Protein AF-A0A970V262-F1 (afdb_monomer_lite)

Sequence (476 aa):
PAAPFTVRGGTLAAVWVDVLLPPGTPAGVYQGMVTISAGGQEVSRIVEVRARGFDLPCFTSFESELWYNVYNWDHFYGKVDYTPEMHARHADVLGRYRVGSIPVDMVKMCPKLTIYHEPDGHFSFDFSEIDKFIKQGLENGSRSFWSCFACCAGWTWWLNDPSRPVIERADGKTRRIGDYVKLDIWNGVYDPATYKHNPLYREFLVAYVEHLKQLGINDFSYWELFDEPNDNSRWLAMLEHHKWLREVVPDLKLLNFGVDPTVTRMGKNAWGLIDAWAPHLHDITPEEDAVIKERRAKYGEKYWGYTCGERNDGQGNYSPYIRYDRPYISARMHYWATWRHQMDGFLVFASSGVPEGNRQKGPEERWPNSDWVDGGSRGCGTLVYPGADFELIPGMRLANLREGLEDQEYFILLRELAKALDPVRDAALLARVNQGLEIEPEIMADAYHWTKDPVRLEAKREQLSRLILEVQATGR

Structure (mmCIF, N/CA/C/O backbone):
data_AF-A0A970V262-F1
#
_entry.id   AF-A0A970V262-F1
#
loop_
_atom_site.group_PDB
_atom_site.id
_atom_site.type_symbol
_atom_site.label_atom_id
_atom_site.label_alt_id
_atom_site.label_comp_id
_atom_site.label_asym_id
_atom_site.label_entity_id
_atom_site.label_seq_id
_atom_site.pdbx_PDB_ins_code
_atom_site.Cartn_x
_atom_site.Cartn_y
_atom_site.Cartn_z
_atom_site.occupancy
_atom_site.B_iso_or_equiv
_atom_site.auth_seq_id
_atom_site.auth_comp_id
_atom_site.auth_asym_id
_atom_site.auth_atom_id
_atom_site.pdbx_PDB_model_num
ATOM 1 N N . PRO A 1 1 ? 16.358 5.684 20.145 1.00 57.03 1 PRO A N 1
ATOM 2 C CA . PRO A 1 1 ? 15.164 6.015 20.968 1.00 57.03 1 PRO A CA 1
ATOM 3 C C . PRO A 1 1 ? 15.483 5.970 22.478 1.00 57.03 1 PRO A C 1
ATOM 5 O O . PRO A 1 1 ? 16.343 5.194 22.877 1.00 57.03 1 PRO A O 1
ATOM 8 N N . ALA A 1 2 ? 14.837 6.833 23.277 1.00 64.56 2 ALA A N 1
ATOM 9 C CA . ALA A 1 2 ? 15.138 7.143 24.692 1.00 64.56 2 ALA A CA 1
ATOM 10 C C . ALA A 1 2 ? 16.513 7.790 24.979 1.00 64.56 2 ALA A C 1
ATOM 12 O O . ALA A 1 2 ? 16.954 7.841 26.125 1.00 64.56 2 ALA A O 1
ATOM 13 N N . ALA A 1 3 ? 17.186 8.321 23.955 1.00 79.00 3 ALA A N 1
ATOM 14 C CA . ALA A 1 3 ? 18.381 9.128 24.169 1.00 79.00 3 ALA A CA 1
ATOM 15 C C . ALA A 1 3 ? 18.001 10.484 24.798 1.00 79.00 3 ALA A C 1
ATOM 17 O O . ALA A 1 3 ? 16.949 11.034 24.452 1.00 79.00 3 ALA A O 1
ATOM 18 N N . PRO A 1 4 ? 18.840 11.047 25.685 1.00 87.06 4 PRO A N 1
ATOM 19 C CA . PRO A 1 4 ? 18.660 12.411 26.162 1.00 87.06 4 PRO A CA 1
ATOM 20 C C . PRO A 1 4 ? 18.583 13.396 24.992 1.00 87.06 4 PRO A C 1
ATOM 22 O O . PRO A 1 4 ? 19.350 13.295 24.035 1.00 87.06 4 PRO A O 1
ATOM 25 N N . PHE A 1 5 ? 17.680 14.367 25.085 1.00 87.31 5 PHE A N 1
ATOM 26 C CA . PHE A 1 5 ? 17.544 15.440 24.105 1.00 87.31 5 PHE A CA 1
ATOM 27 C C . PHE A 1 5 ? 17.368 16.785 24.808 1.00 87.31 5 PHE A C 1
ATOM 29 O O . PHE A 1 5 ? 16.937 16.861 25.960 1.00 87.31 5 PHE A O 1
ATOM 36 N N . THR A 1 6 ? 17.710 17.859 24.103 1.00 88.19 6 THR A N 1
ATOM 37 C CA . THR A 1 6 ? 17.619 19.223 24.628 1.00 88.19 6 THR A CA 1
ATOM 38 C C . THR A 1 6 ? 16.288 19.848 24.239 1.00 88.19 6 THR A C 1
ATOM 40 O O . THR A 1 6 ? 15.961 19.936 23.058 1.00 88.19 6 THR A O 1
ATOM 43 N N . VAL A 1 7 ? 15.550 20.356 25.226 1.00 87.88 7 VAL A N 1
ATOM 44 C CA . VAL A 1 7 ? 14.368 21.197 24.998 1.00 87.88 7 VAL A CA 1
ATOM 45 C C . VAL A 1 7 ? 14.796 22.659 25.052 1.00 87.88 7 VAL A C 1
ATOM 47 O O . VAL A 1 7 ? 15.382 23.104 26.040 1.00 87.88 7 VAL A O 1
ATOM 50 N N . ARG A 1 8 ? 14.529 23.421 23.986 1.00 85.88 8 ARG A N 1
ATOM 51 C CA . ARG A 1 8 ? 14.844 24.856 23.956 1.00 85.88 8 ARG A CA 1
ATOM 52 C C . ARG A 1 8 ? 13.928 25.603 24.931 1.00 85.88 8 ARG A C 1
ATOM 54 O O . ARG A 1 8 ? 12.737 25.304 25.025 1.00 85.88 8 ARG A O 1
ATOM 61 N N . GLY A 1 9 ? 14.468 26.593 25.642 1.00 91.12 9 GLY A N 1
ATOM 62 C CA . GLY A 1 9 ? 13.675 27.425 26.551 1.00 91.12 9 GLY A CA 1
ATOM 63 C C . GLY A 1 9 ? 12.488 28.073 25.829 1.00 91.12 9 GLY A C 1
ATOM 64 O O . GLY A 1 9 ? 12.642 28.574 24.719 1.00 91.12 9 GLY A O 1
ATOM 65 N N . GLY A 1 10 ? 11.302 28.032 26.444 1.00 92.12 10 GLY A N 1
ATOM 66 C CA . GLY A 1 10 ? 10.065 28.561 25.855 1.00 92.12 10 GLY A CA 1
ATOM 67 C C . GLY A 1 10 ? 9.389 27.654 24.817 1.00 92.12 10 GLY A C 1
ATOM 68 O O . GLY A 1 10 ? 8.426 28.087 24.193 1.00 92.12 10 GLY A O 1
ATOM 69 N N . THR A 1 11 ? 9.858 26.414 24.633 1.00 89.62 11 THR A N 1
ATOM 70 C CA . THR A 1 11 ? 9.247 25.433 23.717 1.00 89.62 11 THR A CA 1
ATOM 71 C C . THR A 1 11 ? 8.649 24.241 24.465 1.00 89.62 11 THR A C 1
ATOM 73 O O . THR A 1 11 ? 8.989 23.979 25.619 1.00 89.62 11 THR A O 1
ATOM 76 N N . LEU A 1 12 ? 7.746 23.519 23.798 1.00 89.94 12 LEU A N 1
ATOM 77 C CA . LEU A 1 12 ? 7.201 22.243 24.260 1.00 89.94 12 LEU A CA 1
ATOM 78 C C . LEU A 1 12 ? 7.782 21.115 23.407 1.00 89.94 12 LEU A C 1
ATOM 80 O O . LEU A 1 12 ? 7.867 21.244 22.188 1.00 89.94 12 LEU A O 1
ATOM 84 N N . ALA A 1 13 ? 8.134 20.002 24.045 1.00 87.62 13 ALA A N 1
ATOM 85 C CA . ALA A 1 13 ? 8.534 18.774 23.371 1.00 87.62 13 ALA A CA 1
ATOM 86 C C . ALA A 1 13 ? 7.638 17.621 23.831 1.00 87.62 13 ALA A C 1
ATOM 88 O O . ALA A 1 13 ? 7.329 17.505 25.017 1.00 87.62 13 ALA A O 1
ATOM 89 N N . ALA A 1 14 ? 7.224 16.777 22.888 1.00 87.88 14 ALA A N 1
ATOM 90 C CA . ALA A 1 14 ? 6.424 15.589 23.155 1.00 87.88 14 ALA A CA 1
ATOM 91 C C . ALA A 1 14 ? 7.283 14.328 23.011 1.00 87.88 14 ALA A C 1
ATOM 93 O O . ALA A 1 14 ? 8.157 14.260 22.148 1.00 87.88 14 ALA A O 1
ATOM 94 N N . VAL A 1 15 ? 7.006 13.322 23.842 1.00 87.50 15 VAL A N 1
ATOM 95 C CA . VAL A 1 15 ? 7.623 11.993 23.758 1.00 87.50 15 VAL A CA 1
ATOM 96 C C . VAL A 1 15 ? 6.534 10.993 23.395 1.00 87.50 15 VAL A C 1
ATOM 98 O O . VAL A 1 15 ? 5.549 10.862 24.121 1.00 87.50 15 VAL A O 1
ATOM 101 N N . TRP A 1 16 ? 6.707 10.302 22.269 1.00 89.00 16 TRP A N 1
ATOM 102 C CA . TRP A 1 16 ? 5.825 9.216 21.850 1.00 89.00 16 TRP A CA 1
ATOM 103 C C . TRP A 1 16 ? 6.283 7.898 22.477 1.00 89.00 16 TRP A C 1
ATOM 105 O O . TRP A 1 16 ? 7.471 7.574 22.438 1.00 89.00 16 TRP A O 1
ATOM 115 N N . VAL A 1 17 ? 5.345 7.139 23.043 1.00 86.81 17 VAL A N 1
ATOM 116 C CA . VAL A 1 17 ? 5.600 5.826 23.647 1.00 86.81 17 VAL A CA 1
ATOM 117 C C . VAL A 1 17 ? 4.652 4.820 23.008 1.00 86.81 17 VAL A C 1
ATOM 119 O O . VAL A 1 17 ? 3.447 4.873 23.240 1.00 86.81 17 VAL A O 1
ATOM 122 N N . ASP A 1 18 ? 5.197 3.901 22.214 1.00 87.94 18 ASP A N 1
ATOM 123 C CA . ASP A 1 18 ? 4.453 2.738 21.733 1.00 87.94 18 ASP A CA 1
ATOM 124 C C . ASP A 1 18 ? 4.542 1.616 22.776 1.00 87.94 18 ASP A C 1
ATOM 126 O O . ASP A 1 18 ? 5.635 1.231 23.196 1.00 87.94 18 ASP A O 1
ATOM 130 N N . VAL A 1 19 ? 3.392 1.066 23.174 1.00 88.94 19 VAL A N 1
ATOM 131 C CA . VAL A 1 19 ? 3.326 -0.159 23.980 1.00 88.94 19 VAL A CA 1
ATOM 132 C C . VAL A 1 19 ? 2.901 -1.303 23.071 1.00 88.94 19 VAL A C 1
ATOM 134 O O . VAL A 1 19 ? 1.769 -1.343 22.598 1.00 88.94 19 VAL A O 1
ATOM 137 N N . LEU A 1 20 ? 3.819 -2.235 22.829 1.00 87.62 20 LEU A N 1
ATOM 138 C CA . LEU A 1 20 ? 3.555 -3.440 22.050 1.00 87.62 20 LEU A CA 1
ATOM 139 C C . LEU A 1 20 ? 3.155 -4.571 22.998 1.00 87.62 20 LEU A C 1
ATOM 141 O O . LEU A 1 20 ? 3.918 -4.918 23.899 1.00 87.62 20 LEU A O 1
ATOM 145 N N . LEU A 1 21 ? 1.968 -5.142 22.789 1.00 89.81 21 LEU A N 1
ATOM 146 C CA . LEU A 1 21 ? 1.519 -6.354 23.475 1.00 89.81 21 LEU A CA 1
ATOM 147 C C . LEU A 1 21 ? 1.835 -7.564 22.589 1.00 89.81 21 LEU A C 1
ATOM 149 O O . LEU A 1 21 ? 1.246 -7.675 21.513 1.00 89.81 21 LEU A O 1
ATOM 153 N N . PRO A 1 22 ? 2.750 -8.463 22.997 1.00 91.25 22 PRO A N 1
ATOM 154 C CA . PRO A 1 22 ? 3.034 -9.673 22.236 1.00 91.25 22 PRO A CA 1
ATOM 155 C C . PRO A 1 22 ? 1.802 -10.591 22.134 1.00 91.25 22 PRO A C 1
ATOM 157 O O . PRO A 1 22 ? 1.018 -10.651 23.091 1.00 91.25 22 PRO A O 1
ATOM 160 N N . PRO A 1 23 ? 1.651 -11.352 21.034 1.00 92.38 23 PRO A N 1
ATOM 161 C CA . PRO A 1 23 ? 0.635 -12.396 20.935 1.00 92.38 23 PRO A CA 1
ATOM 162 C C . PRO A 1 23 ? 0.717 -13.395 22.094 1.00 92.38 23 PRO A C 1
ATOM 164 O O . PRO A 1 23 ? 1.808 -13.728 22.565 1.00 92.38 23 PRO A O 1
ATOM 167 N N . GLY A 1 24 ? -0.434 -13.875 22.558 1.00 94.81 24 GLY A N 1
ATOM 168 C CA . GLY A 1 24 ? -0.545 -14.799 23.684 1.00 94.81 24 GLY A CA 1
ATOM 169 C C . GLY A 1 24 ? -0.407 -14.146 25.062 1.00 94.81 24 GLY A C 1
ATOM 170 O O . GLY A 1 24 ? -0.384 -14.859 26.068 1.00 94.81 24 GLY A O 1
ATOM 171 N N . THR A 1 25 ? -0.328 -12.812 25.147 1.00 95.88 25 THR A N 1
ATOM 172 C CA . THR A 1 25 ? -0.352 -12.103 26.437 1.00 95.88 25 THR A CA 1
ATOM 173 C C . THR A 1 25 ? -1.654 -12.428 27.186 1.00 95.88 25 THR A C 1
ATOM 175 O O . THR A 1 25 ? -2.737 -12.189 26.643 1.00 95.88 25 THR A O 1
ATOM 178 N N . PRO A 1 26 ? -1.594 -12.949 28.429 1.00 95.94 26 PRO A N 1
ATOM 179 C CA . PRO A 1 26 ? -2.794 -13.258 29.200 1.00 95.94 26 PRO A CA 1
ATOM 180 C C . PRO A 1 26 ? -3.722 -12.052 29.365 1.00 95.94 26 PRO A C 1
ATOM 182 O O . PRO A 1 26 ? -3.275 -10.915 29.507 1.00 95.94 26 PRO A O 1
ATOM 185 N N . ALA A 1 27 ? -5.033 -12.300 29.388 1.00 96.88 27 ALA A N 1
ATOM 186 C CA . ALA A 1 27 ? -6.006 -11.252 29.674 1.00 96.88 27 ALA A CA 1
ATOM 187 C C . ALA A 1 27 ? -5.733 -10.637 31.055 1.00 96.88 27 ALA A C 1
ATOM 189 O O . ALA A 1 27 ? -5.539 -11.359 32.036 1.00 96.88 27 ALA A O 1
ATOM 190 N N . GLY A 1 28 ? -5.744 -9.310 31.147 1.00 97.00 28 GLY A N 1
ATOM 191 C CA . GLY A 1 28 ? -5.420 -8.636 32.396 1.00 97.00 28 GLY A CA 1
ATOM 192 C C . GLY A 1 28 ? -5.114 -7.157 32.238 1.00 97.00 28 GLY A C 1
ATOM 193 O O . GLY A 1 28 ? -5.064 -6.613 31.134 1.00 97.00 28 GLY A O 1
ATOM 194 N N . VAL A 1 29 ? -4.922 -6.506 33.380 1.00 97.38 29 VAL A N 1
ATOM 195 C CA . VAL A 1 29 ? -4.482 -5.116 33.468 1.00 97.38 29 VAL A CA 1
ATOM 196 C C . VAL A 1 29 ? -3.010 -5.114 33.859 1.00 97.38 29 VAL A C 1
ATOM 198 O O . VAL A 1 29 ? -2.641 -5.629 34.912 1.00 97.38 29 VAL A O 1
ATOM 201 N N . TYR A 1 30 ? -2.184 -4.538 32.997 1.00 96.50 30 TYR A N 1
ATOM 202 C CA . TYR A 1 30 ? -0.746 -4.402 33.173 1.00 96.50 30 TYR A CA 1
ATOM 203 C C . TYR A 1 30 ? -0.420 -2.946 33.463 1.00 96.50 30 TYR A C 1
ATOM 205 O O . TYR A 1 30 ? -0.985 -2.045 32.844 1.00 96.50 30 TYR A O 1
ATOM 213 N N . GLN A 1 31 ? 0.497 -2.711 34.395 1.00 96.00 31 GLN A N 1
ATOM 214 C CA . GLN A 1 31 ? 0.919 -1.369 34.771 1.00 96.00 31 GLN A CA 1
ATOM 215 C C . GLN A 1 31 ? 2.437 -1.258 34.677 1.00 96.00 31 GLN A C 1
ATOM 217 O O . GLN A 1 31 ? 3.171 -2.132 35.135 1.00 96.00 31 GLN A O 1
ATOM 222 N N . GLY A 1 32 ? 2.895 -0.168 34.073 1.00 92.81 32 GLY A N 1
ATOM 223 C CA . GLY A 1 32 ? 4.297 0.221 34.001 1.00 92.81 32 GLY A CA 1
ATOM 224 C C . GLY A 1 32 ? 4.462 1.680 34.403 1.00 92.81 32 GLY A C 1
ATOM 225 O O . GLY A 1 32 ? 3.491 2.430 34.473 1.00 92.81 32 GLY A O 1
ATOM 226 N N . MET A 1 33 ? 5.693 2.097 34.673 1.00 94.00 33 MET A N 1
ATOM 227 C CA . MET A 1 33 ? 6.005 3.482 35.013 1.00 94.00 33 MET A CA 1
ATOM 228 C C . MET A 1 33 ? 6.853 4.104 33.906 1.00 94.00 33 MET A C 1
ATOM 230 O O . MET A 1 33 ? 7.877 3.544 33.524 1.00 94.00 33 MET A O 1
ATOM 234 N N . VAL A 1 34 ? 6.433 5.267 33.409 1.00 92.06 34 VAL A N 1
ATOM 235 C CA . VAL A 1 34 ? 7.237 6.116 32.524 1.00 92.06 34 VAL A CA 1
ATOM 236 C C . VAL A 1 34 ? 7.782 7.269 33.352 1.00 92.06 34 VAL A C 1
ATOM 238 O O . VAL A 1 34 ? 7.007 8.014 33.957 1.00 92.06 34 VAL A O 1
ATOM 241 N N . THR A 1 35 ? 9.104 7.414 33.371 1.00 92.62 35 THR A N 1
ATOM 242 C CA . THR A 1 35 ? 9.813 8.459 34.117 1.00 92.62 35 THR A CA 1
ATOM 243 C C . THR A 1 35 ? 10.541 9.381 33.151 1.00 92.62 35 THR A C 1
ATOM 245 O O . THR A 1 35 ? 11.281 8.922 32.285 1.00 92.62 35 THR A O 1
ATOM 248 N N . ILE A 1 36 ? 10.333 10.687 33.311 1.00 91.44 36 ILE A N 1
ATOM 249 C CA . ILE A 1 36 ? 11.070 11.734 32.601 1.00 91.44 36 ILE A CA 1
ATOM 250 C C . ILE A 1 36 ? 11.960 12.435 33.621 1.00 91.44 36 ILE A C 1
ATOM 252 O O . ILE A 1 36 ? 11.455 12.939 34.627 1.00 91.44 36 ILE A O 1
ATOM 256 N N . SER A 1 37 ? 13.264 12.481 33.351 1.00 92.44 37 SER A N 1
ATOM 257 C CA . SER A 1 37 ? 14.247 13.169 34.183 1.00 92.44 37 SER A CA 1
ATOM 258 C C . SER A 1 37 ? 14.902 14.329 33.428 1.00 92.44 37 SER A C 1
ATOM 260 O O . SER A 1 37 ? 15.263 14.211 32.258 1.00 92.44 37 SER A O 1
ATOM 262 N N . ALA A 1 38 ? 15.030 15.482 34.088 1.00 91.69 38 ALA A N 1
ATOM 263 C CA . ALA A 1 38 ? 15.681 16.670 33.537 1.00 91.69 38 ALA A CA 1
ATOM 264 C C . ALA A 1 38 ? 16.234 17.552 34.665 1.00 91.69 38 ALA A C 1
ATOM 266 O O . ALA A 1 38 ? 15.535 17.843 35.632 1.00 91.69 38 ALA A O 1
ATOM 267 N N . GLY A 1 39 ? 17.496 17.986 34.556 1.00 88.75 39 GLY A N 1
ATOM 268 C CA . GLY A 1 39 ? 18.101 18.916 35.522 1.00 88.75 39 GLY A CA 1
ATOM 269 C C . GLY A 1 39 ? 18.079 18.434 36.981 1.00 88.75 39 GLY A C 1
ATOM 270 O O . GLY A 1 39 ? 17.957 19.253 37.887 1.00 88.75 39 GLY A O 1
ATOM 271 N N . GLY A 1 40 ? 18.146 17.118 37.214 1.00 90.56 40 GLY A N 1
ATOM 272 C CA . GLY A 1 40 ? 18.062 16.513 38.551 1.00 90.56 40 GLY A CA 1
ATOM 273 C C . GLY A 1 40 ? 16.643 16.392 39.125 1.00 90.56 40 GLY A C 1
ATOM 274 O O . GLY A 1 40 ? 16.496 15.962 40.265 1.00 90.56 40 GLY A O 1
ATOM 275 N N . GLN A 1 41 ? 15.607 16.755 38.365 1.00 94.44 41 GLN A N 1
ATOM 276 C CA . GLN A 1 41 ? 14.203 16.518 38.709 1.00 94.44 41 GLN A CA 1
ATOM 277 C C . GLN A 1 41 ? 13.665 15.308 37.950 1.00 94.44 41 GLN A C 1
ATOM 279 O O . GLN A 1 41 ? 14.082 15.053 36.820 1.00 94.44 41 GLN A O 1
ATOM 284 N N . GLU A 1 42 ? 12.701 14.607 38.546 1.00 96.12 42 GLU A N 1
ATOM 285 C CA . GLU A 1 42 ? 12.026 13.468 37.925 1.00 96.12 42 GLU A CA 1
ATOM 286 C C . GLU A 1 42 ? 10.511 13.575 38.068 1.00 96.12 42 GLU A C 1
ATOM 288 O O . GLU A 1 42 ? 9.983 13.961 39.114 1.00 96.12 42 GLU A O 1
ATOM 293 N N . VAL A 1 43 ? 9.804 13.199 37.006 1.00 94.69 43 VAL A N 1
ATOM 294 C CA . VAL A 1 43 ? 8.350 13.063 36.999 1.00 94.69 43 VAL A CA 1
ATOM 295 C C . VAL A 1 43 ? 8.001 11.688 36.453 1.00 94.69 43 VAL A C 1
ATOM 297 O O . VAL A 1 43 ? 8.350 11.355 35.323 1.00 94.69 43 VAL A O 1
ATOM 300 N N . SER A 1 44 ? 7.262 10.914 37.246 1.00 95.12 44 SER A N 1
ATOM 301 C CA . SER A 1 44 ? 6.796 9.580 36.869 1.00 95.12 44 SER A CA 1
ATOM 302 C C . SER A 1 44 ? 5.286 9.548 36.646 1.00 95.12 44 SER A C 1
ATOM 304 O O . SER A 1 44 ? 4.521 10.233 37.336 1.00 95.12 44 SER A O 1
ATOM 306 N N . ARG A 1 45 ? 4.838 8.740 35.685 1.00 94.00 45 ARG A N 1
ATOM 307 C CA . ARG A 1 45 ? 3.423 8.447 35.421 1.00 94.00 45 ARG A CA 1
ATOM 308 C C . ARG A 1 45 ? 3.227 6.946 35.267 1.00 94.00 45 ARG A C 1
ATOM 310 O O . ARG A 1 45 ? 4.039 6.284 34.626 1.00 94.00 45 ARG A O 1
ATOM 317 N N . ILE A 1 46 ? 2.151 6.427 35.854 1.00 95.00 46 ILE A N 1
ATOM 318 C CA . ILE A 1 46 ? 1.725 5.046 35.626 1.00 95.00 46 ILE A CA 1
ATOM 319 C C . ILE A 1 46 ? 1.031 4.996 34.266 1.00 95.00 46 ILE A C 1
ATOM 321 O O . ILE A 1 46 ? 0.137 5.796 33.994 1.00 95.00 46 ILE A O 1
ATOM 325 N N . VAL A 1 47 ? 1.457 4.058 33.430 1.00 93.94 47 VAL A N 1
ATOM 326 C CA . VAL A 1 47 ? 0.798 3.686 32.182 1.00 93.94 47 VAL A CA 1
ATOM 327 C C . VAL A 1 47 ? 0.110 2.352 32.418 1.00 93.94 47 VAL A C 1
ATOM 329 O O . VAL A 1 47 ? 0.753 1.384 32.823 1.00 93.94 47 VAL A O 1
ATOM 332 N N . GLU A 1 48 ? -1.198 2.317 32.182 1.00 95.56 48 GLU A N 1
ATOM 333 C CA . GLU A 1 48 ? -2.015 1.113 32.283 1.00 95.56 48 GLU A CA 1
ATOM 334 C C . GLU A 1 48 ? -2.364 0.598 30.887 1.00 95.56 48 GLU A C 1
ATOM 336 O O . GLU A 1 48 ? -2.767 1.369 30.016 1.00 95.56 48 GLU A O 1
ATOM 341 N N . VAL A 1 49 ? -2.235 -0.712 30.686 1.00 94.81 49 VAL A N 1
ATOM 342 C CA . VAL A 1 49 ? -2.583 -1.381 29.435 1.00 94.81 49 VAL A CA 1
ATOM 343 C C . VAL A 1 49 ? -3.438 -2.604 29.727 1.00 94.81 49 VAL A C 1
ATOM 345 O O . VAL A 1 49 ? -3.080 -3.452 30.543 1.00 94.81 49 VAL A O 1
ATOM 348 N N . ARG A 1 50 ? -4.587 -2.705 29.055 1.00 94.75 50 ARG A N 1
ATOM 349 C CA . ARG A 1 50 ? -5.514 -3.829 29.204 1.00 94.75 50 ARG A CA 1
ATOM 350 C C . ARG A 1 50 ? -5.352 -4.816 28.052 1.00 94.75 50 ARG A C 1
ATOM 352 O O . ARG A 1 50 ? -5.765 -4.523 26.932 1.00 94.75 50 ARG A O 1
ATOM 359 N N . ALA A 1 51 ? -4.834 -6.005 28.347 1.00 96.25 51 ALA A N 1
ATOM 360 C CA . ALA A 1 51 ? -4.897 -7.142 27.437 1.00 96.25 51 ALA A CA 1
ATOM 361 C C . ALA A 1 51 ? -6.311 -7.741 27.484 1.00 96.25 51 ALA A C 1
ATOM 363 O O . ALA A 1 51 ? -6.789 -8.148 28.545 1.00 96.25 51 ALA A O 1
ATOM 364 N N . ARG A 1 52 ? -7.001 -7.760 26.338 1.00 93.94 52 ARG A N 1
ATOM 365 C CA . ARG A 1 52 ? -8.431 -8.111 26.252 1.00 93.94 52 ARG A CA 1
ATOM 366 C C . ARG A 1 52 ? -8.707 -9.617 26.291 1.00 93.94 52 ARG A C 1
ATOM 368 O O . ARG A 1 52 ? -9.819 -9.996 26.633 1.00 93.94 52 ARG A O 1
ATOM 375 N N . GLY A 1 53 ? -7.713 -10.458 25.997 1.00 94.56 53 GLY A N 1
ATOM 376 C CA . GLY A 1 53 ? -7.845 -11.921 26.027 1.00 94.56 53 GLY A CA 1
ATOM 377 C C . GLY A 1 53 ? -8.029 -12.598 24.668 1.00 94.56 53 GLY A C 1
ATOM 378 O O . GLY A 1 53 ? -8.427 -13.757 24.628 1.00 94.56 53 GLY A O 1
ATOM 379 N N . PHE A 1 54 ? -7.730 -11.896 23.576 1.00 95.88 54 PHE A N 1
ATOM 380 C CA . PHE A 1 54 ? -7.590 -12.453 22.231 1.00 95.88 54 PHE A CA 1
ATOM 381 C C . PHE A 1 54 ? -6.447 -11.742 21.502 1.00 95.88 54 PHE A C 1
ATOM 383 O O . PHE A 1 54 ? -6.102 -10.609 21.848 1.00 95.88 54 PHE A O 1
ATOM 390 N N . ASP A 1 55 ? -5.903 -12.403 20.485 1.00 95.69 55 ASP A N 1
ATOM 391 C CA . ASP A 1 55 ? -4.837 -11.870 19.644 1.00 95.69 55 ASP A CA 1
ATOM 392 C C . ASP A 1 55 ? -5.399 -11.339 18.323 1.00 95.69 55 ASP A C 1
ATOM 394 O O . ASP A 1 55 ? -6.332 -11.905 17.751 1.00 95.69 55 ASP A O 1
ATOM 398 N N . LEU A 1 56 ? -4.793 -10.265 17.822 1.00 94.88 56 LEU A N 1
ATOM 399 C CA . LEU A 1 56 ? -4.896 -9.883 16.415 1.00 94.88 56 LEU A CA 1
ATOM 400 C C . LEU A 1 56 ? -3.776 -10.584 15.635 1.00 94.88 56 LEU A C 1
ATOM 402 O O . LEU A 1 56 ? -2.720 -10.857 16.216 1.00 94.88 56 LEU A O 1
ATOM 406 N N . PRO A 1 57 ? -3.937 -10.835 14.324 1.00 91.94 57 PRO A N 1
ATOM 407 C CA . PRO A 1 57 ? -2.838 -11.356 13.514 1.00 91.94 57 PRO A CA 1
ATOM 408 C C . PRO A 1 57 ? -1.639 -10.400 13.568 1.00 91.94 57 PRO A C 1
ATOM 410 O O . PRO A 1 57 ? -1.821 -9.195 13.715 1.00 91.94 57 PRO A O 1
ATOM 413 N N . CYS A 1 58 ? -0.403 -10.895 13.458 1.00 87.12 58 CYS A N 1
ATOM 414 C CA . CYS A 1 58 ? 0.793 -10.032 13.481 1.00 87.12 58 CYS A CA 1
ATOM 415 C C . CYS A 1 58 ? 0.872 -9.095 12.266 1.00 87.12 58 CYS A C 1
ATOM 417 O O . CYS A 1 58 ? 1.383 -7.985 12.368 1.00 87.12 58 CYS A O 1
ATOM 419 N N . PHE A 1 59 ? 0.328 -9.540 11.135 1.00 86.56 59 PHE A N 1
ATOM 420 C CA . PHE A 1 59 ? 0.240 -8.786 9.888 1.00 86.56 59 PHE A CA 1
ATOM 421 C C . PHE A 1 59 ? -1.220 -8.532 9.542 1.00 86.56 59 PHE A C 1
ATOM 423 O O . PHE A 1 59 ? -2.102 -9.195 10.089 1.00 86.56 59 PHE A O 1
ATOM 430 N N . THR A 1 60 ? -1.485 -7.562 8.671 1.00 88.75 60 THR A N 1
ATOM 431 C CA . THR A 1 60 ? -2.862 -7.300 8.254 1.00 88.75 60 THR A CA 1
ATOM 432 C C . THR A 1 60 ? -3.397 -8.417 7.353 1.00 88.75 60 THR A C 1
ATOM 434 O O . THR A 1 60 ? -2.671 -8.989 6.537 1.00 88.75 60 THR A O 1
ATOM 437 N N . SER A 1 61 ? -4.678 -8.729 7.527 1.00 90.94 61 SER A N 1
ATOM 438 C CA . SER A 1 61 ? -5.462 -9.622 6.675 1.00 90.94 61 SER A CA 1
ATOM 439 C C . SER A 1 61 ? -6.023 -8.905 5.438 1.00 90.94 61 SER A C 1
ATOM 441 O O . SER A 1 61 ? -6.585 -9.557 4.562 1.00 90.94 61 SER A O 1
ATOM 443 N N . PHE A 1 62 ? -5.905 -7.575 5.379 1.00 92.31 62 PHE A N 1
ATOM 444 C CA . PHE A 1 62 ? -6.440 -6.705 4.334 1.00 92.31 62 PHE A CA 1
ATOM 445 C C . PHE A 1 62 ? -5.337 -6.289 3.347 1.00 92.31 62 PHE A C 1
ATOM 447 O O . PHE A 1 62 ? -4.203 -6.034 3.759 1.00 92.31 62 PHE A O 1
ATOM 454 N N . GLU A 1 63 ? -5.644 -6.190 2.048 1.00 93.75 63 GLU A N 1
ATOM 455 C CA . GLU A 1 63 ? -4.659 -5.766 1.042 1.00 93.75 63 GLU A CA 1
ATOM 456 C C . GLU A 1 63 ? -4.433 -4.249 1.135 1.00 93.75 63 GLU A C 1
ATOM 458 O O . GLU A 1 63 ? -5.075 -3.441 0.471 1.00 93.75 63 GLU A O 1
ATOM 463 N N . SER A 1 64 ? -3.530 -3.844 2.025 1.00 90.81 64 SER A N 1
ATOM 464 C CA . SER A 1 64 ? -3.135 -2.449 2.203 1.00 90.81 64 SER A CA 1
ATOM 465 C C . SER A 1 64 ? -1.881 -2.137 1.399 1.00 90.81 64 SER A C 1
ATOM 467 O O . SER A 1 64 ? -0.847 -2.795 1.554 1.00 90.81 64 SER A O 1
ATOM 469 N N . GLU A 1 65 ? -1.959 -1.092 0.581 1.00 89.94 65 GLU A N 1
ATOM 470 C CA . GLU A 1 65 ? -0.827 -0.566 -0.159 1.00 89.94 65 GLU A CA 1
ATOM 471 C C . GLU A 1 65 ? -0.515 0.871 0.256 1.00 89.94 65 GLU A C 1
ATOM 473 O O . GLU A 1 65 ? -1.379 1.747 0.312 1.00 89.94 65 GLU A O 1
ATOM 478 N N . LEU A 1 66 ? 0.758 1.120 0.545 1.00 90.31 66 LEU A N 1
ATOM 479 C CA . LEU A 1 66 ? 1.316 2.454 0.696 1.00 90.31 66 LEU A CA 1
ATOM 480 C C . LEU A 1 66 ? 2.428 2.565 -0.331 1.00 90.31 66 LEU A C 1
ATOM 482 O O . LEU A 1 66 ? 3.368 1.772 -0.278 1.00 90.31 66 LEU A O 1
ATOM 486 N N . TRP A 1 67 ? 2.376 3.553 -1.225 1.00 91.19 67 TRP A N 1
ATOM 487 C CA . TRP A 1 67 ? 3.479 3.745 -2.165 1.00 91.19 67 TRP A CA 1
ATOM 488 C C . TRP A 1 67 ? 4.723 4.255 -1.440 1.00 91.19 67 TRP A C 1
ATOM 490 O O . TRP A 1 67 ? 4.933 5.457 -1.233 1.00 91.19 67 TRP A O 1
ATOM 500 N N . TYR A 1 68 ? 5.540 3.291 -1.035 1.00 92.81 68 TYR A N 1
ATOM 501 C CA . TYR A 1 68 ? 6.823 3.478 -0.399 1.00 92.81 68 TYR A CA 1
ATOM 502 C C . TYR A 1 68 ? 7.921 3.500 -1.458 1.00 92.81 68 TYR A C 1
ATOM 504 O O . TYR A 1 68 ? 8.101 2.557 -2.226 1.00 92.81 68 TYR A O 1
ATOM 512 N N . ASN A 1 69 ? 8.645 4.612 -1.510 1.00 90.44 69 ASN A N 1
ATOM 513 C CA . ASN A 1 69 ? 9.740 4.821 -2.446 1.00 90.44 69 ASN A CA 1
ATOM 514 C C . ASN A 1 69 ? 10.883 5.592 -1.791 1.00 90.44 69 ASN A C 1
ATOM 516 O O . ASN A 1 69 ? 10.657 6.571 -1.081 1.00 90.44 69 ASN A O 1
ATOM 520 N N . VAL A 1 70 ? 12.125 5.211 -2.057 1.00 92.69 70 VAL A N 1
ATOM 521 C CA . VAL A 1 70 ? 13.286 5.925 -1.488 1.00 92.69 70 VAL A CA 1
ATOM 522 C C . VAL A 1 70 ? 13.978 6.820 -2.506 1.00 92.69 70 VAL A C 1
ATOM 524 O O . VAL A 1 70 ? 14.858 7.594 -2.145 1.00 92.69 70 VAL A O 1
ATOM 527 N N . TYR A 1 71 ? 13.551 6.795 -3.772 1.00 90.62 71 TYR A N 1
ATOM 528 C CA . TYR A 1 71 ? 14.049 7.725 -4.786 1.00 90.62 71 TYR A CA 1
ATOM 529 C C . TYR A 1 71 ? 13.896 9.197 -4.373 1.00 90.62 71 TYR A C 1
ATOM 531 O O . TYR A 1 71 ? 14.841 9.973 -4.504 1.00 90.62 71 TYR A O 1
ATOM 539 N N . ASN A 1 72 ? 12.757 9.583 -3.788 1.00 86.69 72 ASN A N 1
ATOM 540 C CA . ASN A 1 72 ? 12.551 10.956 -3.312 1.00 86.69 72 ASN A CA 1
ATOM 541 C C . ASN A 1 72 ? 13.533 11.369 -2.199 1.00 86.69 72 ASN A C 1
ATOM 543 O O . ASN A 1 72 ? 13.768 12.563 -1.998 1.00 86.69 72 ASN A O 1
ATOM 547 N N . TRP A 1 73 ? 14.128 10.406 -1.493 1.00 91.81 73 TRP A N 1
ATOM 548 C CA . TRP A 1 73 ? 15.125 10.662 -0.457 1.00 91.81 73 TRP A CA 1
ATOM 549 C C . TRP A 1 73 ? 16.517 10.949 -1.022 1.00 91.81 73 TRP A C 1
ATOM 551 O O . TRP A 1 73 ? 17.367 11.437 -0.280 1.00 91.81 73 TRP A O 1
ATOM 561 N N . ASP A 1 74 ? 16.745 10.794 -2.332 1.00 91.62 74 ASP A N 1
ATOM 562 C CA . ASP A 1 74 ? 17.981 11.271 -2.969 1.00 91.62 74 ASP A CA 1
ATOM 563 C C . ASP A 1 74 ? 18.154 12.792 -2.793 1.00 91.62 74 ASP A C 1
ATOM 565 O O . ASP A 1 74 ? 19.274 13.300 -2.740 1.00 91.62 74 ASP A O 1
ATOM 569 N N . HIS A 1 75 ? 17.057 13.541 -2.637 1.00 86.94 75 HIS A N 1
ATOM 570 C CA . HIS A 1 75 ? 17.102 14.968 -2.300 1.00 86.94 75 HIS A CA 1
ATOM 571 C C . HIS A 1 75 ? 17.600 15.247 -0.876 1.00 86.94 75 HIS A C 1
ATOM 573 O O . HIS A 1 75 ? 18.061 16.352 -0.592 1.00 86.94 75 HIS A O 1
ATOM 579 N N . PHE A 1 76 ? 17.495 14.259 0.011 1.00 88.56 76 PHE A N 1
ATOM 580 C CA . PHE A 1 76 ? 17.850 14.367 1.420 1.00 88.56 76 PHE A CA 1
ATOM 581 C C . PHE A 1 76 ? 19.204 13.725 1.744 1.00 88.56 76 PHE A C 1
ATOM 583 O O . PHE A 1 76 ? 19.916 14.218 2.612 1.00 88.56 76 PHE A O 1
ATOM 590 N N . TYR A 1 77 ? 19.603 12.666 1.041 1.00 88.25 77 TYR A N 1
ATOM 591 C CA . TYR A 1 77 ? 20.874 11.970 1.278 1.00 88.25 77 TYR A CA 1
ATOM 592 C C . TYR A 1 77 ? 21.903 12.149 0.157 1.00 88.25 77 TYR A C 1
ATOM 594 O O . TYR A 1 77 ? 23.063 11.779 0.319 1.00 88.25 77 TYR A O 1
ATOM 602 N N . GLY A 1 78 ? 21.504 12.725 -0.978 1.00 87.88 78 GLY A N 1
ATOM 603 C CA . GLY A 1 78 ? 22.221 12.540 -2.235 1.00 87.88 78 GLY A CA 1
ATOM 604 C C . GLY A 1 78 ? 21.865 11.197 -2.878 1.00 87.88 78 GLY A C 1
ATOM 605 O O . GLY A 1 78 ? 21.150 10.384 -2.299 1.00 87.88 78 GLY A O 1
ATOM 606 N N . LYS A 1 79 ? 22.357 10.961 -4.099 1.00 89.38 79 LYS A N 1
ATOM 607 C CA . LYS A 1 79 ? 22.119 9.694 -4.802 1.00 89.38 79 LYS A CA 1
ATOM 608 C C . LYS A 1 79 ? 22.757 8.544 -4.034 1.00 89.38 79 LYS A C 1
ATOM 610 O O . LYS A 1 79 ? 23.982 8.483 -3.942 1.00 89.38 79 LYS A O 1
ATOM 615 N N . VAL A 1 80 ? 21.931 7.622 -3.556 1.00 85.50 80 VAL A N 1
ATOM 616 C CA . VAL A 1 80 ? 22.389 6.416 -2.859 1.00 85.50 80 VAL A CA 1
ATOM 617 C C . VAL A 1 80 ? 21.833 5.172 -3.529 1.00 85.50 80 VAL A C 1
ATOM 619 O O . VAL A 1 80 ? 20.692 5.158 -4.006 1.00 85.50 80 VAL A O 1
ATOM 622 N N . ASP A 1 81 ? 22.668 4.137 -3.599 1.00 91.00 81 ASP A N 1
ATOM 623 C CA . ASP A 1 81 ? 22.224 2.811 -4.000 1.00 91.00 81 ASP A CA 1
ATOM 624 C C . ASP A 1 81 ? 21.462 2.170 -2.841 1.00 91.00 81 ASP A C 1
ATOM 626 O O . ASP A 1 81 ? 22.011 1.970 -1.760 1.00 91.00 81 ASP A O 1
ATOM 630 N N . TYR A 1 82 ? 20.179 1.896 -3.053 1.00 94.69 82 TYR A N 1
ATOM 631 C CA . TYR A 1 82 ? 19.343 1.291 -2.030 1.00 94.69 82 TYR A CA 1
ATOM 632 C C . TYR A 1 82 ? 19.603 -0.212 -1.993 1.00 94.69 82 TYR A C 1
ATOM 634 O O . TYR A 1 82 ? 19.304 -0.917 -2.960 1.00 94.69 82 TYR A O 1
ATOM 642 N N . THR A 1 83 ? 20.207 -0.687 -0.904 1.00 96.00 83 THR A N 1
ATOM 643 C CA . THR A 1 83 ? 20.612 -2.091 -0.766 1.00 96.00 83 THR A CA 1
ATOM 644 C C . THR A 1 83 ? 19.555 -2.920 -0.028 1.00 96.00 83 THR A C 1
ATOM 646 O O . THR A 1 83 ? 18.763 -2.365 0.746 1.00 96.00 83 THR A O 1
ATOM 649 N N . PRO A 1 84 ? 19.560 -4.256 -0.190 1.00 97.19 84 PRO A N 1
ATOM 650 C CA . PRO A 1 84 ? 18.710 -5.147 0.596 1.00 97.19 84 PRO A CA 1
ATOM 651 C C . PRO A 1 84 ? 18.876 -4.992 2.114 1.00 97.19 84 PRO A C 1
ATOM 653 O O . PRO A 1 84 ? 17.922 -5.178 2.859 1.00 97.19 84 PRO A O 1
ATOM 656 N N . GLU A 1 85 ? 20.063 -4.642 2.614 1.00 96.62 85 GLU A N 1
ATOM 657 C CA . GLU A 1 85 ? 20.302 -4.440 4.050 1.00 96.62 85 GLU A CA 1
ATOM 658 C C . GLU A 1 85 ? 19.657 -3.147 4.557 1.00 96.62 85 GLU A C 1
ATOM 660 O O . GLU A 1 85 ? 19.182 -3.090 5.692 1.00 96.62 85 GLU A O 1
ATOM 665 N N . MET A 1 86 ? 19.632 -2.102 3.725 1.00 96.38 86 MET A N 1
ATOM 666 C CA . MET A 1 86 ? 18.902 -0.872 4.032 1.00 96.38 86 MET A CA 1
ATOM 667 C C . MET A 1 86 ? 17.398 -1.143 4.048 1.00 96.38 86 MET A C 1
ATOM 669 O O . MET A 1 86 ? 16.720 -0.753 4.999 1.00 96.38 86 MET A O 1
ATOM 673 N N . HIS A 1 87 ? 16.899 -1.871 3.045 1.00 97.38 87 HIS A N 1
ATOM 674 C CA . HIS A 1 87 ? 15.494 -2.253 2.975 1.00 97.38 87 HIS A CA 1
ATOM 675 C C . HIS A 1 87 ? 15.064 -3.153 4.129 1.00 97.38 87 HIS A C 1
ATOM 677 O O . HIS A 1 87 ? 14.023 -2.890 4.711 1.00 97.38 87 HIS A O 1
ATOM 683 N N . ALA A 1 88 ? 15.871 -4.128 4.556 1.00 97.56 88 ALA A N 1
ATOM 684 C CA . ALA A 1 88 ? 15.548 -4.961 5.715 1.00 97.56 88 ALA A CA 1
ATOM 685 C C . ALA A 1 88 ? 15.256 -4.127 6.977 1.00 97.56 88 ALA A C 1
ATOM 687 O O . ALA A 1 88 ? 14.291 -4.399 7.690 1.00 97.56 88 ALA A O 1
ATOM 688 N N . ARG A 1 89 ? 16.044 -3.067 7.229 1.00 97.06 89 ARG A N 1
ATOM 689 C CA . ARG A 1 89 ? 15.801 -2.144 8.355 1.00 97.06 89 ARG A CA 1
ATOM 690 C C . ARG A 1 89 ? 14.506 -1.352 8.184 1.00 97.06 89 ARG A C 1
ATOM 692 O O . ARG A 1 89 ? 13.813 -1.091 9.161 1.00 97.06 89 ARG A O 1
ATOM 699 N N . HIS A 1 90 ? 14.183 -0.943 6.960 1.00 97.00 90 HIS A N 1
ATOM 700 C CA . HIS A 1 90 ? 12.949 -0.212 6.653 1.00 97.00 90 HIS A CA 1
ATOM 701 C C . HIS A 1 90 ? 11.717 -1.110 6.753 1.00 97.00 90 HIS A C 1
ATOM 703 O O . HIS A 1 90 ? 10.718 -0.703 7.343 1.00 97.00 90 HIS A O 1
ATOM 709 N N . ALA A 1 91 ? 11.812 -2.335 6.240 1.00 96.88 91 ALA A N 1
ATOM 710 C CA . ALA A 1 91 ? 10.768 -3.343 6.271 1.00 96.88 91 ALA A CA 1
ATOM 711 C C . ALA A 1 91 ? 10.413 -3.754 7.703 1.00 96.88 91 ALA A C 1
ATOM 713 O O . ALA A 1 91 ? 9.226 -3.843 7.996 1.00 96.88 91 ALA A O 1
ATOM 714 N N . ASP A 1 92 ? 11.394 -3.899 8.604 1.00 95.75 92 ASP A N 1
ATOM 715 C CA . ASP A 1 92 ? 11.137 -4.123 10.037 1.00 95.75 92 ASP A CA 1
ATOM 716 C C . ASP A 1 92 ? 10.291 -2.993 10.642 1.00 95.75 92 ASP A C 1
ATOM 718 O O . ASP A 1 92 ? 9.258 -3.231 11.272 1.00 95.75 92 ASP A O 1
ATOM 722 N N . VAL A 1 93 ? 10.679 -1.735 10.400 1.00 95.38 93 VAL A N 1
ATOM 723 C CA . VAL A 1 93 ? 9.926 -0.587 10.916 1.00 95.38 93 VAL A CA 1
ATOM 724 C C . VAL A 1 93 ? 8.513 -0.566 10.338 1.00 95.38 93 VAL A C 1
ATOM 726 O O . VAL A 1 93 ? 7.564 -0.473 11.108 1.00 95.38 93 VAL A O 1
ATOM 729 N N . LEU A 1 94 ? 8.354 -0.668 9.018 1.00 95.44 94 LEU A N 1
ATOM 730 C CA . LEU A 1 94 ? 7.051 -0.632 8.344 1.00 95.44 94 LEU A CA 1
ATOM 731 C C . LEU A 1 94 ? 6.151 -1.814 8.744 1.00 95.44 94 LEU A C 1
ATOM 733 O O . LEU A 1 94 ? 4.958 -1.616 8.988 1.00 95.44 94 LEU A O 1
ATOM 737 N N . GLY A 1 95 ? 6.725 -3.006 8.924 1.00 93.75 95 GLY A N 1
ATOM 738 C CA . GLY A 1 95 ? 6.024 -4.202 9.390 1.00 93.75 95 GLY A CA 1
ATOM 739 C C . GLY A 1 95 ? 5.414 -4.025 10.782 1.00 93.75 95 GLY A C 1
ATOM 740 O O . GLY A 1 95 ? 4.264 -4.405 11.001 1.00 93.75 95 GLY A O 1
ATOM 741 N N . ARG A 1 96 ? 6.099 -3.319 11.700 1.00 92.31 96 ARG A N 1
ATOM 742 C CA . ARG A 1 96 ? 5.531 -2.929 13.013 1.00 92.31 96 ARG A CA 1
ATOM 743 C C . ARG A 1 96 ? 4.318 -1.996 12.905 1.00 92.31 96 ARG A C 1
ATOM 745 O O . ARG A 1 96 ? 3.561 -1.867 13.868 1.00 92.31 96 ARG A O 1
ATOM 752 N N . TYR A 1 97 ? 4.126 -1.342 11.758 1.00 93.56 97 TYR A N 1
ATOM 753 C CA . TYR A 1 97 ? 2.945 -0.531 11.450 1.00 93.56 97 TYR A CA 1
ATOM 754 C C . TYR A 1 97 ? 1.929 -1.237 10.549 1.00 93.56 97 TYR A C 1
ATOM 756 O O . TYR A 1 97 ? 0.919 -0.626 10.209 1.00 93.56 97 TYR A O 1
ATOM 764 N N . ARG A 1 98 ? 2.140 -2.525 10.235 1.00 92.62 98 ARG A N 1
ATOM 765 C CA . ARG A 1 98 ? 1.236 -3.368 9.431 1.00 92.62 98 ARG A CA 1
ATOM 766 C C . ARG A 1 98 ? 1.010 -2.846 8.009 1.00 92.62 98 ARG A C 1
ATOM 768 O O . ARG A 1 98 ? -0.010 -3.156 7.404 1.00 92.62 98 ARG A O 1
ATOM 775 N N . VAL A 1 99 ? 1.941 -2.055 7.483 1.00 91.00 99 VAL A N 1
ATOM 776 C CA . VAL A 1 99 ? 1.863 -1.492 6.131 1.00 91.00 99 VAL A CA 1
ATOM 777 C C . VAL A 1 99 ? 2.845 -2.188 5.198 1.00 91.00 99 VAL A C 1
ATOM 779 O O . VAL A 1 99 ? 3.895 -2.659 5.636 1.00 91.00 99 VAL A O 1
ATOM 782 N N . GLY A 1 100 ? 2.510 -2.233 3.907 1.00 91.44 100 GLY A N 1
ATOM 783 C CA . GLY A 1 100 ? 3.394 -2.776 2.879 1.00 91.44 100 GLY A CA 1
ATOM 784 C C . GLY A 1 100 ? 4.748 -2.064 2.847 1.00 91.44 100 GLY A C 1
ATOM 785 O O . GLY A 1 100 ? 4.827 -0.840 2.980 1.00 91.44 100 GLY A O 1
ATOM 786 N N . SER A 1 101 ? 5.812 -2.845 2.687 1.00 94.19 101 SER A N 1
ATOM 787 C CA . SER A 1 101 ? 7.197 -2.368 2.690 1.00 94.19 101 SER A CA 1
ATOM 788 C C . SER A 1 101 ? 7.953 -2.649 1.402 1.00 94.19 101 SER A C 1
ATOM 790 O O . SER A 1 101 ? 8.989 -2.025 1.190 1.00 94.19 101 SER A O 1
ATOM 792 N N . ILE A 1 102 ? 7.423 -3.506 0.519 1.00 95.25 102 ILE A N 1
ATOM 793 C CA . ILE A 1 102 ? 8.011 -3.729 -0.806 1.00 95.25 102 ILE A CA 1
ATOM 794 C C . ILE A 1 102 ? 8.119 -2.366 -1.516 1.00 95.25 102 ILE A C 1
ATOM 796 O O . ILE A 1 102 ? 7.095 -1.699 -1.677 1.00 95.25 102 ILE A O 1
ATOM 800 N N . PRO A 1 103 ? 9.322 -1.916 -1.923 1.00 94.00 103 PRO A N 1
ATOM 801 C CA . PRO A 1 103 ? 9.479 -0.611 -2.547 1.00 94.00 103 PRO A CA 1
ATOM 802 C C . PRO A 1 103 ? 8.829 -0.617 -3.923 1.00 94.00 103 PRO A C 1
ATOM 804 O O . PRO A 1 103 ? 9.023 -1.550 -4.702 1.00 94.00 103 PRO A O 1
ATOM 807 N N . VAL A 1 104 ? 8.102 0.445 -4.245 1.00 91.56 104 VAL A N 1
ATOM 808 C CA . VAL A 1 104 ? 7.331 0.542 -5.488 1.00 91.56 104 VAL A CA 1
ATOM 809 C C . VAL A 1 104 ? 7.799 1.699 -6.371 1.00 91.56 104 VAL A C 1
ATOM 811 O O . VAL A 1 104 ? 7.000 2.478 -6.882 1.00 91.56 104 VAL A O 1
ATOM 814 N N . ASP A 1 105 ? 9.120 1.831 -6.544 1.00 91.12 105 ASP A N 1
ATOM 815 C CA . ASP A 1 105 ? 9.706 2.825 -7.445 1.00 91.12 105 ASP A CA 1
ATOM 816 C C . ASP A 1 105 ? 10.673 2.243 -8.474 1.00 91.12 105 ASP A C 1
ATOM 818 O O . ASP A 1 105 ? 11.627 1.528 -8.165 1.00 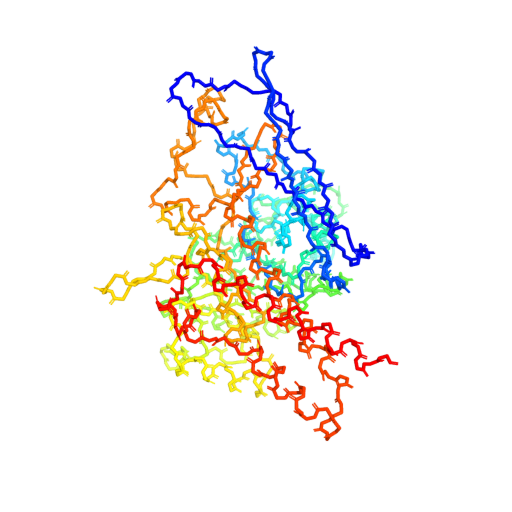91.12 105 ASP A O 1
ATOM 822 N N . MET A 1 106 ? 10.439 2.604 -9.734 1.00 92.56 106 MET A N 1
ATOM 823 C CA . MET A 1 106 ? 11.206 2.084 -10.863 1.00 92.56 106 MET A CA 1
ATOM 824 C C . MET A 1 106 ? 12.683 2.495 -10.836 1.00 92.56 106 MET A C 1
ATOM 826 O O . MET A 1 106 ? 13.531 1.789 -11.377 1.00 92.56 106 MET A O 1
ATOM 830 N N . VAL A 1 107 ? 13.012 3.636 -10.219 1.00 92.44 107 VAL A N 1
ATOM 831 C CA . VAL A 1 107 ? 14.372 4.192 -10.252 1.00 92.44 107 VAL A CA 1
ATOM 832 C C . VAL A 1 107 ? 15.328 3.357 -9.410 1.00 92.44 107 VAL A C 1
ATOM 834 O O . VAL A 1 107 ? 16.483 3.193 -9.801 1.00 92.44 107 VAL A O 1
ATOM 837 N N . LYS A 1 108 ? 14.871 2.831 -8.269 1.00 93.81 108 LYS A N 1
ATOM 838 C CA . LYS A 1 108 ? 15.682 1.978 -7.396 1.00 93.81 108 LYS A CA 1
ATOM 839 C C . LYS A 1 108 ? 15.502 0.496 -7.702 1.00 93.81 108 LYS A C 1
ATOM 841 O O . LYS A 1 108 ? 16.475 -0.246 -7.585 1.00 93.81 108 LYS A O 1
ATOM 846 N N . MET A 1 109 ? 14.308 0.080 -8.130 1.00 95.56 109 MET A N 1
ATOM 847 C CA . MET A 1 109 ? 13.977 -1.341 -8.266 1.00 95.56 109 MET A CA 1
ATOM 848 C C . MET A 1 109 ? 14.303 -1.932 -9.637 1.00 95.56 109 MET A C 1
ATOM 850 O O . MET A 1 109 ? 14.923 -2.991 -9.701 1.00 95.56 109 MET A O 1
ATOM 854 N N . CYS A 1 110 ? 13.975 -1.260 -10.745 1.00 95.56 110 CYS A N 1
ATOM 855 C CA . CYS A 1 110 ? 14.234 -1.826 -12.073 1.00 95.56 110 CYS A CA 1
ATOM 856 C C . CYS A 1 110 ? 15.731 -2.078 -12.376 1.00 95.56 110 CYS A C 1
ATOM 858 O O . CYS A 1 110 ? 16.024 -3.108 -12.984 1.00 95.56 110 CYS A O 1
ATOM 860 N N . PRO A 1 111 ? 16.702 -1.255 -11.909 1.00 95.31 111 PRO A N 1
ATOM 861 C CA . PRO A 1 111 ? 18.132 -1.564 -12.041 1.00 95.31 111 PRO A CA 1
ATOM 862 C C . PRO A 1 111 ? 18.602 -2.852 -11.366 1.00 95.31 111 PRO A C 1
ATOM 864 O O . PRO A 1 111 ? 19.716 -3.290 -11.640 1.00 95.31 111 PRO A O 1
ATOM 867 N N . LYS A 1 112 ? 17.803 -3.437 -10.467 1.00 96.44 112 LYS A N 1
ATOM 868 C CA . LYS A 1 112 ? 18.131 -4.696 -9.785 1.00 96.44 112 LYS A CA 1
ATOM 869 C C . LYS A 1 112 ? 17.833 -5.926 -10.653 1.00 96.44 112 LYS A C 1
ATOM 871 O O . LYS A 1 112 ? 18.207 -7.031 -10.278 1.00 96.44 112 LYS A O 1
ATOM 876 N N . LEU A 1 113 ? 17.192 -5.747 -11.811 1.00 97.81 113 LEU A N 1
ATOM 877 C CA . LEU A 1 113 ? 17.014 -6.796 -12.810 1.00 97.81 113 LEU A CA 1
ATOM 878 C C . LEU A 1 113 ? 18.297 -6.973 -13.625 1.00 97.81 113 LEU A C 1
ATOM 880 O O . LEU A 1 113 ? 18.759 -6.025 -14.264 1.00 97.81 113 LEU A O 1
ATOM 884 N N . THR A 1 114 ? 18.816 -8.198 -13.687 1.00 98.31 114 THR A N 1
ATOM 885 C CA . THR A 1 114 ? 19.847 -8.532 -14.677 1.00 98.31 114 THR A CA 1
ATOM 886 C C . THR A 1 114 ? 19.194 -9.150 -15.907 1.00 98.31 114 THR A C 1
ATOM 888 O O . THR A 1 114 ? 18.415 -10.094 -15.794 1.00 98.31 114 THR A O 1
ATOM 891 N N . ILE A 1 115 ? 19.517 -8.607 -17.083 1.00 98.50 115 ILE A N 1
ATOM 892 C CA . ILE A 1 115 ? 19.006 -9.065 -18.379 1.00 98.50 115 ILE A CA 1
ATOM 893 C C . ILE A 1 115 ? 20.141 -9.754 -19.128 1.00 98.50 115 ILE A C 1
ATOM 895 O O . ILE A 1 115 ? 21.242 -9.204 -19.234 1.00 98.50 115 ILE A O 1
ATOM 899 N N . TYR A 1 116 ? 19.859 -10.922 -19.691 1.00 98.56 116 TYR A N 1
ATOM 900 C CA . TYR A 1 116 ? 20.786 -11.663 -20.531 1.00 98.56 116 TYR A CA 1
ATOM 901 C C . TYR A 1 116 ? 20.250 -11.797 -21.946 1.00 98.56 116 TYR A C 1
ATOM 903 O O . TYR A 1 116 ? 19.049 -11.963 -22.133 1.00 98.56 116 TYR A O 1
ATOM 911 N N . HIS A 1 117 ? 21.150 -11.751 -22.923 1.00 98.38 117 HIS A N 1
ATOM 912 C CA . HIS A 1 117 ? 20.871 -12.176 -24.290 1.00 98.38 117 HIS A CA 1
ATOM 913 C C . HIS A 1 117 ? 21.487 -13.560 -24.499 1.00 98.38 117 HIS A C 1
ATOM 915 O O . HIS A 1 117 ? 22.677 -13.759 -24.229 1.00 98.38 117 HIS A O 1
ATOM 921 N N . GLU A 1 118 ? 20.664 -14.519 -24.906 1.00 98.19 118 GLU A N 1
ATOM 922 C CA . GLU A 1 118 ? 21.037 -15.923 -25.038 1.00 98.19 118 GLU A CA 1
ATOM 923 C C . GLU A 1 118 ? 21.522 -16.252 -26.463 1.00 98.19 118 GLU A C 1
ATOM 925 O O . GLU A 1 118 ? 21.174 -15.556 -27.420 1.00 98.19 118 GLU A O 1
ATOM 930 N N . PRO A 1 119 ? 22.329 -17.317 -26.654 1.00 96.88 119 PRO A N 1
ATOM 931 C CA . PRO A 1 119 ? 22.945 -17.613 -27.954 1.00 96.88 119 PRO A CA 1
ATOM 932 C C . PRO A 1 119 ? 21.965 -17.920 -29.099 1.00 96.88 119 PRO A C 1
ATOM 934 O O . PRO A 1 119 ? 22.342 -17.849 -30.267 1.00 96.88 119 PRO A O 1
ATOM 937 N N . ASP A 1 120 ? 20.733 -18.299 -28.778 1.00 96.12 120 ASP A N 1
ATOM 938 C CA . ASP A 1 120 ? 19.631 -18.563 -29.712 1.00 96.12 120 ASP A CA 1
ATOM 939 C C . ASP A 1 120 ? 18.746 -17.323 -29.973 1.00 96.12 120 ASP A C 1
ATOM 941 O O . ASP A 1 120 ? 17.800 -17.402 -30.757 1.00 96.12 120 ASP A O 1
ATOM 945 N N . GLY A 1 121 ? 19.077 -16.177 -29.369 1.00 94.75 121 GLY A N 1
ATOM 946 C CA . GLY A 1 121 ? 18.462 -14.878 -29.630 1.00 94.75 121 GLY A CA 1
ATOM 947 C C . GLY A 1 121 ? 17.318 -14.476 -28.697 1.00 94.75 121 GLY A C 1
ATOM 948 O O . GLY A 1 121 ? 16.756 -13.400 -28.906 1.00 94.75 121 GLY A O 1
ATOM 949 N N . HIS A 1 122 ? 16.958 -15.293 -27.697 1.00 96.88 122 HIS A N 1
ATOM 950 C CA . HIS A 1 122 ? 15.985 -14.888 -26.672 1.00 96.88 122 HIS A CA 1
ATOM 951 C C . HIS A 1 122 ? 16.655 -14.162 -25.499 1.00 96.88 122 HIS A C 1
ATOM 953 O O . HIS A 1 122 ? 17.876 -14.190 -25.326 1.00 96.88 122 HIS A O 1
ATOM 959 N N . PHE A 1 123 ? 15.843 -13.513 -24.672 1.00 98.31 123 PHE A N 1
ATOM 960 C CA . PHE A 1 123 ? 16.259 -12.874 -23.436 1.00 98.31 123 PHE A CA 1
ATOM 961 C C . PHE A 1 123 ? 15.856 -13.704 -22.222 1.00 98.31 123 PHE A C 1
ATOM 963 O O . PHE A 1 123 ? 14.754 -14.250 -22.142 1.00 98.31 123 PHE A O 1
ATOM 970 N N . SER A 1 124 ? 16.742 -13.746 -21.232 1.00 98.38 124 SER A N 1
ATOM 971 C CA . SER A 1 124 ? 16.452 -14.318 -19.920 1.00 98.38 124 SER A CA 1
ATOM 972 C C . SER A 1 124 ? 16.761 -13.316 -18.810 1.00 98.38 124 SER A C 1
ATOM 974 O O . SER A 1 124 ? 17.464 -12.319 -19.010 1.00 98.38 124 SER A O 1
ATOM 976 N N . PHE A 1 125 ? 16.195 -13.560 -17.632 1.00 98.69 125 PHE A N 1
ATOM 977 C CA . PHE A 1 125 ? 16.120 -12.576 -16.561 1.00 98.69 125 PHE A CA 1
ATOM 978 C C . PHE A 1 125 ? 16.523 -13.203 -15.233 1.00 98.69 125 PHE A C 1
ATOM 980 O O . PHE A 1 125 ? 16.069 -14.295 -14.896 1.00 98.69 125 PHE A O 1
ATOM 987 N N . ASP A 1 126 ? 17.358 -12.499 -14.476 1.00 98.50 126 ASP A N 1
ATOM 988 C CA . ASP A 1 126 ? 17.682 -12.857 -13.099 1.00 98.50 126 ASP A CA 1
ATOM 989 C C . ASP A 1 126 ? 17.069 -11.832 -12.140 1.00 98.50 126 ASP A C 1
ATOM 991 O O . ASP A 1 126 ? 17.435 -10.650 -12.125 1.00 98.50 126 ASP A O 1
ATOM 995 N N . PHE A 1 127 ? 16.109 -12.322 -11.353 1.00 98.44 127 PHE A N 1
ATOM 996 C CA . PHE A 1 127 ? 15.356 -11.574 -10.352 1.00 98.44 127 PHE A CA 1
ATOM 997 C C . PHE A 1 127 ? 15.977 -11.654 -8.950 1.00 98.44 127 PHE A C 1
ATOM 999 O O . PHE A 1 127 ? 15.436 -11.055 -8.025 1.00 98.44 127 PHE A O 1
ATOM 1006 N N . SER A 1 128 ? 17.103 -12.356 -8.767 1.00 98.25 128 SER A N 1
ATOM 1007 C CA . SER A 1 128 ? 17.663 -12.695 -7.447 1.00 98.25 128 SER A CA 1
ATOM 1008 C C . SER A 1 128 ? 17.884 -11.490 -6.535 1.00 98.25 128 SER A C 1
ATOM 1010 O O . SER A 1 128 ? 17.750 -11.607 -5.318 1.00 98.25 128 SER A O 1
ATOM 1012 N N . GLU A 1 129 ? 18.226 -10.330 -7.094 1.00 97.75 129 GLU A N 1
ATOM 1013 C CA . GLU A 1 129 ? 18.411 -9.113 -6.305 1.00 97.75 129 GLU A CA 1
ATOM 1014 C C . GLU A 1 129 ? 17.071 -8.476 -5.907 1.00 97.75 129 GLU A C 1
ATOM 1016 O O . GLU A 1 129 ? 16.897 -8.112 -4.746 1.00 97.75 129 GLU A O 1
ATOM 1021 N N . ILE A 1 130 ? 16.100 -8.410 -6.827 1.00 97.25 130 ILE A N 1
ATOM 1022 C CA . ILE A 1 130 ? 14.729 -7.927 -6.562 1.00 97.25 130 ILE A CA 1
ATOM 1023 C C . ILE A 1 130 ? 14.047 -8.808 -5.509 1.00 97.25 130 ILE A C 1
ATOM 1025 O O . ILE A 1 130 ? 13.392 -8.303 -4.596 1.00 97.25 130 ILE A O 1
ATOM 1029 N N . ASP A 1 131 ? 14.266 -10.119 -5.590 1.00 98.06 131 ASP A N 1
ATOM 1030 C CA . ASP A 1 131 ? 13.746 -11.118 -4.662 1.00 98.06 131 ASP A CA 1
ATOM 1031 C C . ASP A 1 131 ? 14.089 -10.829 -3.210 1.00 98.06 131 ASP A C 1
ATOM 1033 O O . ASP A 1 131 ? 13.286 -11.126 -2.329 1.00 98.06 131 ASP A O 1
ATOM 1037 N N . LYS A 1 132 ? 15.264 -10.254 -2.938 1.00 98.31 132 LYS A N 1
ATOM 1038 C CA . LYS A 1 132 ? 15.658 -9.912 -1.568 1.00 98.31 132 LYS A CA 1
ATOM 1039 C C . LYS A 1 132 ? 14.709 -8.869 -0.980 1.00 98.31 132 LYS A C 1
ATOM 1041 O O . LYS A 1 132 ? 14.271 -9.032 0.154 1.00 98.31 132 LYS A O 1
ATOM 1046 N N . PHE A 1 133 ? 14.333 -7.855 -1.760 1.00 97.94 133 PHE A N 1
ATOM 1047 C CA . PHE A 1 133 ? 13.385 -6.824 -1.332 1.00 97.94 133 PHE A CA 1
ATOM 1048 C C . PHE A 1 133 ? 11.975 -7.393 -1.177 1.00 97.94 133 PHE A C 1
ATOM 1050 O O . PHE A 1 133 ? 11.333 -7.170 -0.154 1.00 97.94 133 PHE A O 1
ATOM 1057 N N . ILE A 1 134 ? 11.512 -8.178 -2.156 1.00 97.50 134 ILE A N 1
ATOM 1058 C CA . ILE A 1 134 ? 10.183 -8.799 -2.103 1.00 97.50 134 ILE A CA 1
ATOM 1059 C C . ILE A 1 134 ? 10.076 -9.713 -0.875 1.00 97.50 134 ILE A C 1
ATOM 1061 O O . ILE A 1 134 ? 9.165 -9.542 -0.071 1.00 97.50 134 ILE A O 1
ATOM 1065 N N . LYS A 1 135 ? 11.029 -10.632 -0.674 1.00 97.75 135 LYS A N 1
ATOM 1066 C CA . LYS A 1 135 ? 11.018 -11.587 0.450 1.00 97.75 135 LYS A CA 1
ATOM 1067 C C . LYS A 1 135 ? 11.051 -10.877 1.800 1.00 97.75 135 LYS A C 1
ATOM 1069 O O . LYS A 1 135 ? 10.212 -11.175 2.641 1.00 97.75 135 LYS A O 1
ATOM 1074 N N . GLN A 1 136 ? 11.916 -9.877 1.970 1.00 97.44 136 GLN A N 1
ATOM 1075 C CA . GLN A 1 136 ? 11.939 -9.052 3.184 1.00 97.44 136 GLN A CA 1
ATOM 1076 C C . GLN A 1 136 ? 10.597 -8.348 3.426 1.00 97.44 136 GLN A C 1
ATOM 1078 O O . GLN A 1 136 ? 10.137 -8.266 4.564 1.00 97.44 136 GLN A O 1
ATOM 1083 N N . GLY A 1 137 ? 9.949 -7.856 2.367 1.00 96.31 137 GLY A N 1
ATOM 1084 C CA . GLY A 1 137 ? 8.635 -7.232 2.474 1.00 96.31 137 GLY A CA 1
ATOM 1085 C C . GLY A 1 137 ? 7.545 -8.215 2.905 1.00 96.31 137 GLY A C 1
ATOM 1086 O O . GLY A 1 137 ? 6.737 -7.889 3.775 1.00 96.31 137 GLY A O 1
ATOM 1087 N N . LEU A 1 138 ? 7.547 -9.429 2.345 1.00 95.75 138 LEU A N 1
ATOM 1088 C CA . LEU A 1 138 ? 6.614 -10.508 2.695 1.00 95.75 138 LEU A CA 1
ATOM 1089 C C . LEU A 1 138 ? 6.821 -11.009 4.131 1.00 95.75 138 LEU A C 1
ATOM 1091 O O . LEU A 1 138 ? 5.848 -11.182 4.866 1.00 95.75 138 LEU A O 1
ATOM 1095 N N . GLU A 1 139 ? 8.076 -11.191 4.546 1.00 96.19 139 GLU A N 1
ATOM 1096 C CA . GLU A 1 139 ? 8.462 -11.565 5.916 1.00 96.19 139 GLU A CA 1
ATOM 1097 C C . GLU A 1 139 ? 7.996 -10.530 6.949 1.00 96.19 139 GLU A C 1
ATOM 1099 O O . GLU A 1 139 ? 7.707 -10.890 8.088 1.00 96.19 139 GLU A O 1
ATOM 1104 N N . ASN A 1 140 ? 7.860 -9.266 6.536 1.00 95.75 140 ASN A N 1
ATOM 1105 C CA . ASN A 1 140 ? 7.354 -8.161 7.353 1.00 95.75 140 ASN A CA 1
ATOM 1106 C C . ASN A 1 140 ? 5.878 -7.817 7.087 1.00 95.75 140 ASN A C 1
ATOM 1108 O O . ASN A 1 140 ? 5.401 -6.765 7.510 1.00 95.75 140 ASN A O 1
ATOM 1112 N N . GLY A 1 141 ? 5.131 -8.704 6.423 1.00 93.88 141 GLY A N 1
ATOM 1113 C CA . GLY A 1 141 ? 3.674 -8.608 6.347 1.00 93.88 141 GLY A CA 1
ATOM 1114 C C . GLY A 1 141 ? 3.099 -7.859 5.156 1.00 93.88 141 GLY A C 1
ATOM 1115 O O . GLY A 1 141 ? 1.907 -7.565 5.174 1.00 93.88 141 GLY A O 1
ATOM 1116 N N . SER A 1 142 ? 3.890 -7.571 4.121 1.00 94.44 142 SER A N 1
ATOM 1117 C CA . SER A 1 142 ? 3.348 -7.042 2.865 1.00 94.44 142 SER A CA 1
ATOM 1118 C C . SER A 1 142 ? 2.392 -8.062 2.239 1.00 94.44 142 SER A C 1
ATOM 1120 O O . SER A 1 142 ? 2.760 -9.221 2.045 1.00 94.44 142 SER A O 1
ATOM 1122 N N . ARG A 1 143 ? 1.162 -7.631 1.939 1.00 90.38 143 ARG A N 1
ATOM 1123 C CA . ARG A 1 143 ? 0.096 -8.448 1.319 1.00 90.38 143 ARG A CA 1
ATOM 1124 C C . ARG A 1 143 ? -0.533 -7.799 0.084 1.00 90.38 143 ARG A C 1
ATOM 1126 O O . ARG A 1 143 ? -1.552 -8.265 -0.402 1.00 90.38 143 ARG A O 1
ATOM 1133 N N . SER A 1 144 ? 0.102 -6.751 -0.425 1.00 93.06 144 SER A N 1
ATOM 1134 C CA . SER A 1 144 ? -0.124 -6.165 -1.743 1.00 93.06 144 SER A CA 1
ATOM 1135 C C . SER A 1 144 ? 1.229 -5.868 -2.370 1.00 93.06 144 SER A C 1
ATOM 1137 O O . SER A 1 144 ? 2.191 -5.582 -1.648 1.00 93.06 144 SER A O 1
ATOM 1139 N N . PHE A 1 145 ? 1.299 -5.919 -3.697 1.00 94.25 145 PHE A N 1
ATOM 1140 C CA . PHE A 1 145 ? 2.472 -5.506 -4.440 1.00 94.25 145 PHE A CA 1
ATOM 1141 C C . PHE A 1 145 ? 2.112 -4.847 -5.776 1.00 94.25 145 PHE A C 1
ATOM 1143 O O . PHE A 1 145 ? 1.681 -5.507 -6.721 1.00 94.25 145 PHE A O 1
ATOM 1150 N N . TRP A 1 146 ? 2.379 -3.550 -5.896 1.00 93.62 146 TRP A N 1
ATOM 1151 C CA . TRP A 1 146 ? 2.356 -2.843 -7.174 1.00 93.62 146 TRP A CA 1
ATOM 1152 C C . TRP A 1 146 ? 3.571 -3.200 -8.042 1.00 93.62 146 TRP A C 1
ATOM 1154 O O . TRP A 1 146 ? 4.592 -2.510 -8.099 1.00 93.62 146 TRP A O 1
ATOM 1164 N N . SER A 1 147 ? 3.446 -4.336 -8.722 1.00 92.94 147 SER A N 1
ATOM 1165 C CA . SER A 1 147 ? 4.519 -5.037 -9.436 1.00 92.94 147 SER A CA 1
ATOM 1166 C C . SER A 1 147 ? 5.055 -4.315 -10.678 1.00 92.94 147 SER A C 1
ATOM 1168 O O . SER A 1 147 ? 6.099 -4.684 -11.219 1.00 92.94 147 SER A O 1
ATOM 1170 N N . CYS A 1 148 ? 4.375 -3.259 -11.129 1.00 91.56 148 CYS A N 1
ATOM 1171 C CA . CYS A 1 148 ? 4.843 -2.420 -12.226 1.00 91.56 148 CYS A CA 1
ATOM 1172 C C . CYS A 1 148 ? 5.792 -1.292 -11.776 1.00 91.56 148 CYS A C 1
ATOM 1174 O O . CYS A 1 148 ? 6.382 -0.647 -12.641 1.00 91.56 148 CYS A O 1
ATOM 1176 N N . PHE A 1 149 ? 5.975 -1.065 -10.464 1.00 91.44 149 PHE A N 1
ATOM 1177 C CA . PHE A 1 149 ? 6.898 -0.086 -9.852 1.00 91.44 149 PHE A CA 1
ATOM 1178 C C . PHE A 1 149 ? 6.717 1.394 -10.254 1.00 91.44 149 PHE A C 1
ATOM 1180 O O . PHE A 1 149 ? 7.571 2.223 -9.926 1.00 91.44 149 PHE A O 1
ATOM 1187 N N . ALA A 1 150 ? 5.670 1.750 -11.002 1.00 85.88 150 ALA A N 1
ATOM 1188 C CA . ALA A 1 150 ? 5.346 3.138 -11.321 1.00 85.88 150 ALA A CA 1
ATOM 1189 C C . ALA A 1 150 ? 3.937 3.284 -11.905 1.00 85.88 150 ALA A C 1
ATOM 1191 O O . ALA A 1 150 ? 3.408 2.369 -12.537 1.00 85.88 150 ALA A O 1
ATOM 1192 N N . CYS A 1 151 ? 3.436 4.517 -11.812 1.00 71.62 151 CYS A N 1
ATOM 1193 C CA . CYS A 1 151 ? 2.117 4.975 -12.245 1.00 71.62 151 CYS A CA 1
ATOM 1194 C C . CYS A 1 151 ? 1.929 4.956 -13.774 1.00 71.62 151 CYS A C 1
ATOM 1196 O O . CYS A 1 151 ? 0.841 5.165 -14.295 1.00 71.62 151 CYS A O 1
ATOM 1198 N N . CYS A 1 152 ? 2.999 4.693 -14.525 1.00 68.62 152 CYS A N 1
ATOM 1199 C CA . CYS A 1 152 ? 2.982 4.506 -15.973 1.00 68.62 152 CYS A CA 1
ATOM 1200 C C . CYS A 1 152 ? 3.847 3.299 -16.365 1.00 68.62 152 CYS A C 1
ATOM 1202 O O . CYS A 1 152 ? 4.787 3.454 -17.142 1.00 68.62 152 CYS A O 1
ATOM 1204 N N . ALA A 1 153 ? 3.590 2.143 -15.737 1.00 78.06 153 ALA A N 1
ATOM 1205 C CA . ALA A 1 153 ? 4.352 0.896 -15.839 1.00 78.06 153 ALA A CA 1
ATOM 1206 C C . ALA A 1 153 ? 5.882 1.098 -15.919 1.00 78.06 153 ALA A C 1
ATOM 1208 O O . ALA A 1 153 ? 6.479 1.183 -16.993 1.00 78.06 153 ALA A O 1
ATOM 1209 N N . GLY A 1 154 ? 6.549 1.118 -14.765 1.00 88.38 154 GLY A N 1
ATOM 1210 C CA . GLY A 1 154 ? 7.994 1.342 -14.650 1.00 88.38 154 GLY A CA 1
ATOM 1211 C C . GLY A 1 154 ? 8.836 0.370 -15.478 1.00 88.38 154 GLY A C 1
ATOM 1212 O O . GLY A 1 154 ? 9.832 0.769 -16.082 1.00 88.38 154 GLY A O 1
ATOM 1213 N N . TRP A 1 155 ? 8.387 -0.880 -15.604 1.00 91.31 155 TRP A N 1
ATOM 1214 C CA . TRP A 1 155 ? 8.995 -1.859 -16.505 1.00 91.31 155 TRP A CA 1
ATOM 1215 C C . TRP A 1 155 ? 8.889 -1.483 -17.978 1.00 91.31 155 TRP A C 1
ATOM 1217 O O . TRP A 1 155 ? 9.855 -1.668 -18.713 1.00 91.31 155 TRP A O 1
ATOM 1227 N N . THR A 1 156 ? 7.757 -0.930 -18.419 1.00 85.06 156 THR A N 1
ATOM 1228 C CA . THR A 1 156 ? 7.594 -0.448 -19.796 1.00 85.06 156 THR A CA 1
ATOM 1229 C C . THR A 1 156 ? 8.617 0.641 -20.093 1.00 85.06 156 THR A C 1
ATOM 1231 O O . THR A 1 156 ? 9.259 0.592 -21.139 1.00 85.06 156 THR A O 1
ATOM 1234 N N . TRP A 1 157 ? 8.840 1.571 -19.160 1.00 85.88 157 TRP A N 1
ATOM 1235 C CA . TRP A 1 157 ? 9.884 2.587 -19.303 1.00 85.88 157 TRP A CA 1
ATOM 1236 C C . TRP A 1 157 ? 11.289 1.974 -19.328 1.00 85.88 157 TRP A C 1
ATOM 1238 O O . TRP A 1 157 ? 12.075 2.246 -20.235 1.00 85.88 157 TRP A O 1
ATOM 1248 N N . TRP A 1 158 ? 11.597 1.114 -18.355 1.00 90.88 158 TRP A N 1
ATOM 1249 C CA . TRP A 1 158 ? 12.915 0.501 -18.205 1.00 90.88 158 TRP A CA 1
ATOM 1250 C C . TRP A 1 158 ? 13.312 -0.333 -19.427 1.00 90.88 158 TRP A C 1
ATOM 1252 O O . TRP A 1 158 ? 14.400 -0.166 -19.968 1.00 90.88 158 TRP A O 1
ATOM 1262 N N . LEU A 1 159 ? 12.421 -1.203 -19.896 1.00 92.00 159 LEU A N 1
ATOM 1263 C CA . LEU A 1 159 ? 12.695 -2.185 -20.949 1.00 92.00 159 LEU A CA 1
ATOM 1264 C C . LEU A 1 159 ? 12.647 -1.594 -22.368 1.00 92.00 159 LEU A C 1
ATOM 1266 O O . LEU A 1 159 ? 13.069 -2.250 -23.319 1.00 92.00 159 LEU A O 1
ATOM 1270 N N . ASN A 1 160 ? 12.162 -0.358 -22.522 1.00 88.25 160 ASN A N 1
ATOM 1271 C CA . ASN A 1 160 ? 12.216 0.387 -23.783 1.00 88.25 160 ASN A CA 1
ATOM 1272 C C . ASN A 1 160 ? 13.376 1.392 -23.846 1.00 88.25 160 ASN A C 1
ATOM 1274 O O . ASN A 1 160 ? 13.562 2.040 -24.873 1.00 88.25 160 ASN A O 1
ATOM 1278 N N . ASP A 1 161 ? 14.176 1.538 -22.787 1.00 89.69 161 ASP A N 1
ATOM 1279 C CA . ASP A 1 161 ? 15.350 2.405 -22.824 1.00 89.69 161 ASP A CA 1
ATOM 1280 C C . ASP A 1 161 ? 16.539 1.664 -23.478 1.00 89.69 161 ASP A C 1
ATOM 1282 O O . ASP A 1 161 ? 17.099 0.727 -22.896 1.00 89.69 161 ASP A O 1
ATOM 1286 N N . PRO A 1 162 ? 16.990 2.085 -24.677 1.00 91.44 162 PRO A N 1
ATOM 1287 C CA . PRO A 1 162 ? 18.036 1.394 -25.419 1.00 91.44 162 PRO A CA 1
ATOM 1288 C C . PRO A 1 162 ? 19.402 1.477 -24.735 1.00 91.44 162 PRO A C 1
ATOM 1290 O O . PRO A 1 162 ? 20.317 0.776 -25.154 1.00 91.44 162 PRO A O 1
ATOM 1293 N N . SER A 1 163 ? 19.578 2.327 -23.718 1.00 92.44 163 SER A N 1
ATOM 1294 C CA . SER A 1 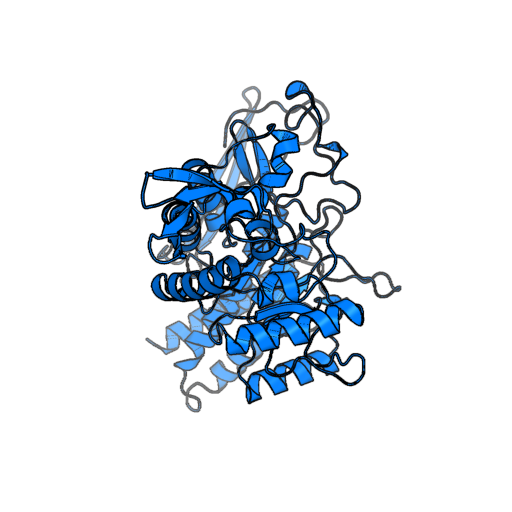163 ? 20.839 2.470 -22.988 1.00 92.44 163 SER A CA 1
ATOM 1295 C C . SER A 1 163 ? 21.046 1.414 -21.900 1.00 92.44 163 SER A C 1
ATOM 1297 O O . SER A 1 163 ? 22.161 1.300 -21.379 1.00 92.44 163 SER A O 1
ATOM 1299 N N . ARG A 1 164 ? 20.007 0.641 -21.554 1.00 94.69 164 ARG A N 1
ATOM 1300 C CA . ARG A 1 164 ? 20.063 -0.314 -20.442 1.00 94.69 164 ARG A CA 1
ATOM 1301 C C . ARG A 1 164 ? 20.991 -1.488 -20.736 1.00 94.69 164 ARG A C 1
ATOM 1303 O O . ARG A 1 164 ? 21.057 -1.938 -21.883 1.00 94.69 164 ARG A O 1
ATOM 1310 N N . PRO A 1 165 ? 21.718 -1.972 -19.715 1.00 97.06 165 PRO A N 1
ATOM 1311 C CA . PRO A 1 165 ? 22.686 -3.039 -19.889 1.00 97.06 165 PRO A CA 1
ATOM 1312 C C . PRO A 1 165 ? 21.998 -4.381 -20.154 1.00 97.06 165 PRO A C 1
ATOM 1314 O O . PRO A 1 165 ? 20.997 -4.715 -19.526 1.00 97.06 165 PRO A O 1
ATOM 1317 N N . VAL A 1 166 ? 22.599 -5.163 -21.044 1.00 98.00 166 VAL A N 1
ATOM 1318 C CA . VAL A 1 166 ? 22.283 -6.575 -21.292 1.00 98.00 166 VAL A CA 1
ATOM 1319 C C . VAL A 1 166 ? 23.596 -7.344 -21.267 1.00 98.00 166 VAL A C 1
ATOM 1321 O O . VAL A 1 166 ? 24.588 -6.874 -21.819 1.00 98.00 166 VAL A O 1
ATOM 1324 N N . ILE A 1 167 ? 23.648 -8.496 -20.611 1.00 98.50 167 ILE A N 1
ATOM 1325 C CA . ILE A 1 167 ? 24.843 -9.343 -20.591 1.00 98.50 167 ILE A CA 1
ATOM 1326 C C . ILE A 1 167 ? 24.711 -10.394 -21.694 1.00 98.50 167 ILE A C 1
ATOM 1328 O O . ILE A 1 167 ? 23.791 -11.206 -21.679 1.00 98.50 167 ILE A O 1
ATOM 1332 N N . GLU A 1 168 ? 25.638 -10.398 -22.647 1.00 98.12 168 GLU A N 1
ATOM 1333 C CA . GLU A 1 168 ? 25.694 -11.427 -23.686 1.00 98.12 168 GLU A CA 1
ATOM 1334 C C . GLU A 1 168 ? 26.165 -12.747 -23.066 1.00 98.12 168 GLU A C 1
ATOM 1336 O O . GLU A 1 168 ? 27.290 -12.832 -22.564 1.00 98.12 168 GLU A O 1
ATOM 1341 N N . ARG A 1 169 ? 25.336 -13.797 -23.092 1.00 97.12 169 ARG A N 1
ATOM 1342 C CA . ARG A 1 169 ? 25.690 -15.077 -22.459 1.00 97.12 169 ARG A CA 1
ATOM 1343 C C . ARG A 1 169 ? 26.890 -15.739 -23.134 1.00 97.12 169 ARG A C 1
ATOM 1345 O O . ARG A 1 169 ? 27.683 -16.397 -22.465 1.00 97.12 169 ARG A O 1
ATOM 1352 N N . ALA A 1 170 ? 27.047 -15.534 -24.441 1.00 95.69 170 ALA A N 1
ATOM 1353 C CA . ALA A 1 170 ? 28.110 -16.147 -25.230 1.00 95.69 170 ALA A CA 1
ATOM 1354 C C . ALA A 1 170 ? 29.526 -15.707 -24.812 1.00 95.69 170 ALA A C 1
ATOM 1356 O O . ALA A 1 170 ? 30.457 -16.507 -24.894 1.00 95.69 170 ALA A O 1
ATOM 1357 N N . ASP A 1 171 ? 29.708 -14.451 -24.384 1.00 96.56 171 ASP A N 1
ATOM 1358 C CA . ASP A 1 171 ? 31.032 -13.906 -24.042 1.00 96.56 171 ASP A CA 1
ATOM 1359 C C . ASP A 1 171 ? 31.107 -13.196 -22.678 1.00 96.56 171 ASP A C 1
ATOM 1361 O O . ASP A 1 171 ? 32.182 -12.738 -22.284 1.00 96.56 171 ASP A O 1
ATOM 1365 N N . GLY A 1 172 ? 29.991 -13.112 -21.949 1.00 96.88 172 GLY A N 1
ATOM 1366 C CA . GLY A 1 172 ? 29.878 -12.482 -20.634 1.00 96.88 172 GLY A CA 1
ATOM 1367 C C . GLY A 1 172 ? 30.000 -10.958 -20.649 1.00 96.88 172 GLY A C 1
ATOM 1368 O O . GLY A 1 172 ? 30.037 -10.339 -19.585 1.00 96.88 172 GLY A O 1
ATOM 1369 N N . LYS A 1 173 ? 30.098 -10.320 -21.820 1.00 97.88 173 LYS A N 1
ATOM 1370 C CA . LYS A 1 173 ? 30.290 -8.874 -21.900 1.00 97.88 173 LYS A CA 1
ATOM 1371 C C . LYS A 1 173 ? 28.959 -8.140 -21.861 1.00 97.88 173 LYS A C 1
ATOM 1373 O O . LYS A 1 173 ? 27.964 -8.560 -22.444 1.0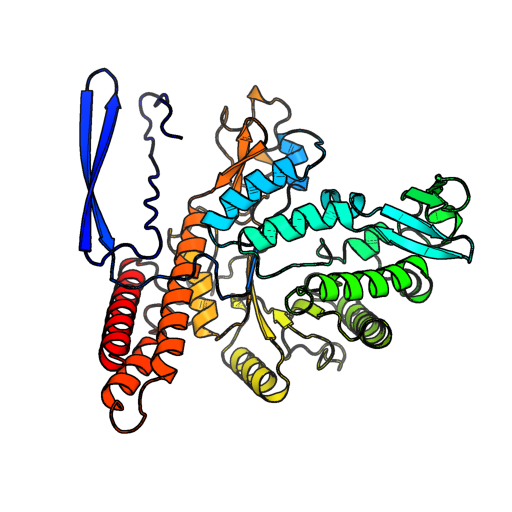0 97.88 173 LYS A O 1
ATOM 1378 N N . THR A 1 174 ? 28.985 -6.955 -21.263 1.00 98.12 174 THR A N 1
ATOM 1379 C CA . THR A 1 174 ? 27.853 -6.034 -21.303 1.00 98.12 174 THR A CA 1
ATOM 1380 C C . THR A 1 174 ? 27.704 -5.410 -22.694 1.00 98.12 174 THR A C 1
ATOM 1382 O O . THR A 1 174 ? 28.668 -4.943 -23.312 1.00 98.12 174 THR A O 1
ATOM 1385 N N . ARG A 1 175 ? 26.469 -5.415 -23.177 1.00 97.00 175 ARG A N 1
ATOM 1386 C CA . ARG A 1 175 ? 25.924 -4.744 -24.357 1.00 97.00 175 ARG A CA 1
ATOM 1387 C C . ARG A 1 175 ? 24.750 -3.877 -23.916 1.00 97.00 175 ARG A C 1
ATOM 1389 O O . ARG A 1 175 ? 24.507 -3.724 -22.715 1.00 97.00 175 ARG A O 1
ATOM 1396 N N . ARG A 1 176 ? 24.048 -3.270 -24.865 1.00 96.19 176 ARG A N 1
ATOM 1397 C CA . ARG A 1 176 ? 22.882 -2.433 -24.581 1.00 96.19 176 ARG A CA 1
ATOM 1398 C C . ARG A 1 176 ? 21.630 -3.002 -25.231 1.00 96.19 176 ARG A C 1
ATOM 1400 O O . ARG A 1 176 ? 21.724 -3.594 -26.300 1.00 96.19 176 ARG A O 1
ATOM 1407 N N . ILE A 1 177 ? 20.455 -2.761 -24.644 1.00 94.88 177 ILE A N 1
ATOM 1408 C CA . ILE A 1 177 ? 19.165 -3.146 -25.252 1.00 94.88 177 ILE A CA 1
ATOM 1409 C C . ILE A 1 177 ? 19.082 -2.663 -26.706 1.00 94.88 177 ILE A C 1
ATOM 1411 O O . ILE A 1 177 ? 18.686 -3.423 -27.588 1.00 94.88 177 ILE A O 1
ATOM 1415 N N . GLY A 1 178 ? 19.533 -1.432 -26.972 1.00 93.00 178 GLY A N 1
ATOM 1416 C CA . GLY A 1 178 ? 19.514 -0.830 -28.304 1.00 93.00 178 GLY A CA 1
ATOM 1417 C C . GLY A 1 178 ? 20.346 -1.560 -29.360 1.00 93.00 178 GLY A C 1
ATOM 1418 O O . GLY A 1 178 ? 20.180 -1.277 -30.545 1.00 93.00 178 GLY A O 1
ATOM 1419 N N . ASP A 1 179 ? 21.225 -2.489 -28.980 1.00 93.38 179 ASP A N 1
ATOM 1420 C CA . ASP A 1 179 ? 21.964 -3.329 -29.926 1.00 93.38 179 ASP A CA 1
ATOM 1421 C C . ASP A 1 179 ? 21.053 -4.403 -30.554 1.00 93.38 179 ASP A C 1
ATOM 1423 O O . ASP A 1 179 ? 21.266 -4.773 -31.708 1.00 93.38 179 ASP A O 1
ATOM 1427 N N . TYR A 1 180 ? 19.989 -4.807 -29.848 1.00 91.81 180 TYR A N 1
ATOM 1428 C CA . TYR A 1 180 ? 19.082 -5.901 -30.222 1.00 91.81 180 TYR A CA 1
ATOM 1429 C C . TYR A 1 180 ? 17.664 -5.424 -30.558 1.00 91.81 180 TYR A C 1
ATOM 1431 O O . TYR A 1 180 ? 17.040 -5.921 -31.493 1.00 91.81 180 TYR A O 1
ATOM 1439 N N . VAL A 1 181 ? 17.156 -4.436 -29.818 1.00 88.31 181 VAL A N 1
ATOM 1440 C CA . VAL A 1 181 ? 15.801 -3.898 -29.971 1.00 88.31 181 VAL A CA 1
ATOM 1441 C C . VAL A 1 181 ? 15.892 -2.471 -30.505 1.00 88.31 181 VAL A C 1
ATOM 1443 O O . VAL A 1 181 ? 16.417 -1.573 -29.848 1.00 88.31 181 VAL A O 1
ATOM 1446 N N . LYS A 1 182 ? 15.398 -2.256 -31.728 1.00 79.56 182 LYS A N 1
ATOM 1447 C CA . LYS A 1 182 ? 15.392 -0.946 -32.397 1.00 79.56 182 LYS A CA 1
ATOM 1448 C C . LYS A 1 182 ? 14.026 -0.286 -32.226 1.00 79.56 182 LYS A C 1
ATOM 1450 O O . LYS A 1 182 ? 13.193 -0.344 -33.125 1.00 79.56 182 LYS A O 1
ATOM 1455 N N . LEU A 1 183 ? 13.804 0.303 -31.057 1.00 71.81 183 LEU A N 1
ATOM 1456 C CA . LEU A 1 183 ? 12.608 1.085 -30.751 1.00 71.81 183 LEU A CA 1
ATOM 1457 C C . LEU A 1 183 ? 13.006 2.498 -30.333 1.00 71.81 183 LEU A C 1
ATOM 1459 O O . LEU A 1 183 ? 14.094 2.711 -29.791 1.00 71.81 183 LEU A O 1
ATOM 1463 N N . ASP A 1 184 ? 12.120 3.452 -30.602 1.00 64.25 184 ASP A N 1
ATOM 1464 C CA . ASP A 1 184 ? 12.271 4.809 -30.098 1.00 64.25 184 ASP A CA 1
ATOM 1465 C C . ASP A 1 184 ? 12.072 4.828 -28.577 1.00 64.25 184 ASP A C 1
ATOM 1467 O O . ASP A 1 184 ? 11.294 4.053 -28.015 1.00 64.25 184 ASP A O 1
ATOM 1471 N N . ILE A 1 185 ? 12.791 5.728 -27.902 1.00 62.28 185 ILE A N 1
ATOM 1472 C CA . ILE A 1 185 ? 12.648 5.928 -26.458 1.00 62.28 185 ILE A CA 1
ATOM 1473 C C . ILE A 1 185 ? 11.201 6.325 -26.172 1.00 62.28 185 ILE A C 1
ATOM 1475 O O . ILE A 1 185 ? 10.685 7.278 -26.761 1.00 62.28 185 ILE A O 1
ATOM 1479 N N . TRP A 1 186 ? 10.572 5.644 -25.216 1.00 61.44 186 TRP A N 1
ATOM 1480 C CA . TRP A 1 186 ? 9.253 6.038 -24.741 1.00 61.44 186 TRP A CA 1
ATOM 1481 C C . TRP A 1 186 ? 9.303 7.468 -24.178 1.00 61.44 186 TRP A C 1
ATOM 1483 O O . TRP A 1 186 ? 9.989 7.749 -23.195 1.00 61.44 186 TRP A O 1
ATOM 1493 N N . ASN A 1 187 ? 8.582 8.389 -24.817 1.00 61.97 187 ASN A N 1
ATOM 1494 C CA . ASN A 1 187 ? 8.597 9.827 -24.525 1.00 61.97 187 ASN A CA 1
ATOM 1495 C C . ASN A 1 187 ? 7.367 10.290 -23.719 1.00 61.97 187 ASN A C 1
ATOM 1497 O O . ASN A 1 187 ? 7.023 11.472 -23.736 1.00 61.97 187 ASN A O 1
ATOM 1501 N N . GLY A 1 188 ? 6.681 9.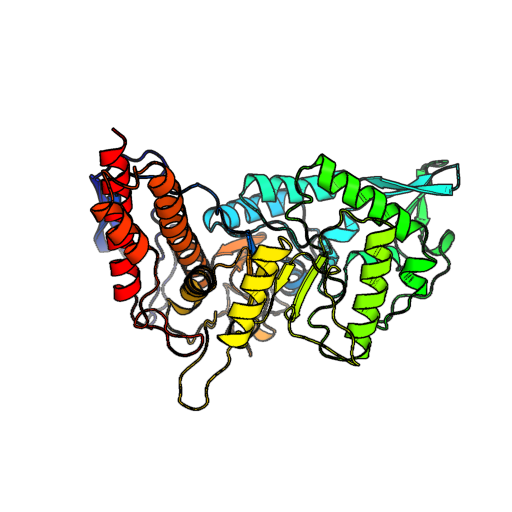364 -23.044 1.00 61.59 188 GLY A N 1
ATOM 1502 C CA . GLY A 1 188 ? 5.421 9.636 -22.349 1.00 61.59 188 GLY A CA 1
ATOM 1503 C C . GLY A 1 188 ? 4.181 9.573 -23.244 1.00 61.59 188 GLY A C 1
ATOM 1504 O O . GLY A 1 188 ? 3.066 9.686 -22.737 1.00 61.59 188 GLY A O 1
ATOM 1505 N N . VAL A 1 189 ? 4.346 9.367 -24.555 1.00 66.56 189 VAL A N 1
ATOM 1506 C CA . VAL A 1 189 ? 3.243 9.072 -25.474 1.00 66.56 189 VAL A CA 1
ATOM 1507 C C . VAL A 1 189 ? 3.113 7.562 -25.612 1.00 66.56 189 VAL A C 1
ATOM 1509 O O . VAL A 1 189 ? 4.083 6.850 -25.865 1.00 66.56 189 VAL A O 1
ATOM 1512 N N . TYR A 1 190 ? 1.896 7.064 -25.429 1.00 70.00 190 TYR A N 1
ATOM 1513 C CA . TYR A 1 190 ? 1.596 5.658 -25.639 1.00 70.00 190 TYR A CA 1
ATOM 1514 C C . TYR A 1 190 ? 1.735 5.290 -27.118 1.00 70.00 190 TYR A C 1
ATOM 1516 O O . TYR A 1 190 ? 1.011 5.821 -27.959 1.00 70.00 190 TYR A O 1
ATOM 1524 N N . ASP A 1 191 ? 2.638 4.359 -27.411 1.00 79.06 191 ASP A N 1
ATOM 1525 C CA . ASP A 1 191 ? 2.825 3.784 -28.739 1.00 79.06 191 ASP A CA 1
ATOM 1526 C C . ASP A 1 191 ? 2.746 2.254 -28.647 1.00 79.06 191 ASP A C 1
ATOM 1528 O O . ASP A 1 191 ? 3.600 1.641 -27.994 1.00 79.06 191 ASP A O 1
ATOM 1532 N N . PRO A 1 192 ? 1.766 1.615 -29.313 1.00 79.69 192 PRO A N 1
ATOM 1533 C CA . PRO A 1 192 ? 1.670 0.166 -29.403 1.00 79.69 192 PRO A CA 1
ATOM 1534 C C . PRO A 1 192 ? 2.950 -0.564 -29.814 1.00 79.69 192 PRO A C 1
ATOM 1536 O O . PRO A 1 192 ? 3.160 -1.700 -29.386 1.00 79.69 192 PRO A O 1
ATOM 1539 N N . ALA A 1 193 ? 3.827 0.059 -30.606 1.00 79.31 193 ALA A N 1
ATOM 1540 C CA . ALA A 1 193 ? 5.094 -0.544 -31.006 1.00 79.31 193 ALA A CA 1
ATOM 1541 C C . ALA A 1 193 ? 5.996 -0.885 -29.804 1.00 79.31 193 ALA A C 1
ATOM 1543 O O . ALA A 1 193 ? 6.671 -1.915 -29.835 1.00 79.31 193 ALA A O 1
ATOM 1544 N N . THR A 1 194 ? 5.945 -0.093 -28.725 1.00 77.12 194 THR A N 1
ATOM 1545 C CA . THR A 1 194 ? 6.776 -0.271 -27.514 1.00 77.12 194 THR A CA 1
ATOM 1546 C C . THR A 1 194 ? 6.527 -1.576 -26.755 1.00 77.12 194 THR A C 1
ATOM 1548 O O . THR A 1 194 ? 7.373 -1.999 -25.968 1.00 77.12 194 THR A O 1
ATOM 1551 N N . TYR A 1 195 ? 5.400 -2.250 -27.003 1.00 82.00 195 TYR A N 1
ATOM 1552 C CA . TYR A 1 195 ? 5.122 -3.574 -26.442 1.00 82.00 195 TYR A CA 1
ATOM 1553 C C . TYR A 1 195 ? 4.836 -4.634 -27.511 1.00 82.00 195 TYR A C 1
ATOM 1555 O O . TYR A 1 195 ? 5.286 -5.768 -27.364 1.00 82.00 195 TYR A O 1
ATOM 1563 N N . LYS A 1 196 ? 4.163 -4.298 -28.624 1.00 82.75 196 LYS A N 1
ATOM 1564 C CA . LYS A 1 196 ? 3.861 -5.275 -29.690 1.00 82.75 196 LYS A CA 1
ATOM 1565 C C . LYS A 1 196 ? 5.099 -5.706 -30.471 1.00 82.75 196 LYS A C 1
ATOM 1567 O O . LYS A 1 196 ? 5.145 -6.838 -30.940 1.00 82.75 196 LYS A O 1
ATOM 1572 N N . HIS A 1 197 ? 6.078 -4.815 -30.630 1.00 85.44 197 HIS A N 1
ATOM 1573 C CA . HIS A 1 197 ? 7.291 -5.066 -31.417 1.00 85.44 197 HIS A CA 1
ATOM 1574 C C . HIS A 1 197 ? 8.553 -5.183 -30.549 1.00 85.44 197 HIS A C 1
ATOM 1576 O O . HIS A 1 197 ? 9.657 -5.242 -31.083 1.00 85.44 197 HIS A O 1
ATOM 1582 N N . ASN A 1 198 ? 8.402 -5.224 -29.221 1.00 90.19 198 ASN A N 1
ATOM 1583 C CA . ASN A 1 198 ? 9.505 -5.374 -28.279 1.00 90.19 198 ASN A CA 1
ATOM 1584 C C . ASN A 1 198 ? 9.574 -6.832 -27.770 1.00 90.19 198 ASN A C 1
ATOM 1586 O O . ASN A 1 198 ? 8.867 -7.168 -26.813 1.00 90.19 198 ASN A O 1
ATOM 1590 N N . PRO A 1 199 ? 10.387 -7.719 -28.384 1.00 92.31 199 PRO A N 1
ATOM 1591 C CA . PRO A 1 199 ? 10.482 -9.115 -27.952 1.00 92.31 199 PRO A CA 1
ATOM 1592 C C . PRO A 1 199 ? 11.005 -9.239 -26.517 1.00 92.31 199 PRO A C 1
ATOM 1594 O O . PRO A 1 199 ? 10.468 -10.034 -25.752 1.00 92.31 199 PRO A O 1
ATOM 1597 N N . LEU A 1 200 ? 11.952 -8.383 -26.118 1.00 94.75 200 LEU A N 1
ATOM 1598 C CA . LEU A 1 200 ? 12.487 -8.329 -24.756 1.00 94.75 200 LEU A CA 1
ATOM 1599 C C . LEU A 1 200 ? 11.393 -8.007 -23.727 1.00 94.75 200 LEU A C 1
ATOM 1601 O O . LEU A 1 200 ? 11.312 -8.672 -22.699 1.00 94.75 200 LEU A O 1
ATOM 1605 N N . TYR A 1 201 ? 10.511 -7.042 -24.004 1.00 93.00 201 TYR A N 1
ATOM 1606 C CA . TYR A 1 201 ? 9.388 -6.726 -23.109 1.00 93.00 201 TYR A CA 1
ATOM 1607 C C . TYR A 1 201 ? 8.384 -7.882 -23.013 1.00 93.00 201 TYR A C 1
ATOM 1609 O O . TYR A 1 201 ? 7.914 -8.215 -21.926 1.00 93.00 201 TYR A O 1
ATOM 1617 N N . ARG A 1 202 ? 8.073 -8.526 -24.145 1.00 94.25 202 ARG A N 1
ATOM 1618 C CA . ARG A 1 202 ? 7.168 -9.681 -24.181 1.00 94.25 202 ARG A CA 1
ATOM 1619 C C . ARG A 1 202 ? 7.725 -10.860 -23.380 1.00 94.25 202 ARG A C 1
ATOM 1621 O O . ARG A 1 202 ? 7.000 -11.446 -22.581 1.00 94.25 202 ARG A O 1
ATOM 1628 N N . GLU A 1 203 ? 8.989 -11.208 -23.594 1.00 97.31 203 GLU A N 1
ATOM 1629 C CA . GLU A 1 203 ? 9.665 -12.297 -22.881 1.00 97.31 203 GLU A CA 1
ATOM 1630 C C . GLU A 1 203 ? 9.815 -11.981 -21.393 1.00 97.31 203 GLU A C 1
ATOM 1632 O O . GLU A 1 203 ? 9.572 -12.856 -20.562 1.00 97.31 203 GLU A O 1
ATOM 1637 N N . PHE A 1 204 ? 10.100 -10.720 -21.050 1.00 97.38 204 PHE A N 1
ATOM 1638 C CA . PHE A 1 204 ? 10.103 -10.256 -19.667 1.00 97.38 204 PHE A CA 1
ATOM 1639 C C . PHE A 1 204 ? 8.756 -10.486 -18.992 1.00 97.38 204 PHE A C 1
ATOM 1641 O O . PHE A 1 204 ? 8.728 -11.056 -17.910 1.00 97.38 204 PHE A O 1
ATOM 1648 N N . LEU A 1 205 ? 7.641 -10.076 -19.604 1.00 96.38 205 LEU A N 1
ATOM 1649 C CA . LEU A 1 205 ? 6.318 -10.242 -18.994 1.00 96.38 205 LEU A CA 1
ATOM 1650 C C . LEU A 1 205 ? 6.006 -11.714 -18.712 1.00 96.38 205 LEU A C 1
ATOM 1652 O O . LEU A 1 205 ? 5.520 -12.036 -17.629 1.00 96.38 205 LEU A O 1
ATOM 1656 N N . VAL A 1 206 ? 6.320 -12.606 -19.656 1.00 97.88 206 VAL A N 1
ATOM 1657 C CA . VAL A 1 206 ? 6.136 -14.054 -19.474 1.00 97.88 206 VAL A CA 1
ATOM 1658 C C . VAL A 1 206 ? 6.992 -14.563 -18.313 1.00 97.88 206 VAL A C 1
ATOM 1660 O O . VAL A 1 206 ? 6.468 -15.224 -17.417 1.00 97.88 206 VAL A O 1
ATOM 1663 N N . ALA A 1 207 ? 8.283 -14.217 -18.291 1.00 98.50 207 ALA A N 1
ATOM 1664 C CA . ALA A 1 207 ? 9.195 -14.618 -17.224 1.00 98.50 207 ALA A CA 1
ATOM 1665 C C . ALA A 1 207 ? 8.792 -14.031 -15.862 1.00 98.50 207 ALA A C 1
ATOM 1667 O O . ALA A 1 207 ? 8.877 -14.716 -14.849 1.00 98.50 207 ALA A O 1
ATOM 1668 N N . TYR A 1 208 ? 8.323 -12.784 -15.832 1.00 97.94 208 TYR A N 1
ATOM 1669 C CA . TYR A 1 208 ? 7.966 -12.079 -14.609 1.00 97.94 208 TYR A CA 1
ATOM 1670 C C . TYR A 1 208 ? 6.683 -12.629 -13.989 1.00 97.94 208 TYR A C 1
ATOM 1672 O O . TYR A 1 208 ? 6.651 -12.880 -12.791 1.00 97.94 208 TYR A O 1
ATOM 1680 N N . VAL A 1 209 ? 5.647 -12.900 -14.786 1.00 98.25 209 VAL A N 1
ATOM 1681 C CA . VAL A 1 209 ? 4.412 -13.524 -14.279 1.00 98.25 209 VAL A CA 1
ATOM 1682 C C . VAL A 1 209 ? 4.676 -14.936 -13.770 1.00 98.25 209 VAL A C 1
ATOM 1684 O O . VAL A 1 209 ? 4.173 -15.316 -12.714 1.00 98.25 209 VAL A O 1
ATOM 1687 N N . GLU A 1 210 ? 5.498 -15.710 -14.480 1.00 98.50 210 GLU A N 1
ATOM 1688 C CA . GLU A 1 210 ? 5.916 -17.030 -14.008 1.00 98.50 210 GLU A CA 1
ATOM 1689 C C . GLU A 1 210 ? 6.718 -16.933 -12.700 1.00 98.50 210 GLU A C 1
ATOM 1691 O O . GLU A 1 210 ? 6.458 -17.673 -11.753 1.00 98.50 210 GLU A O 1
ATOM 1696 N N . HIS A 1 211 ? 7.610 -15.950 -12.587 1.00 98.38 211 HIS A N 1
ATOM 1697 C CA . HIS A 1 211 ? 8.357 -15.672 -11.361 1.00 98.38 211 HIS A CA 1
ATOM 1698 C C . HIS A 1 211 ? 7.444 -15.310 -10.177 1.00 98.38 211 HIS A C 1
ATOM 1700 O O . HIS A 1 211 ? 7.565 -15.882 -9.094 1.00 98.38 211 HIS A O 1
ATOM 1706 N N . LEU A 1 212 ? 6.459 -14.425 -10.377 1.00 98.06 212 LEU A N 1
ATOM 1707 C CA . LEU A 1 212 ? 5.479 -14.061 -9.343 1.00 98.06 212 LEU A CA 1
ATOM 1708 C C . LEU A 1 212 ? 4.653 -15.271 -8.874 1.00 98.06 212 LEU A C 1
ATOM 1710 O O . LEU A 1 212 ? 4.309 -15.365 -7.692 1.00 98.06 212 LEU A O 1
ATOM 1714 N N . LYS A 1 213 ? 4.346 -16.217 -9.772 1.00 98.12 213 LYS A N 1
ATOM 1715 C CA . LYS A 1 213 ? 3.683 -17.484 -9.421 1.00 98.12 213 LYS A CA 1
ATOM 1716 C C . LYS A 1 213 ? 4.596 -18.412 -8.629 1.00 98.12 213 LYS A C 1
ATOM 1718 O O . LYS A 1 213 ? 4.142 -18.989 -7.646 1.00 98.12 213 LYS A O 1
ATOM 1723 N N . GLN A 1 214 ? 5.867 -18.528 -9.008 1.00 97.94 214 GLN A N 1
ATOM 1724 C CA . GLN A 1 214 ? 6.856 -19.332 -8.280 1.00 97.94 214 GLN A CA 1
ATOM 1725 C C . GLN A 1 214 ? 7.093 -18.807 -6.860 1.00 97.94 214 GLN A C 1
ATOM 1727 O O . GLN A 1 214 ? 7.259 -19.595 -5.930 1.00 97.94 214 GLN A O 1
ATOM 1732 N N . LEU A 1 215 ? 7.036 -17.486 -6.674 1.00 97.25 215 LEU A N 1
ATOM 1733 C CA . LEU A 1 215 ? 7.043 -16.850 -5.356 1.00 97.25 215 LEU A CA 1
ATOM 1734 C C . LEU A 1 215 ? 5.716 -17.003 -4.589 1.00 97.25 215 LEU A C 1
ATOM 1736 O O . LEU A 1 215 ? 5.676 -16.727 -3.392 1.00 97.25 215 LEU A O 1
ATOM 1740 N N . GLY A 1 216 ? 4.633 -17.426 -5.249 1.00 97.06 216 GLY A N 1
ATOM 1741 C CA . GLY A 1 216 ? 3.306 -17.568 -4.647 1.00 97.06 216 GLY A CA 1
ATOM 1742 C C . GLY A 1 216 ? 2.591 -16.240 -4.375 1.00 97.06 216 GLY A C 1
ATOM 1743 O O . GLY A 1 216 ? 1.720 -16.193 -3.510 1.00 97.06 216 GLY A O 1
ATOM 1744 N N . ILE A 1 217 ? 2.957 -15.163 -5.081 1.00 96.69 217 ILE A N 1
ATOM 1745 C CA . ILE A 1 217 ? 2.460 -13.798 -4.816 1.00 96.69 217 ILE A CA 1
ATOM 1746 C C . ILE A 1 217 ? 1.639 -13.187 -5.954 1.00 96.69 217 ILE A C 1
ATOM 1748 O O . ILE A 1 217 ? 1.144 -12.067 -5.828 1.00 96.69 217 ILE A O 1
ATOM 1752 N N . ASN A 1 218 ? 1.480 -13.906 -7.068 1.00 97.06 218 ASN A N 1
ATOM 1753 C CA . ASN A 1 218 ? 0.801 -13.405 -8.264 1.00 97.06 218 ASN A CA 1
ATOM 1754 C C . ASN A 1 218 ? -0.624 -12.882 -7.984 1.00 97.06 218 ASN A C 1
ATOM 1756 O O . ASN A 1 218 ? -1.034 -11.895 -8.578 1.00 97.06 218 ASN A O 1
ATOM 1760 N N . ASP A 1 219 ? -1.366 -13.484 -7.049 1.00 94.31 219 ASP A N 1
ATOM 1761 C CA . ASP A 1 219 ? -2.763 -13.112 -6.764 1.00 94.31 219 ASP A CA 1
ATOM 1762 C C . ASP A 1 219 ? -2.954 -11.765 -6.049 1.00 94.31 219 ASP A C 1
ATOM 1764 O O . ASP A 1 219 ? -4.074 -11.246 -6.003 1.00 94.31 219 ASP A O 1
ATOM 1768 N N . PHE A 1 220 ? -1.876 -11.193 -5.512 1.00 94.19 220 PHE A N 1
ATOM 1769 C CA . PHE A 1 220 ? -1.857 -9.860 -4.902 1.00 94.19 220 PHE A CA 1
ATOM 1770 C C . PHE A 1 220 ? -0.763 -8.961 -5.502 1.00 94.19 220 PHE A C 1
ATOM 1772 O O . PHE A 1 220 ? -0.380 -7.955 -4.906 1.00 94.19 220 PHE A O 1
ATOM 1779 N N . SER A 1 221 ? -0.258 -9.328 -6.685 1.00 95.38 221 SER A N 1
ATOM 1780 C CA . SER A 1 221 ? 0.707 -8.543 -7.455 1.00 95.38 221 SER A CA 1
ATOM 1781 C C . SER A 1 221 ? 0.005 -7.877 -8.630 1.00 95.38 221 SER A C 1
ATOM 1783 O O . SER A 1 221 ? -0.358 -8.546 -9.593 1.00 95.38 221 SER A O 1
ATOM 1785 N N . TYR A 1 222 ? -0.194 -6.566 -8.552 1.00 94.06 222 TYR A N 1
ATOM 1786 C CA . TYR A 1 222 ? -0.998 -5.824 -9.515 1.00 94.06 222 TYR A CA 1
ATOM 1787 C C . TYR A 1 222 ? -0.148 -5.052 -10.513 1.00 94.06 222 TYR A C 1
ATOM 1789 O O . TYR A 1 222 ? 0.929 -4.546 -10.187 1.00 94.06 222 TYR A O 1
ATOM 1797 N N . TRP A 1 223 ? -0.660 -4.946 -11.734 1.00 93.31 223 TRP A N 1
ATOM 1798 C CA . TRP A 1 223 ? -0.073 -4.171 -12.813 1.00 93.31 223 TRP A CA 1
ATOM 1799 C C . TRP A 1 223 ? -1.012 -3.052 -13.245 1.00 93.31 223 TRP A C 1
ATOM 1801 O O . TRP A 1 223 ? -2.152 -3.302 -13.641 1.00 93.31 223 TRP A O 1
ATOM 1811 N N . GLU A 1 224 ? -0.489 -1.830 -13.246 1.00 90.25 224 GLU A N 1
ATOM 1812 C CA . GLU A 1 224 ? -1.169 -0.647 -13.754 1.00 90.25 224 GLU A CA 1
ATOM 1813 C C . GLU A 1 224 ? -0.384 -0.056 -14.929 1.00 90.25 224 GLU A C 1
ATOM 1815 O O . GLU A 1 224 ? 0.821 0.193 -14.843 1.00 90.25 224 GLU A O 1
ATOM 1820 N N . LEU A 1 225 ? -1.072 0.172 -16.051 1.00 86.06 225 LEU A N 1
ATOM 1821 C CA . LEU A 1 225 ? -0.462 0.839 -17.203 1.00 86.06 225 LEU A CA 1
ATOM 1822 C C . LEU A 1 225 ? -0.464 2.361 -17.066 1.00 86.06 225 LEU A C 1
ATOM 1824 O O . LEU A 1 225 ? 0.525 2.991 -17.421 1.00 86.06 225 LEU A O 1
ATOM 1828 N N . PHE A 1 226 ? -1.585 2.935 -16.630 1.00 86.75 226 PHE A N 1
ATOM 1829 C CA . PHE A 1 226 ? -1.755 4.371 -16.447 1.00 86.75 226 PHE A CA 1
ATOM 1830 C C . PHE A 1 226 ? -2.441 4.644 -15.125 1.00 86.75 226 PHE A C 1
ATOM 1832 O O . PHE A 1 226 ? -3.498 4.073 -14.857 1.00 86.75 226 PHE A O 1
ATOM 1839 N N . ASP A 1 227 ? -1.878 5.607 -14.419 1.00 87.50 227 ASP A N 1
ATOM 1840 C CA . ASP A 1 227 ? -2.510 6.355 -13.352 1.00 87.50 227 ASP A CA 1
ATOM 1841 C C . ASP A 1 227 ? -3.700 7.124 -13.909 1.00 87.50 227 ASP A C 1
ATOM 1843 O O . ASP A 1 227 ? -3.546 7.889 -14.876 1.00 87.50 227 ASP A O 1
ATOM 1847 N N . GLU A 1 228 ? -4.866 6.889 -13.314 1.00 89.94 228 GLU A N 1
ATOM 1848 C CA . GLU A 1 228 ? -6.125 7.575 -13.597 1.00 89.94 228 GLU A CA 1
ATOM 1849 C C . GLU A 1 228 ? -6.337 7.834 -15.106 1.00 89.94 228 GLU A C 1
ATOM 1851 O O . GLU A 1 228 ? -6.100 8.950 -15.587 1.00 89.94 228 GLU A O 1
ATOM 1856 N N . PRO A 1 229 ? -6.771 6.836 -15.909 1.00 89.75 229 PRO A N 1
ATOM 1857 C CA . PRO A 1 229 ? -7.039 6.997 -17.344 1.00 89.75 229 PRO A CA 1
ATOM 1858 C C . PRO A 1 229 ? -8.295 7.862 -17.591 1.00 89.75 229 PRO A C 1
ATOM 1860 O O . PRO A 1 229 ? -9.336 7.414 -18.075 1.00 89.75 229 PRO A O 1
ATOM 1863 N N . ASN A 1 230 ? -8.182 9.140 -17.236 1.00 87.50 230 ASN A N 1
ATOM 1864 C CA . ASN A 1 230 ? -9.244 10.129 -17.098 1.00 87.50 230 ASN A CA 1
ATOM 1865 C C . ASN A 1 230 ? -9.571 10.873 -18.407 1.00 87.50 230 ASN A C 1
ATOM 1867 O O . ASN A 1 230 ? -10.513 11.673 -18.454 1.00 87.50 230 ASN A O 1
ATOM 1871 N N . ASP A 1 231 ? -8.867 10.548 -19.492 1.00 90.44 231 ASP A N 1
ATOM 1872 C CA . ASP A 1 231 ? -9.123 11.019 -20.850 1.00 90.44 231 ASP A CA 1
ATOM 1873 C C . ASP A 1 231 ? -9.340 9.854 -21.836 1.00 90.44 231 ASP A C 1
ATOM 1875 O O . ASP A 1 231 ? -9.021 8.695 -21.567 1.00 90.44 231 ASP A O 1
ATOM 1879 N N . ASN A 1 232 ? -9.919 10.160 -23.001 1.00 92.12 232 ASN A N 1
ATOM 1880 C CA . ASN A 1 232 ? -10.255 9.150 -24.009 1.00 92.12 232 ASN A CA 1
ATOM 1881 C C . ASN A 1 232 ? -9.024 8.439 -24.594 1.00 92.12 232 ASN A C 1
ATOM 1883 O O . ASN A 1 232 ? -9.121 7.265 -24.937 1.00 92.12 232 ASN A O 1
ATOM 1887 N N . SER A 1 233 ? -7.890 9.127 -24.728 1.00 89.88 233 SER A N 1
ATOM 1888 C CA . SER A 1 233 ? -6.659 8.553 -25.273 1.00 89.88 233 SER A CA 1
ATOM 1889 C C . SER A 1 233 ? -6.091 7.513 -24.312 1.00 89.88 233 SER A C 1
ATOM 1891 O O . SER A 1 233 ? -5.941 6.351 -24.692 1.00 89.88 233 SER A O 1
ATOM 1893 N N . ARG A 1 234 ? -5.880 7.892 -23.042 1.00 89.44 234 ARG A N 1
ATOM 1894 C CA . ARG A 1 234 ? -5.413 6.973 -21.991 1.00 89.44 234 ARG A CA 1
ATOM 1895 C C . ARG A 1 234 ? -6.364 5.798 -21.799 1.00 89.44 234 ARG A C 1
ATOM 1897 O O . ARG A 1 234 ? -5.910 4.662 -21.711 1.00 89.44 234 ARG A O 1
ATOM 1904 N N . TRP A 1 235 ? -7.674 6.048 -21.803 1.00 92.62 235 TRP A N 1
ATOM 1905 C CA . TRP A 1 235 ? -8.677 4.991 -21.678 1.00 92.62 235 TRP A CA 1
ATOM 1906 C C . TRP A 1 235 ? -8.607 3.979 -22.824 1.00 92.62 235 TRP A C 1
ATOM 1908 O O . TRP A 1 235 ? -8.540 2.775 -22.589 1.00 92.62 235 TRP A O 1
ATOM 1918 N N . LEU A 1 236 ? -8.593 4.443 -24.078 1.00 92.31 236 LEU A N 1
ATOM 1919 C CA . LEU A 1 236 ? -8.522 3.550 -25.235 1.00 92.31 236 LEU A CA 1
ATOM 1920 C C . LEU A 1 236 ? -7.192 2.788 -25.297 1.00 92.31 236 LEU A C 1
ATOM 1922 O O . LEU A 1 236 ? -7.205 1.595 -25.599 1.00 92.31 236 LEU A O 1
ATOM 1926 N N . ALA A 1 237 ? -6.083 3.452 -24.970 1.00 89.69 237 ALA A N 1
ATOM 1927 C CA . ALA A 1 237 ? -4.759 2.848 -24.878 1.00 89.69 237 ALA A CA 1
ATOM 1928 C C . ALA A 1 237 ? -4.693 1.758 -23.796 1.00 89.69 237 ALA A C 1
ATOM 1930 O O . ALA A 1 237 ? -4.189 0.665 -24.046 1.00 89.69 237 ALA A O 1
ATOM 1931 N N . MET A 1 238 ? -5.263 2.019 -22.616 1.00 91.81 238 MET A N 1
ATOM 1932 C CA . MET A 1 238 ? -5.388 1.025 -21.551 1.00 91.81 238 MET A CA 1
ATOM 1933 C C . MET A 1 238 ? -6.185 -0.192 -22.022 1.00 91.81 238 MET A C 1
ATOM 1935 O O . MET A 1 238 ? -5.714 -1.317 -21.896 1.00 91.81 238 MET A O 1
ATOM 1939 N N . LEU A 1 239 ? -7.361 0.012 -22.627 1.00 93.75 239 LEU A N 1
ATOM 1940 C CA . LEU A 1 239 ? -8.178 -1.093 -23.137 1.00 93.75 239 LEU A CA 1
ATOM 1941 C C . LEU A 1 239 ? -7.439 -1.934 -24.185 1.00 93.75 239 LEU A C 1
ATOM 1943 O O . LEU A 1 239 ? -7.611 -3.151 -24.224 1.00 93.75 239 LEU A O 1
ATOM 1947 N N . GLU A 1 240 ? -6.663 -1.300 -25.063 1.00 93.31 240 GLU A N 1
ATOM 1948 C CA . GLU A 1 240 ? -5.863 -1.995 -26.071 1.00 93.31 240 GLU A CA 1
ATOM 1949 C C . GLU A 1 240 ? -4.727 -2.805 -25.436 1.00 93.31 240 GLU A C 1
ATOM 1951 O O . GLU A 1 240 ? -4.584 -3.993 -25.732 1.00 93.31 240 GLU A O 1
ATOM 1956 N N . HIS A 1 241 ? -3.957 -2.194 -24.533 1.00 90.69 241 HIS A N 1
ATOM 1957 C CA . HIS A 1 241 ? -2.849 -2.866 -23.861 1.00 90.69 241 HIS A CA 1
ATOM 1958 C C . HIS A 1 241 ? -3.328 -4.021 -22.985 1.00 90.69 241 HIS A C 1
ATOM 1960 O O . HIS A 1 241 ? -2.767 -5.107 -23.055 1.00 90.69 241 HIS A O 1
ATOM 1966 N N . HIS A 1 242 ? -4.378 -3.817 -22.186 1.00 93.06 242 HIS A N 1
ATOM 1967 C CA . HIS A 1 242 ? -4.897 -4.847 -21.288 1.00 93.06 242 HIS A CA 1
ATOM 1968 C C . HIS A 1 242 ? -5.414 -6.049 -22.075 1.00 93.06 242 HIS A C 1
ATOM 1970 O O . HIS A 1 242 ? -5.181 -7.179 -21.663 1.00 93.06 242 HIS A O 1
ATOM 1976 N N . LYS A 1 243 ? -6.034 -5.846 -23.248 1.00 94.75 243 LYS A N 1
ATOM 1977 C CA . LYS A 1 243 ? -6.392 -6.959 -24.148 1.00 94.75 243 LYS A CA 1
ATOM 1978 C C . LYS A 1 243 ? -5.166 -7.742 -24.602 1.00 94.75 243 LYS A C 1
ATOM 1980 O O . LYS A 1 243 ? -5.171 -8.964 -24.529 1.00 94.75 243 LYS A O 1
ATOM 1985 N N . TRP A 1 244 ? -4.113 -7.043 -25.012 1.00 94.12 244 TRP A N 1
ATOM 1986 C CA . TRP A 1 244 ? -2.857 -7.683 -25.391 1.00 94.12 244 TRP A CA 1
ATOM 1987 C C . TRP A 1 244 ? -2.201 -8.422 -24.211 1.00 94.12 244 TRP A C 1
ATOM 1989 O O . TRP A 1 244 ? -1.741 -9.549 -24.374 1.00 94.12 244 TRP A O 1
ATOM 1999 N N . LEU A 1 245 ? -2.228 -7.854 -23.000 1.00 94.12 245 LEU A N 1
ATOM 2000 C CA . LEU A 1 245 ? -1.760 -8.535 -21.790 1.00 94.12 245 LEU A CA 1
ATOM 2001 C C . LEU A 1 245 ? -2.559 -9.814 -21.523 1.00 94.12 245 LEU A C 1
ATOM 2003 O O . LEU A 1 245 ? -1.956 -10.832 -21.210 1.00 94.12 245 LEU A O 1
ATOM 2007 N N . ARG A 1 246 ? -3.884 -9.814 -21.720 1.00 95.06 246 ARG A N 1
ATOM 2008 C CA . ARG A 1 246 ? -4.698 -11.036 -21.592 1.00 95.06 246 ARG A CA 1
ATOM 2009 C C . ARG A 1 246 ? -4.338 -12.114 -22.616 1.00 95.06 246 ARG A C 1
ATOM 2011 O O . ARG A 1 246 ? -4.491 -13.292 -22.315 1.00 95.06 246 ARG A O 1
ATOM 2018 N N . GLU A 1 247 ? -3.855 -11.740 -23.798 1.00 95.25 247 GLU A N 1
ATOM 2019 C CA . GLU A 1 247 ? -3.389 -12.693 -24.814 1.00 95.25 247 GLU A CA 1
ATOM 2020 C C . GLU A 1 247 ? -2.003 -13.272 -24.486 1.00 95.25 247 GLU A C 1
ATOM 2022 O O . GLU A 1 247 ? -1.747 -14.447 -24.744 1.00 95.25 247 GLU A O 1
ATOM 2027 N N . VAL A 1 248 ? -1.096 -12.456 -23.938 1.00 94.94 248 VAL A N 1
ATOM 2028 C CA . VAL A 1 248 ? 0.312 -12.834 -23.715 1.00 94.94 248 VAL A CA 1
ATOM 2029 C C . VAL A 1 248 ? 0.549 -13.437 -22.330 1.00 94.94 248 VAL A C 1
ATOM 2031 O O . VAL A 1 248 ? 1.285 -14.412 -22.203 1.00 94.94 248 VAL A O 1
ATOM 2034 N N . VAL A 1 249 ? -0.064 -12.856 -21.302 1.00 96.31 249 VAL A N 1
ATOM 2035 C CA . VAL A 1 249 ? 0.084 -13.200 -19.882 1.00 96.31 249 VAL A CA 1
ATOM 2036 C C . VAL A 1 249 ? -1.276 -13.104 -19.165 1.00 96.31 249 VAL A C 1
ATOM 2038 O O . VAL A 1 249 ? -1.479 -12.224 -18.328 1.00 96.31 249 VAL A O 1
ATOM 2041 N N . PRO A 1 250 ? -2.234 -14.007 -19.460 1.00 95.75 250 PRO A N 1
ATOM 2042 C CA . PRO A 1 250 ? -3.600 -13.942 -18.921 1.00 95.75 250 PRO A CA 1
ATOM 2043 C C . PRO A 1 250 ? -3.681 -13.926 -17.389 1.00 95.75 250 PRO A C 1
ATOM 2045 O O . PRO A 1 250 ? -4.638 -13.381 -16.837 1.00 95.75 250 PRO A O 1
ATOM 2048 N N . ASP A 1 251 ? -2.675 -14.493 -16.722 1.00 96.31 251 ASP A N 1
ATOM 2049 C CA . ASP A 1 251 ? -2.614 -14.611 -15.265 1.00 96.31 251 ASP A CA 1
ATOM 2050 C C . ASP A 1 251 ? -2.071 -13.363 -14.553 1.00 96.31 251 ASP A C 1
ATOM 2052 O O . ASP A 1 251 ? -2.117 -13.315 -13.322 1.00 96.31 251 ASP A O 1
ATOM 2056 N N . LEU A 1 252 ? -1.573 -12.362 -15.290 1.00 95.88 252 LEU A N 1
ATOM 2057 C CA . LEU A 1 252 ? -1.178 -11.076 -14.714 1.00 95.88 252 LEU A CA 1
ATOM 2058 C C . LEU A 1 252 ? -2.415 -10.374 -14.140 1.00 95.88 252 LEU A C 1
ATOM 2060 O O . LEU A 1 252 ? -3.410 -10.202 -14.849 1.00 95.88 252 LEU A O 1
ATOM 2064 N N . LYS A 1 253 ? -2.357 -9.949 -12.873 1.00 95.56 253 LYS A N 1
ATOM 2065 C CA . LYS A 1 253 ? -3.463 -9.213 -12.250 1.00 95.56 253 LYS A CA 1
ATOM 2066 C C . LYS A 1 253 ? -3.401 -7.742 -12.631 1.00 95.56 253 LYS A C 1
ATOM 2068 O O . LYS A 1 253 ? -2.381 -7.083 -12.447 1.00 95.56 253 LYS A O 1
ATOM 2073 N N . LEU A 1 254 ? -4.504 -7.225 -13.154 1.00 94.69 254 LEU A N 1
ATOM 2074 C CA . LEU A 1 254 ? -4.627 -5.859 -13.647 1.00 94.69 254 LEU A CA 1
ATOM 2075 C C . LEU A 1 254 ? -5.455 -5.023 -12.671 1.00 94.69 254 LEU A C 1
ATOM 2077 O O . LEU A 1 254 ? -6.555 -5.415 -12.280 1.00 94.69 254 LEU A O 1
ATOM 2081 N N . LEU A 1 255 ? -4.924 -3.860 -12.307 1.00 92.81 255 LEU A N 1
ATOM 2082 C CA . LEU A 1 255 ? -5.561 -2.880 -11.430 1.00 92.81 255 LEU A CA 1
ATOM 2083 C C . LEU A 1 255 ? -5.435 -1.500 -12.070 1.00 92.81 255 LEU A C 1
ATOM 2085 O O . LEU A 1 255 ? -4.438 -1.210 -12.732 1.00 92.81 255 LEU A O 1
ATOM 2089 N N . ASN A 1 256 ? -6.429 -0.643 -11.848 1.00 91.31 256 ASN A N 1
ATOM 2090 C CA . ASN A 1 256 ? -6.330 0.771 -12.192 1.00 91.31 256 ASN A CA 1
ATOM 2091 C C . ASN A 1 256 ? -6.935 1.646 -11.090 1.00 91.31 256 ASN A C 1
ATOM 2093 O O . ASN A 1 256 ? -8.076 1.422 -10.672 1.00 91.31 256 ASN A O 1
ATOM 2097 N N . PHE A 1 257 ? -6.181 2.661 -10.669 1.00 91.56 257 PHE A N 1
ATOM 2098 C CA . PHE A 1 257 ? -6.643 3.709 -9.767 1.00 91.56 257 PHE A CA 1
ATOM 2099 C C . PHE A 1 257 ? -7.455 4.769 -10.524 1.00 91.56 257 PHE A C 1
ATOM 2101 O O . PHE A 1 257 ? -7.271 5.011 -11.720 1.00 91.56 257 PHE A O 1
ATOM 2108 N N . GLY A 1 258 ? -8.411 5.381 -9.826 1.00 90.62 258 GLY A N 1
ATOM 2109 C CA . GLY A 1 258 ? -9.252 6.469 -10.341 1.00 90.62 258 GLY A CA 1
ATOM 2110 C C . GLY A 1 258 ? -10.400 6.030 -11.241 1.00 90.62 258 GLY A C 1
ATOM 2111 O O . GLY A 1 258 ? -11.029 6.876 -11.874 1.00 90.62 258 GLY A O 1
ATOM 2112 N N . VAL A 1 259 ? -10.674 4.726 -11.331 1.00 90.69 259 VAL A N 1
ATOM 2113 C CA . VAL A 1 259 ? -11.756 4.191 -12.163 1.00 90.69 259 VAL A CA 1
AT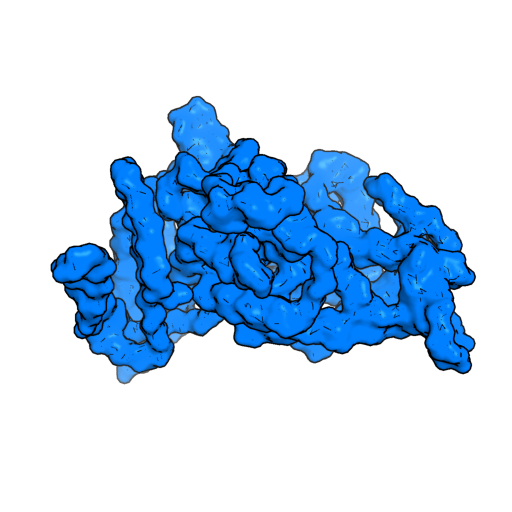OM 2114 C C . VAL A 1 259 ? -12.525 3.086 -11.462 1.00 90.69 259 VAL A C 1
ATOM 2116 O O . VAL A 1 259 ? -11.985 2.294 -10.691 1.00 90.69 259 VAL A O 1
ATOM 2119 N N . ASP A 1 260 ? -13.804 3.018 -11.797 1.00 92.19 260 ASP A N 1
ATOM 2120 C CA . ASP A 1 260 ? -14.755 2.028 -11.324 1.00 92.19 260 ASP A CA 1
ATOM 2121 C C . ASP A 1 260 ? -15.498 1.403 -12.526 1.00 92.19 260 ASP A C 1
ATOM 2123 O O . ASP A 1 260 ? -15.371 1.870 -13.667 1.00 92.19 260 ASP A O 1
ATOM 2127 N N . PRO A 1 261 ? -16.266 0.322 -12.324 1.00 90.44 261 PRO A N 1
ATOM 2128 C CA . PRO A 1 261 ? -16.867 -0.409 -13.421 1.00 90.44 261 PRO A CA 1
ATOM 2129 C C . PRO A 1 261 ? -18.061 0.315 -14.058 1.00 90.44 261 PRO A C 1
ATOM 2131 O O . PRO A 1 261 ? -18.566 -0.163 -15.073 1.00 90.44 261 PRO A O 1
ATOM 2134 N N . THR A 1 262 ? -18.542 1.436 -13.525 1.00 90.94 262 THR A N 1
ATOM 2135 C CA . THR A 1 262 ? -19.569 2.260 -14.183 1.00 90.94 262 THR A CA 1
ATOM 2136 C C . THR A 1 262 ? -18.980 3.120 -15.308 1.00 90.94 262 THR A C 1
ATOM 2138 O O . THR A 1 262 ? -19.698 3.497 -16.242 1.00 90.94 262 THR A O 1
ATOM 2141 N N . VAL A 1 263 ? -17.663 3.368 -15.291 1.00 91.12 263 VAL A N 1
ATOM 2142 C CA . VAL A 1 263 ? -16.986 4.229 -16.266 1.00 91.12 263 VAL A CA 1
ATOM 2143 C C . VAL A 1 263 ? -17.117 3.667 -17.682 1.00 91.12 263 VAL A C 1
ATOM 2145 O O . VAL A 1 263 ? -16.646 2.579 -18.022 1.00 91.12 263 VAL A O 1
ATOM 2148 N N . THR A 1 264 ? -17.719 4.474 -18.554 1.00 91.44 264 THR A N 1
ATOM 2149 C CA . THR A 1 264 ? -17.777 4.237 -19.996 1.00 91.44 264 THR A CA 1
ATOM 2150 C C . THR A 1 264 ? -17.295 5.479 -20.726 1.00 91.44 264 THR A C 1
ATOM 2152 O O . THR A 1 264 ? -17.856 6.562 -20.573 1.00 91.44 264 THR A O 1
ATOM 2155 N N . ARG A 1 265 ? -16.279 5.326 -21.579 1.00 93.00 265 ARG A N 1
ATOM 2156 C CA . ARG A 1 265 ? -15.764 6.411 -22.427 1.00 93.00 265 ARG A CA 1
ATOM 2157 C C . ARG A 1 265 ? -15.801 5.981 -23.880 1.00 93.00 265 ARG A C 1
ATOM 2159 O O . ARG A 1 265 ? -15.421 4.862 -24.220 1.00 93.00 265 ARG A O 1
ATOM 2166 N N . MET A 1 266 ? -16.313 6.861 -24.740 1.00 93.56 266 MET A N 1
ATOM 2167 C CA . MET A 1 266 ? -16.525 6.577 -26.167 1.00 93.56 266 MET A CA 1
ATOM 2168 C C . MET A 1 266 ? -17.298 5.266 -26.423 1.00 93.56 266 MET A C 1
ATOM 2170 O O . MET A 1 266 ? -16.977 4.516 -27.343 1.00 93.56 266 MET A O 1
ATOM 2174 N N . GLY A 1 267 ? -18.289 4.962 -25.577 1.00 93.50 267 GLY A N 1
ATOM 2175 C CA . GLY A 1 267 ? -19.095 3.740 -25.679 1.00 93.50 267 GLY A CA 1
ATOM 2176 C C . GLY A 1 267 ? -18.358 2.443 -25.324 1.00 93.50 267 GLY A C 1
ATOM 2177 O O . GLY A 1 267 ? -18.879 1.366 -25.601 1.00 93.50 267 GLY A O 1
ATOM 2178 N N . LYS A 1 268 ? -17.156 2.518 -24.735 1.00 93.81 268 LYS A N 1
ATOM 2179 C CA . LYS A 1 268 ? -16.363 1.355 -24.317 1.00 93.81 268 LYS A CA 1
ATOM 2180 C C . LYS A 1 268 ? -16.155 1.339 -22.805 1.00 93.81 268 LYS A C 1
ATOM 2182 O O . LYS A 1 268 ? -15.796 2.363 -22.222 1.00 93.81 268 LYS A O 1
ATOM 2187 N N . ASN A 1 269 ? -16.315 0.160 -22.213 1.00 92.62 269 ASN A N 1
ATOM 2188 C CA . ASN A 1 269 ? -15.987 -0.138 -20.819 1.00 92.62 269 ASN A CA 1
ATOM 2189 C C . ASN A 1 269 ? -14.769 -1.082 -20.729 1.00 92.62 269 ASN A C 1
ATOM 2191 O O . ASN A 1 269 ? -14.320 -1.619 -21.746 1.00 92.62 269 ASN A O 1
ATOM 2195 N N . ALA A 1 270 ? -14.247 -1.266 -19.514 1.00 91.19 270 ALA A N 1
ATOM 2196 C CA . ALA A 1 270 ? -13.113 -2.145 -19.206 1.00 91.19 270 ALA A CA 1
ATOM 2197 C C . ALA A 1 270 ? -13.533 -3.473 -18.532 1.00 91.19 270 ALA A C 1
ATOM 2199 O O . ALA A 1 270 ? -12.728 -4.126 -17.869 1.00 91.19 270 ALA A O 1
ATOM 2200 N N . TRP A 1 271 ? -14.795 -3.888 -18.682 1.00 89.69 271 TRP A N 1
ATOM 2201 C CA . TRP A 1 271 ? -15.317 -5.095 -18.032 1.00 89.69 271 TRP A CA 1
ATOM 2202 C C . TRP A 1 271 ? -14.576 -6.357 -18.480 1.00 89.69 271 TRP A C 1
ATOM 2204 O O . TRP A 1 271 ? -14.369 -6.566 -19.675 1.00 89.69 271 TRP A O 1
ATOM 2214 N N . GLY A 1 272 ? -14.195 -7.202 -17.517 1.00 86.19 272 GLY A N 1
ATOM 2215 C CA . GLY A 1 272 ? -13.415 -8.419 -17.769 1.00 86.19 272 GLY A CA 1
ATOM 2216 C C . GLY A 1 272 ? -11.953 -8.173 -18.166 1.00 86.19 272 GLY A C 1
ATOM 2217 O O . GLY A 1 272 ? -11.233 -9.131 -18.436 1.00 86.19 272 GLY A O 1
ATOM 2218 N N . LEU A 1 273 ? -11.502 -6.914 -18.219 1.00 90.25 273 LEU A N 1
ATOM 2219 C CA . LEU A 1 273 ? -10.097 -6.568 -18.441 1.00 90.25 273 LEU A CA 1
ATOM 2220 C C . LEU A 1 273 ? -9.385 -6.188 -17.144 1.00 90.25 273 LEU A C 1
ATOM 2222 O O . LEU A 1 273 ? -8.187 -6.421 -17.053 1.00 90.25 273 LEU A O 1
ATOM 2226 N N . ILE A 1 274 ? -10.095 -5.653 -16.153 1.00 91.81 274 ILE A N 1
ATOM 2227 C CA . ILE A 1 274 ? -9.546 -5.236 -14.857 1.00 91.81 274 ILE A CA 1
ATOM 2228 C C . ILE A 1 274 ? -9.950 -6.260 -13.788 1.00 91.81 274 ILE A C 1
ATOM 2230 O O . ILE A 1 274 ? -11.119 -6.633 -13.715 1.00 91.81 274 ILE A O 1
ATOM 2234 N N . ASP A 1 275 ? -8.988 -6.716 -12.979 1.00 93.56 275 ASP A N 1
ATOM 2235 C CA . ASP A 1 275 ? -9.222 -7.656 -11.872 1.00 93.56 275 ASP A CA 1
ATOM 2236 C C . ASP A 1 275 ? -9.577 -6.933 -10.566 1.00 93.56 275 ASP A C 1
ATOM 2238 O O . ASP A 1 275 ? -10.307 -7.483 -9.741 1.00 93.56 275 ASP A O 1
ATOM 2242 N N . ALA A 1 276 ? -9.070 -5.711 -10.377 1.00 93.81 276 ALA A N 1
ATOM 2243 C CA . ALA A 1 276 ? -9.321 -4.880 -9.204 1.00 93.81 276 ALA A CA 1
ATOM 2244 C C . ALA A 1 276 ? -9.647 -3.432 -9.602 1.00 93.81 276 ALA A C 1
ATOM 2246 O O . ALA A 1 276 ? -8.844 -2.756 -10.247 1.00 93.81 276 ALA A O 1
ATOM 2247 N N . TRP A 1 277 ? -10.826 -2.954 -9.203 1.00 93.62 277 TRP A N 1
ATOM 2248 C CA . TRP A 1 277 ? -11.282 -1.583 -9.455 1.00 93.62 277 TRP A CA 1
ATOM 2249 C C . TRP A 1 277 ? -11.009 -0.712 -8.239 1.00 93.62 277 TRP A C 1
ATOM 2251 O O . TRP A 1 277 ? -11.450 -1.069 -7.148 1.00 93.62 277 TRP A O 1
ATOM 2261 N N . ALA A 1 278 ? -10.330 0.421 -8.416 1.00 94.69 278 ALA A N 1
ATOM 2262 C CA . ALA A 1 278 ? -9.958 1.304 -7.316 1.00 94.69 278 ALA A CA 1
ATOM 2263 C C . ALA A 1 278 ? -10.443 2.750 -7.553 1.00 94.69 278 ALA A C 1
ATOM 2265 O O . ALA A 1 278 ? -9.633 3.621 -7.885 1.00 94.69 278 ALA A O 1
ATOM 2266 N N . PRO A 1 279 ? -11.749 3.043 -7.379 1.00 94.31 279 PRO A N 1
ATOM 2267 C CA . PRO A 1 279 ? -12.244 4.417 -7.352 1.00 94.31 279 PRO A CA 1
ATOM 2268 C C . PRO A 1 279 ? -11.635 5.232 -6.214 1.00 94.31 279 PRO A C 1
ATOM 2270 O O . PRO A 1 279 ? -11.217 4.702 -5.177 1.00 94.31 279 PRO A O 1
ATOM 2273 N N . HIS A 1 280 ? -11.652 6.552 -6.383 1.00 93.69 280 HIS A N 1
ATOM 2274 C CA . HIS A 1 280 ? -11.280 7.453 -5.308 1.00 93.69 280 HIS A CA 1
ATOM 2275 C C . HIS A 1 280 ? -12.352 7.394 -4.209 1.00 93.69 280 HIS A C 1
ATOM 2277 O O . HIS A 1 280 ? -13.545 7.451 -4.490 1.00 93.69 280 HIS A O 1
ATOM 2283 N N . LEU A 1 281 ? -11.946 7.328 -2.937 1.00 92.25 281 LEU A N 1
ATOM 2284 C CA . LEU A 1 281 ? -12.862 7.099 -1.810 1.00 92.25 281 LEU A CA 1
ATOM 2285 C C . LEU A 1 281 ? -14.039 8.089 -1.751 1.00 92.25 281 LEU A C 1
ATOM 2287 O O . LEU A 1 281 ? -15.165 7.703 -1.465 1.00 92.25 281 LEU A O 1
ATOM 2291 N N . HIS A 1 282 ? -13.775 9.373 -1.997 1.00 89.88 282 HIS A N 1
ATOM 2292 C CA . HIS A 1 282 ? -14.801 10.416 -1.974 1.00 89.88 282 HIS A CA 1
ATOM 2293 C C . HIS A 1 282 ? -15.697 10.462 -3.217 1.00 89.88 282 HIS A C 1
ATOM 2295 O O . HIS A 1 282 ? -16.648 11.238 -3.214 1.00 89.88 282 HIS A O 1
ATOM 2301 N N . ASP A 1 283 ? -15.375 9.710 -4.270 1.00 89.06 283 ASP A N 1
ATOM 2302 C CA . ASP A 1 283 ? -16.202 9.646 -5.474 1.00 89.06 283 ASP A CA 1
ATOM 2303 C C . ASP A 1 283 ? -17.256 8.542 -5.380 1.00 89.06 283 ASP A C 1
ATOM 2305 O O . ASP A 1 283 ? -18.205 8.590 -6.139 1.00 89.06 283 ASP A O 1
ATOM 2309 N N . ILE A 1 284 ? -17.151 7.614 -4.419 1.00 91.50 284 ILE A N 1
ATOM 2310 C CA . ILE A 1 284 ? -18.062 6.471 -4.279 1.00 91.50 284 ILE A CA 1
ATOM 2311 C C . ILE A 1 284 ? -19.437 6.920 -3.763 1.00 91.50 284 ILE A C 1
ATOM 2313 O O . ILE A 1 284 ? -19.641 7.157 -2.567 1.00 91.50 284 ILE A O 1
ATOM 2317 N N . THR A 1 285 ? -20.405 6.978 -4.668 1.00 90.75 285 THR A N 1
ATOM 2318 C CA . THR A 1 285 ? -21.832 7.147 -4.368 1.00 90.75 285 THR A CA 1
ATOM 2319 C C . THR A 1 285 ? -22.494 5.818 -3.967 1.00 90.75 285 THR A C 1
ATOM 2321 O O . THR A 1 285 ? -21.959 4.745 -4.261 1.00 90.75 285 THR A O 1
ATOM 2324 N N . PRO A 1 286 ? -23.674 5.837 -3.310 1.00 91.38 286 PRO A N 1
ATOM 2325 C CA . PRO A 1 286 ? -24.445 4.618 -3.048 1.00 91.38 286 PRO A CA 1
ATOM 2326 C C . PRO A 1 286 ? -24.755 3.809 -4.316 1.00 91.38 286 PRO A C 1
ATOM 2328 O O . PRO A 1 286 ? -24.769 2.579 -4.275 1.00 91.38 286 PRO A O 1
ATOM 2331 N N . GLU A 1 287 ? -24.994 4.486 -5.440 1.00 91.75 287 GLU A N 1
ATOM 2332 C CA . GLU A 1 287 ? -25.253 3.855 -6.730 1.00 91.75 287 GLU A CA 1
ATOM 2333 C C . GLU A 1 287 ? -24.015 3.125 -7.271 1.00 91.75 287 GLU A C 1
ATOM 2335 O O . GLU A 1 287 ? -24.120 1.966 -7.676 1.00 91.75 287 GLU A O 1
ATOM 2340 N N . GLU A 1 288 ? -22.841 3.761 -7.248 1.00 92.38 288 GLU A N 1
ATOM 2341 C CA . GLU A 1 288 ? -21.586 3.129 -7.682 1.00 92.38 288 GLU A CA 1
ATOM 2342 C C . GLU A 1 288 ? -21.195 1.967 -6.762 1.00 92.38 288 GLU A C 1
ATOM 2344 O O . GLU A 1 288 ? -20.876 0.885 -7.256 1.00 92.38 288 GLU A O 1
ATOM 2349 N N . ASP A 1 289 ? -21.292 2.143 -5.437 1.00 94.56 289 ASP A N 1
ATOM 2350 C CA . ASP A 1 289 ? -21.026 1.092 -4.442 1.00 94.56 289 ASP A CA 1
ATOM 2351 C C . ASP A 1 289 ? -21.891 -0.154 -4.697 1.00 94.56 289 ASP A C 1
ATOM 2353 O O . ASP A 1 289 ? -21.391 -1.284 -4.693 1.00 94.56 289 ASP A O 1
ATOM 2357 N N . ALA A 1 290 ? -23.181 0.040 -4.998 1.00 93.88 290 ALA A N 1
ATOM 2358 C CA . ALA A 1 290 ? -24.096 -1.048 -5.327 1.00 93.88 290 ALA A CA 1
ATOM 2359 C C . ALA A 1 290 ? -23.695 -1.783 -6.618 1.00 93.88 290 ALA A C 1
ATOM 2361 O O . ALA A 1 290 ? -23.663 -3.018 -6.632 1.00 93.88 290 ALA A O 1
ATOM 2362 N N . VAL A 1 291 ? -23.346 -1.052 -7.684 1.00 91.44 291 VAL A N 1
ATOM 2363 C CA . VAL A 1 291 ? -22.919 -1.653 -8.961 1.00 91.44 291 VAL A CA 1
ATOM 2364 C C . VAL A 1 291 ? -21.616 -2.435 -8.796 1.00 91.44 291 VAL A C 1
ATOM 2366 O O . VAL A 1 291 ? -21.487 -3.544 -9.321 1.00 91.44 291 VAL A O 1
ATOM 2369 N N . ILE A 1 292 ? -20.650 -1.895 -8.051 1.00 93.38 292 ILE A N 1
ATOM 2370 C CA . ILE A 1 292 ? -19.374 -2.571 -7.802 1.00 93.38 292 ILE A CA 1
ATOM 2371 C C . ILE A 1 292 ? -19.604 -3.878 -7.033 1.00 93.38 292 ILE A C 1
ATOM 2373 O O . ILE A 1 292 ? -19.099 -4.928 -7.438 1.00 93.38 292 ILE A O 1
ATOM 2377 N N . LYS A 1 293 ? -20.420 -3.847 -5.972 1.00 93.88 293 LYS A N 1
ATOM 2378 C CA . LYS A 1 293 ? -20.765 -5.038 -5.180 1.00 93.88 293 LYS A CA 1
ATOM 2379 C C . LYS A 1 293 ? -21.510 -6.094 -5.999 1.00 93.88 293 LYS A C 1
ATOM 2381 O O . LYS A 1 293 ? -21.189 -7.279 -5.884 1.00 93.88 293 LYS A O 1
ATOM 2386 N N . GLU A 1 294 ? -22.447 -5.695 -6.863 1.00 92.06 294 GLU A N 1
ATOM 2387 C CA . GLU A 1 294 ? -23.132 -6.616 -7.784 1.00 92.06 294 GLU A CA 1
ATOM 2388 C C . GLU A 1 294 ? -22.126 -7.329 -8.698 1.00 92.06 294 GLU A C 1
ATOM 2390 O O . GLU A 1 294 ? -22.152 -8.555 -8.849 1.00 92.06 294 GLU A O 1
ATOM 2395 N N . ARG A 1 295 ? -21.198 -6.573 -9.289 1.00 89.69 295 ARG A N 1
ATOM 2396 C CA . ARG A 1 295 ? -20.183 -7.132 -10.183 1.00 89.69 295 ARG A CA 1
ATOM 2397 C C . ARG A 1 295 ? -19.211 -8.048 -9.469 1.00 89.69 295 ARG A C 1
ATOM 2399 O O . ARG A 1 295 ? -18.933 -9.127 -9.988 1.00 89.69 295 ARG A O 1
ATOM 2406 N N . ARG A 1 296 ? -18.743 -7.665 -8.282 1.00 91.69 296 ARG A N 1
ATOM 2407 C CA . ARG A 1 296 ? -17.924 -8.530 -7.433 1.00 91.69 296 ARG A CA 1
ATOM 2408 C C . ARG A 1 296 ? -18.623 -9.864 -7.180 1.00 91.69 296 ARG A C 1
ATOM 2410 O O . ARG A 1 296 ? -18.018 -10.910 -7.393 1.00 91.69 296 ARG A O 1
ATOM 2417 N N . ALA A 1 297 ? -19.902 -9.846 -6.799 1.00 91.75 297 ALA A N 1
ATOM 2418 C CA . ALA A 1 297 ? -20.671 -11.069 -6.566 1.00 91.75 297 ALA A CA 1
ATOM 2419 C C . ALA A 1 297 ? -20.823 -11.932 -7.834 1.00 91.75 297 ALA A C 1
ATOM 2421 O O . ALA A 1 297 ? -20.854 -13.159 -7.748 1.00 91.75 297 ALA A O 1
ATOM 2422 N N . LYS A 1 298 ? -20.907 -11.302 -9.011 1.00 90.19 298 LYS A N 1
ATOM 2423 C CA . LYS A 1 298 ? -21.112 -11.987 -10.294 1.00 90.19 298 LYS A CA 1
ATOM 2424 C C . LYS A 1 298 ? -19.829 -12.519 -10.940 1.00 90.19 298 LYS A C 1
ATOM 2426 O O . LYS A 1 298 ? -19.872 -13.570 -11.575 1.00 90.19 298 LYS A O 1
ATOM 2431 N N . TYR A 1 299 ? -18.723 -11.787 -10.832 1.00 88.50 299 TYR A N 1
ATOM 2432 C CA . TYR A 1 299 ? -17.496 -12.035 -11.599 1.00 88.50 299 TYR A CA 1
ATOM 2433 C C . TYR A 1 299 ? -16.260 -12.292 -10.730 1.00 88.50 299 TYR A C 1
ATOM 2435 O O . TYR A 1 299 ? -15.230 -12.686 -11.267 1.00 88.50 299 TYR A O 1
ATOM 2443 N N . GLY A 1 300 ? -16.339 -12.082 -9.413 1.00 89.00 300 GLY A N 1
ATOM 2444 C CA . GLY A 1 300 ? -15.189 -12.219 -8.516 1.00 89.00 300 GLY A CA 1
ATOM 2445 C C . GLY A 1 300 ? -14.150 -11.099 -8.647 1.00 89.00 300 GLY A C 1
ATOM 2446 O O . GLY A 1 300 ? -13.020 -11.279 -8.204 1.00 89.00 300 GLY A O 1
ATOM 2447 N N . GLU A 1 301 ? -14.513 -9.963 -9.253 1.00 90.81 301 GLU A N 1
ATOM 2448 C CA . GLU A 1 301 ? -13.664 -8.764 -9.327 1.00 90.81 301 GLU A CA 1
ATOM 2449 C C . GLU A 1 301 ? -13.408 -8.209 -7.914 1.00 90.81 301 GLU A C 1
ATOM 2451 O O . GLU A 1 301 ? -14.327 -8.160 -7.090 1.00 90.81 301 GLU A O 1
ATOM 2456 N N . LYS A 1 302 ? -12.177 -7.774 -7.629 1.00 93.88 302 LYS A N 1
ATOM 2457 C CA . LYS A 1 302 ? -11.834 -7.146 -6.348 1.00 93.88 302 LYS A CA 1
ATOM 2458 C C . LYS A 1 302 ? -12.307 -5.697 -6.315 1.00 93.88 302 LYS A C 1
ATOM 2460 O O . LYS A 1 302 ? -12.171 -4.957 -7.293 1.00 93.88 302 LYS A O 1
ATOM 2465 N N . TYR A 1 303 ? -12.820 -5.286 -5.160 1.00 95.12 303 TYR A N 1
ATOM 2466 C CA . TYR A 1 303 ? -13.220 -3.909 -4.905 1.00 95.12 303 TYR A CA 1
ATOM 2467 C C . TYR A 1 303 ? -12.171 -3.209 -4.050 1.00 95.12 303 TYR A C 1
ATOM 2469 O O . TYR A 1 303 ? -12.097 -3.411 -2.844 1.00 95.12 303 TYR A O 1
ATOM 2477 N N . TRP A 1 304 ? -11.353 -2.380 -4.676 1.00 95.81 304 TRP A N 1
ATOM 2478 C CA . TRP A 1 304 ? -10.376 -1.544 -4.000 1.00 95.81 304 TRP A CA 1
ATOM 2479 C C . TRP A 1 304 ? -10.886 -0.112 -3.811 1.00 95.81 304 TRP A C 1
ATOM 2481 O O . TRP A 1 304 ? -11.929 0.284 -4.326 1.00 95.81 304 TRP A O 1
ATOM 2491 N N . GLY A 1 305 ? -10.115 0.696 -3.094 1.00 94.69 305 GLY A N 1
ATOM 2492 C CA . GLY A 1 305 ? -10.252 2.148 -3.097 1.00 94.69 305 GLY A CA 1
ATOM 2493 C C . GLY A 1 305 ? -8.897 2.824 -2.936 1.00 94.69 305 GLY A C 1
ATOM 2494 O O . GLY A 1 305 ? -7.903 2.174 -2.611 1.00 94.69 305 GLY A O 1
ATOM 2495 N N . TYR A 1 306 ? -8.840 4.135 -3.140 1.00 93.88 306 TYR A N 1
ATOM 2496 C CA . TYR A 1 306 ? -7.653 4.922 -2.800 1.00 93.88 306 TYR A CA 1
ATOM 2497 C C . TYR A 1 306 ? -8.008 6.347 -2.379 1.00 93.88 306 TYR A C 1
ATOM 2499 O O . TYR A 1 306 ? -9.132 6.818 -2.583 1.00 93.88 306 TYR A O 1
ATOM 2507 N N . THR A 1 307 ? -7.036 7.047 -1.794 1.00 91.06 307 THR A N 1
ATOM 2508 C CA . THR A 1 307 ? -7.089 8.503 -1.616 1.00 91.06 307 THR A CA 1
ATOM 2509 C C . THR A 1 307 ? -5.827 9.186 -2.138 1.00 91.06 307 THR A C 1
ATOM 2511 O O . THR A 1 307 ? -4.706 8.838 -1.767 1.00 91.06 307 THR A O 1
ATOM 2514 N N . CYS A 1 308 ? -6.021 10.224 -2.953 1.00 88.56 308 CYS A N 1
ATOM 2515 C CA . CYS A 1 308 ? -5.010 11.183 -3.396 1.00 88.56 308 CYS A CA 1
ATOM 2516 C C . CYS A 1 308 ? -5.591 12.608 -3.362 1.00 88.56 308 CYS A C 1
ATOM 2518 O O . CYS A 1 308 ? -5.666 13.334 -4.350 1.00 88.56 308 CYS A O 1
ATOM 2520 N N . GLY A 1 309 ? -6.041 13.021 -2.185 1.00 87.94 309 GLY A N 1
ATOM 2521 C CA . GLY A 1 309 ? -6.596 14.345 -1.962 1.00 87.94 309 GLY A CA 1
ATOM 2522 C C . GLY A 1 309 ? -7.757 14.310 -0.989 1.00 87.94 309 GLY A C 1
ATOM 2523 O O . GLY A 1 309 ? -8.320 13.265 -0.668 1.00 87.94 309 GLY A O 1
ATOM 2524 N N . GLU A 1 310 ? -8.124 15.499 -0.536 1.00 90.19 310 GLU A N 1
ATOM 2525 C CA . GLU A 1 310 ? -9.353 15.714 0.210 1.00 90.19 310 GLU A CA 1
ATOM 2526 C C . GLU A 1 310 ? -10.353 16.427 -0.691 1.00 90.19 310 GLU A C 1
ATOM 2528 O O . GLU A 1 310 ? -9.997 17.394 -1.371 1.00 90.19 310 GLU A O 1
ATOM 2533 N N . ARG A 1 311 ? -11.612 15.995 -0.639 1.00 91.81 311 ARG A N 1
ATOM 2534 C CA . ARG A 1 311 ? -12.730 16.715 -1.245 1.00 91.81 311 ARG A CA 1
ATOM 2535 C C . ARG A 1 311 ? -13.642 17.244 -0.149 1.00 91.81 311 ARG A C 1
ATOM 2537 O O . ARG A 1 311 ? -13.821 16.591 0.877 1.00 91.81 311 ARG A O 1
ATOM 2544 N N . ASN A 1 312 ? -14.202 18.427 -0.373 1.00 92.19 312 ASN A N 1
ATOM 2545 C CA . ASN A 1 312 ? -15.215 19.023 0.492 1.00 92.19 312 ASN A CA 1
ATOM 2546 C C . ASN A 1 312 ? -16.561 19.101 -0.232 1.00 92.19 312 ASN A C 1
ATOM 2548 O O . ASN A 1 312 ? -16.610 19.134 -1.462 1.00 92.19 312 ASN A O 1
ATOM 2552 N N . ASP A 1 313 ? -17.636 19.151 0.545 1.00 92.75 313 ASP A N 1
ATOM 2553 C CA . ASP A 1 313 ? -19.020 19.236 0.064 1.00 92.75 313 ASP A CA 1
ATOM 2554 C C . ASP A 1 313 ? -19.533 20.686 -0.077 1.00 92.75 313 ASP A C 1
ATOM 2556 O O . ASP A 1 313 ? -20.731 20.923 -0.248 1.00 92.75 313 ASP A O 1
ATOM 2560 N N . GLY A 1 314 ? -18.639 21.675 0.053 1.00 92.44 314 GLY A N 1
ATOM 2561 C CA . GLY A 1 314 ? -18.970 23.102 0.068 1.00 92.44 314 GLY A CA 1
ATOM 2562 C C . GLY A 1 314 ? -19.677 23.603 1.338 1.00 92.44 314 GLY A C 1
ATOM 2563 O O . GLY A 1 314 ? -19.897 24.805 1.461 1.00 92.44 314 GLY A O 1
ATOM 2564 N N . GLN A 1 315 ? -20.004 22.726 2.292 1.00 92.62 315 GLN A N 1
ATOM 2565 C CA . GLN A 1 315 ? -20.721 23.043 3.539 1.00 92.62 315 GLN A CA 1
ATOM 2566 C C . GLN A 1 315 ? -19.822 22.934 4.780 1.00 92.62 315 GLN A C 1
ATOM 2568 O O . GLN A 1 315 ? -20.269 23.138 5.907 1.00 92.62 315 GLN A O 1
ATOM 2573 N N . GLY A 1 316 ? -18.533 22.664 4.569 1.00 90.94 316 GLY A N 1
ATOM 2574 C CA . GLY A 1 316 ? -17.524 22.546 5.620 1.00 90.94 316 GLY A CA 1
ATOM 2575 C C . GLY A 1 316 ? -17.217 21.104 6.020 1.00 90.94 316 GLY A C 1
ATOM 2576 O O . GLY A 1 316 ? -16.307 20.899 6.825 1.00 90.94 316 GLY A O 1
ATOM 2577 N N . ASN A 1 317 ? -17.901 20.113 5.437 1.00 94.50 317 ASN A N 1
ATOM 2578 C CA . ASN A 1 317 ? -17.526 18.713 5.590 1.00 94.50 317 ASN A CA 1
ATOM 2579 C C . ASN A 1 317 ? -16.488 18.321 4.538 1.00 94.50 317 ASN A C 1
ATOM 2581 O O . ASN A 1 317 ? -16.356 18.944 3.482 1.00 94.50 317 ASN A O 1
ATOM 2585 N N . TYR A 1 318 ? -15.714 17.286 4.846 1.00 94.75 318 TYR A N 1
ATOM 2586 C CA . TYR A 1 318 ? -14.582 16.868 4.031 1.00 94.75 318 TYR A CA 1
ATOM 2587 C C . TYR A 1 318 ? -14.294 15.384 4.200 1.00 94.75 318 TYR A C 1
ATOM 2589 O O . TYR A 1 318 ? -14.586 14.815 5.251 1.00 94.75 318 TYR A O 1
ATOM 2597 N N . SER A 1 319 ? -13.698 14.772 3.180 1.00 94.44 319 SER A N 1
ATOM 2598 C CA . SER A 1 319 ? -13.389 13.344 3.174 1.00 94.44 319 SER A CA 1
ATOM 2599 C C . SER A 1 319 ? -12.250 12.928 4.108 1.00 94.44 319 SER A C 1
ATOM 2601 O O . SER A 1 319 ? -11.365 13.743 4.379 1.00 94.44 319 SER A O 1
ATOM 2603 N N . PRO A 1 320 ? -12.196 11.638 4.509 1.00 94.06 320 PRO A N 1
ATOM 2604 C CA . PRO A 1 320 ? -11.015 10.906 4.903 1.00 94.06 320 PRO A CA 1
ATOM 2605 C C . PRO A 1 320 ? -9.693 11.451 4.398 1.00 94.06 320 PRO A C 1
ATOM 2607 O O . PRO A 1 320 ? -9.483 11.269 3.201 1.00 94.06 320 PRO A O 1
ATOM 2610 N N . TYR A 1 321 ? -8.815 12.101 5.173 1.00 93.12 321 TYR A N 1
ATOM 2611 C CA . TYR A 1 321 ? -7.503 12.431 4.593 1.00 93.12 321 TYR A CA 1
ATOM 2612 C C . TYR A 1 321 ? -6.343 12.592 5.574 1.00 93.12 321 TYR A C 1
ATOM 2614 O O . TYR A 1 321 ? -6.523 12.829 6.767 1.00 93.12 321 TYR A O 1
ATOM 2622 N N . ILE A 1 322 ? -5.120 12.446 5.058 1.00 92.62 322 ILE A N 1
ATOM 2623 C CA . ILE A 1 322 ? -3.889 12.258 5.841 1.00 92.62 322 ILE A CA 1
ATOM 2624 C C . ILE A 1 322 ? -3.091 13.569 5.950 1.00 92.62 322 ILE A C 1
ATOM 2626 O O . ILE A 1 322 ? -1.866 13.596 5.848 1.00 92.62 322 ILE A O 1
ATOM 2630 N N . ARG A 1 323 ? -3.769 14.703 6.138 1.00 91.81 323 ARG A N 1
ATOM 2631 C CA . ARG A 1 323 ? -3.101 16.007 6.303 1.00 91.81 323 ARG A CA 1
ATOM 2632 C C . ARG A 1 323 ? -2.725 16.276 7.759 1.00 91.81 323 ARG A C 1
ATOM 2634 O O . ARG A 1 323 ? -3.376 15.786 8.675 1.00 91.81 323 ARG A O 1
ATOM 2641 N N . TYR A 1 324 ? -1.695 17.093 7.969 1.00 90.00 324 TYR A N 1
ATOM 2642 C CA . TYR A 1 324 ? -1.290 17.549 9.305 1.00 90.00 324 TYR A CA 1
ATOM 2643 C C . TYR A 1 324 ? -2.329 18.435 9.999 1.00 90.00 324 TYR A C 1
ATOM 2645 O O . TYR A 1 324 ? -2.430 18.414 11.220 1.00 90.00 324 TYR A O 1
ATOM 2653 N N . ASP A 1 325 ? -3.098 19.213 9.237 1.00 91.69 325 ASP A N 1
ATOM 2654 C CA . ASP A 1 325 ? -4.105 20.154 9.740 1.00 91.69 325 ASP A CA 1
ATOM 2655 C C . ASP A 1 325 ? -5.489 19.503 9.912 1.00 91.69 325 ASP A C 1
ATOM 2657 O O . ASP A 1 325 ? -6.524 20.162 9.782 1.00 91.69 325 ASP A O 1
ATOM 2661 N N . ARG A 1 326 ? -5.527 18.189 10.157 1.00 93.00 326 ARG A N 1
ATOM 2662 C CA . ARG A 1 326 ? -6.759 17.416 10.349 1.00 93.00 326 ARG A CA 1
ATOM 2663 C C . ARG A 1 326 ? -6.773 16.725 11.710 1.00 93.00 326 ARG A C 1
ATOM 2665 O O . ARG A 1 326 ? -5.710 16.511 12.292 1.00 93.00 326 ARG A O 1
ATOM 2672 N N . PRO A 1 327 ? -7.966 16.387 12.241 1.00 94.19 327 PRO A N 1
ATOM 2673 C CA . PRO A 1 327 ? -8.076 15.630 13.483 1.00 94.19 327 PRO A CA 1
ATOM 2674 C C . PRO A 1 327 ? -7.232 14.357 13.428 1.00 94.19 327 PRO A C 1
ATOM 2676 O O . PRO A 1 327 ? -7.169 13.716 12.380 1.00 94.19 327 PRO A O 1
ATOM 2679 N N . TYR A 1 328 ? -6.629 13.973 14.558 1.00 91.56 328 TYR A N 1
ATOM 2680 C CA . TYR A 1 328 ? -5.707 12.832 14.624 1.00 91.56 328 TYR A CA 1
ATOM 2681 C C . TYR A 1 328 ? -6.288 11.573 13.971 1.00 91.56 328 TYR A C 1
ATOM 2683 O O . TYR A 1 328 ? -5.595 10.951 13.182 1.00 91.56 328 TYR A O 1
ATOM 2691 N N . ILE A 1 329 ? -7.573 11.272 14.206 1.00 95.88 329 ILE A N 1
ATOM 2692 C CA . ILE A 1 329 ? -8.253 10.077 13.679 1.00 95.88 329 ILE A CA 1
ATOM 2693 C C . ILE A 1 329 ? -8.563 10.102 12.174 1.00 95.88 329 ILE A C 1
ATOM 2695 O O . ILE A 1 329 ? -9.080 9.125 11.642 1.00 95.88 329 ILE A O 1
ATOM 2699 N N . SER A 1 330 ? -8.274 11.195 11.467 1.00 95.44 330 SER A N 1
ATOM 2700 C CA . SER A 1 330 ? -8.605 11.332 10.044 1.00 95.44 330 SER A CA 1
ATOM 2701 C C . SER A 1 330 ? -7.931 10.262 9.174 1.00 95.44 330 SER A C 1
ATOM 2703 O O . SER A 1 330 ? -8.537 9.759 8.231 1.00 95.44 330 SER A O 1
ATOM 2705 N N . ALA A 1 331 ? -6.699 9.853 9.503 1.00 94.19 331 ALA A N 1
ATOM 2706 C CA . ALA A 1 331 ? -6.011 8.796 8.763 1.00 94.19 331 ALA A CA 1
ATOM 2707 C C . ALA A 1 331 ? -6.624 7.411 9.051 1.00 94.19 331 ALA A C 1
ATOM 2709 O O . ALA A 1 331 ? -6.909 6.661 8.121 1.00 94.19 331 ALA A O 1
ATOM 2710 N N . ARG A 1 332 ? -6.931 7.116 10.317 1.00 95.75 332 ARG A N 1
ATOM 2711 C CA . ARG A 1 332 ? -7.601 5.893 10.788 1.00 95.75 332 ARG A CA 1
ATOM 2712 C C . ARG A 1 332 ? -8.926 5.641 10.073 1.00 95.75 332 ARG A C 1
ATOM 2714 O O . ARG A 1 332 ? -9.221 4.499 9.732 1.00 95.75 332 ARG A O 1
ATOM 2721 N N . MET A 1 333 ? -9.685 6.698 9.777 1.00 97.00 333 MET A N 1
ATOM 2722 C CA . MET A 1 333 ? -10.994 6.604 9.120 1.00 97.00 333 MET A CA 1
ATOM 2723 C C . MET A 1 333 ? -10.972 6.039 7.694 1.00 97.00 333 MET A C 1
ATOM 2725 O O . MET A 1 333 ? -12.020 5.592 7.232 1.00 97.00 333 MET A O 1
ATOM 2729 N N . HIS A 1 334 ? -9.821 5.985 7.013 1.00 95.31 334 HIS A N 1
ATOM 2730 C CA . HIS A 1 334 ? -9.728 5.302 5.715 1.00 95.31 334 HIS A CA 1
ATOM 2731 C C . HIS A 1 334 ? -10.132 3.831 5.849 1.00 95.31 334 HIS A C 1
ATOM 2733 O O . HIS A 1 334 ? -10.947 3.343 5.074 1.00 95.31 334 HIS A O 1
ATOM 2739 N N . TYR A 1 335 ? -9.652 3.150 6.892 1.00 95.94 335 TYR A N 1
ATOM 2740 C CA . TYR A 1 335 ? -9.939 1.730 7.097 1.00 95.94 335 TYR A CA 1
ATOM 2741 C C . TYR A 1 335 ? -11.335 1.460 7.671 1.00 95.94 335 TYR A C 1
ATOM 2743 O O . TYR A 1 335 ? -11.874 0.371 7.508 1.00 95.94 335 TYR A O 1
ATOM 2751 N N . TRP A 1 336 ? -11.975 2.460 8.276 1.00 97.38 336 TRP A N 1
ATOM 2752 C CA . TRP A 1 336 ? -13.405 2.388 8.593 1.00 97.38 336 TRP A CA 1
ATOM 2753 C C . TRP A 1 336 ? -14.250 2.482 7.325 1.00 97.38 336 TRP A C 1
ATOM 2755 O O . TRP A 1 336 ? -15.201 1.722 7.150 1.00 97.38 336 TRP A O 1
ATOM 2765 N N . ALA A 1 337 ? -13.863 3.368 6.406 1.00 96.00 337 ALA A N 1
ATOM 2766 C CA . ALA A 1 337 ? -14.521 3.482 5.116 1.00 96.00 337 ALA A CA 1
ATOM 2767 C C . ALA A 1 337 ? -14.378 2.187 4.302 1.00 96.00 337 ALA A C 1
ATOM 2769 O O . ALA A 1 337 ? -15.363 1.706 3.746 1.00 96.00 337 ALA A O 1
ATOM 2770 N N . THR A 1 338 ? -13.198 1.557 4.304 1.00 96.00 338 THR A N 1
ATOM 2771 C CA . THR A 1 338 ? -13.002 0.286 3.590 1.00 96.00 338 THR A CA 1
ATOM 2772 C C . THR A 1 338 ? -13.883 -0.833 4.149 1.00 96.00 338 THR A C 1
ATOM 2774 O O . THR A 1 338 ? -14.411 -1.620 3.368 1.00 96.00 338 THR A O 1
ATOM 2777 N N . TRP A 1 339 ? -14.127 -0.888 5.468 1.00 97.19 339 TRP A N 1
ATOM 2778 C CA . TRP A 1 339 ? -15.065 -1.859 6.052 1.00 97.19 339 TRP A CA 1
ATOM 2779 C C . TRP A 1 339 ? -16.508 -1.565 5.628 1.00 97.19 339 TRP A C 1
ATOM 2781 O O . TRP A 1 339 ? -17.210 -2.468 5.176 1.00 97.19 339 TRP A O 1
ATOM 2791 N N . ARG A 1 340 ? -16.930 -0.293 5.692 1.00 95.38 340 ARG A N 1
ATOM 2792 C CA . ARG A 1 340 ? -18.270 0.160 5.270 1.00 95.38 340 ARG A CA 1
ATOM 2793 C C . ARG A 1 340 ? -18.575 -0.230 3.821 1.00 95.38 340 ARG A C 1
ATOM 2795 O O . ARG A 1 340 ? -19.660 -0.724 3.518 1.00 95.38 340 ARG A O 1
ATOM 2802 N N . HIS A 1 341 ? -17.606 -0.026 2.937 1.00 95.12 341 HIS A N 1
ATOM 2803 C CA . HIS A 1 341 ? -17.718 -0.350 1.516 1.00 95.12 341 HIS A CA 1
ATOM 2804 C C . HIS A 1 341 ? -17.421 -1.824 1.203 1.00 95.12 341 HIS A C 1
ATOM 2806 O O . HIS A 1 341 ? -17.621 -2.258 0.073 1.00 95.12 341 HIS A O 1
ATOM 2812 N N . GLN A 1 342 ? -17.024 -2.622 2.201 1.00 95.25 342 GLN A N 1
ATOM 2813 C CA . GLN A 1 342 ? -16.629 -4.025 2.043 1.00 95.25 342 GLN A CA 1
ATOM 2814 C C . GLN A 1 342 ? -15.507 -4.199 1.008 1.00 95.25 342 GLN A C 1
ATOM 2816 O O . GLN A 1 342 ? -15.542 -5.119 0.194 1.00 95.25 342 GLN A O 1
ATOM 2821 N N . MET A 1 343 ? -14.523 -3.302 1.017 1.00 95.81 343 MET A N 1
ATOM 2822 C CA . MET A 1 343 ? -13.391 -3.350 0.093 1.00 95.81 343 MET A CA 1
ATOM 2823 C C . MET A 1 343 ? -12.480 -4.557 0.377 1.00 95.81 343 MET A C 1
ATOM 2825 O O . MET A 1 343 ? -12.445 -5.088 1.487 1.00 95.81 343 MET A O 1
ATOM 2829 N N . ASP A 1 344 ? -11.736 -4.971 -0.643 1.00 94.94 344 ASP A N 1
ATOM 2830 C CA . ASP A 1 344 ? -10.707 -6.015 -0.624 1.00 94.94 344 ASP A CA 1
ATOM 2831 C C . ASP A 1 344 ? -9.301 -5.445 -0.419 1.00 94.94 344 ASP A C 1
ATOM 2833 O O . ASP A 1 344 ? -8.440 -6.118 0.148 1.00 94.94 344 ASP A O 1
ATOM 2837 N N . GLY A 1 345 ? -9.080 -4.201 -0.849 1.00 95.12 345 GLY A N 1
ATOM 2838 C CA . GLY A 1 345 ? -7.812 -3.512 -0.671 1.00 95.12 345 GLY A CA 1
ATOM 2839 C C . GLY A 1 345 ? -7.927 -1.995 -0.723 1.00 95.12 345 GLY A C 1
ATOM 2840 O O . GLY A 1 345 ? -8.977 -1.438 -1.058 1.00 95.12 345 GLY A O 1
ATOM 2841 N N . PHE A 1 346 ? -6.862 -1.309 -0.319 1.00 95.25 346 PHE A N 1
ATOM 2842 C CA . PHE A 1 346 ? -6.834 0.148 -0.268 1.00 95.25 346 PHE A CA 1
ATOM 2843 C C . PHE A 1 346 ? -5.432 0.707 -0.487 1.00 95.25 346 PHE A C 1
ATOM 2845 O O . PHE A 1 346 ? -4.483 0.262 0.161 1.00 95.25 346 PHE A O 1
ATOM 2852 N N . LEU A 1 347 ? -5.329 1.737 -1.330 1.00 94.12 347 LEU A N 1
ATOM 2853 C CA . LEU A 1 347 ? -4.100 2.492 -1.550 1.00 94.12 347 LEU A CA 1
ATOM 2854 C C . LEU A 1 347 ? -4.102 3.826 -0.788 1.00 94.12 347 LEU A C 1
ATOM 2856 O O . LEU A 1 347 ? -4.996 4.663 -0.932 1.00 94.12 347 LEU A O 1
ATOM 2860 N N . VAL A 1 348 ? -2.997 4.083 -0.091 1.00 91.31 348 VAL A N 1
ATOM 2861 C CA . VAL A 1 348 ? -2.539 5.435 0.245 1.00 91.31 348 VAL A CA 1
ATOM 2862 C C . VAL A 1 348 ? -1.408 5.831 -0.710 1.00 91.31 348 VAL A C 1
ATOM 2864 O O . VAL A 1 348 ? -0.323 5.245 -0.683 1.00 91.31 348 VAL A O 1
ATOM 2867 N N . PHE A 1 349 ? -1.650 6.861 -1.527 1.00 88.25 349 PHE A N 1
ATOM 2868 C CA . PHE A 1 349 ? -0.844 7.178 -2.718 1.00 88.25 349 PHE A CA 1
ATOM 2869 C C . PHE A 1 349 ? 0.637 7.518 -2.467 1.00 88.25 349 PHE A C 1
ATOM 2871 O O . PHE A 1 349 ? 1.426 7.520 -3.402 1.00 88.25 349 PHE A O 1
ATOM 2878 N N . ALA A 1 350 ? 1.048 7.884 -1.249 1.00 89.44 350 ALA A N 1
ATOM 2879 C CA . ALA A 1 350 ? 2.453 8.166 -0.954 1.00 89.44 350 ALA A CA 1
ATOM 2880 C C . ALA A 1 350 ? 2.752 8.114 0.546 1.00 89.44 350 ALA A C 1
ATOM 2882 O O . ALA A 1 350 ? 1.994 8.642 1.363 1.00 89.44 350 ALA A O 1
ATOM 2883 N N . SER A 1 351 ? 3.903 7.539 0.907 1.00 92.38 351 SER A N 1
ATOM 2884 C CA . SER A 1 351 ? 4.354 7.465 2.304 1.00 92.38 351 SER A CA 1
ATOM 2885 C C . SER A 1 351 ? 5.705 8.130 2.576 1.00 92.38 351 SER A C 1
ATOM 2887 O O . SER A 1 351 ? 5.961 8.518 3.711 1.00 92.38 351 SER A O 1
ATOM 2889 N N . SER A 1 352 ? 6.565 8.318 1.581 1.00 93.50 352 SER A N 1
ATOM 2890 C CA . SER A 1 352 ? 7.967 8.732 1.772 1.00 93.50 352 SER A CA 1
ATOM 2891 C C . SER A 1 352 ? 8.356 10.001 1.000 1.00 93.50 352 SER A C 1
ATOM 2893 O O . SER A 1 352 ? 9.536 10.272 0.777 1.00 93.50 352 SER A O 1
ATOM 2895 N N . GLY A 1 353 ? 7.381 10.810 0.584 1.00 92.25 353 GLY A N 1
ATOM 2896 C CA . GLY A 1 353 ? 7.624 12.048 -0.152 1.00 92.25 353 GLY A CA 1
ATOM 2897 C C . GLY A 1 353 ? 8.432 13.075 0.648 1.00 92.25 353 GLY A C 1
ATOM 2898 O O . GLY A 1 353 ? 8.273 13.206 1.861 1.00 92.25 353 GLY A O 1
ATOM 2899 N N . VAL A 1 354 ? 9.269 13.852 -0.046 1.00 92.44 354 VAL A N 1
ATOM 2900 C CA . VAL A 1 354 ? 10.042 14.965 0.536 1.00 92.44 354 VAL A CA 1
ATOM 2901 C C . VAL A 1 354 ? 9.535 16.282 -0.058 1.00 92.44 354 VAL A C 1
ATOM 2903 O O . VAL A 1 354 ? 9.814 16.558 -1.236 1.00 92.44 354 VAL A O 1
ATOM 2906 N N . PRO A 1 355 ? 8.786 17.100 0.710 1.00 92.25 355 PRO A N 1
ATOM 2907 C CA . PRO A 1 355 ? 8.346 18.421 0.269 1.00 92.25 355 PRO A CA 1
ATOM 2908 C C . PRO A 1 355 ? 9.522 19.314 -0.131 1.00 92.25 355 PRO A C 1
ATOM 2910 O O . PRO A 1 355 ? 10.602 19.210 0.446 1.00 92.25 355 PRO A O 1
ATOM 2913 N N . GLU A 1 356 ? 9.308 20.210 -1.097 1.00 90.69 356 GLU A N 1
ATOM 2914 C CA . GLU A 1 356 ? 10.358 21.062 -1.678 1.00 90.69 356 GLU A CA 1
ATOM 2915 C C . GLU A 1 356 ? 11.157 21.844 -0.625 1.00 90.69 356 GLU A C 1
ATOM 2917 O O . GLU A 1 356 ? 12.385 21.838 -0.667 1.00 90.69 356 GLU A O 1
ATOM 2922 N N . GLY A 1 357 ? 10.481 22.410 0.382 1.00 90.06 357 GLY A N 1
ATOM 2923 C CA . GLY A 1 357 ? 11.121 23.152 1.476 1.00 90.06 357 GLY A CA 1
ATOM 2924 C C . GLY A 1 357 ? 12.104 22.335 2.327 1.00 90.06 357 GLY A C 1
ATOM 2925 O O . GLY A 1 357 ? 12.949 22.922 2.995 1.00 90.06 357 GLY A O 1
ATOM 2926 N N . ASN A 1 358 ? 12.051 21.000 2.267 1.00 92.06 358 ASN A N 1
ATOM 2927 C CA . ASN A 1 358 ? 12.974 20.110 2.980 1.00 92.06 358 ASN A CA 1
ATOM 2928 C C . ASN A 1 358 ? 14.144 19.620 2.108 1.00 92.06 358 ASN A C 1
ATOM 2930 O O . ASN A 1 358 ? 15.031 18.927 2.604 1.00 92.06 358 ASN A O 1
ATOM 2934 N N . ARG A 1 359 ? 14.185 19.964 0.812 1.00 91.00 359 ARG A N 1
ATOM 2935 C CA . ARG A 1 359 ? 15.226 19.522 -0.140 1.00 91.00 359 ARG A CA 1
ATOM 2936 C C . ARG A 1 359 ? 16.482 20.400 -0.073 1.00 91.00 359 ARG A C 1
ATOM 2938 O O . ARG A 1 359 ? 17.017 20.818 -1.101 1.00 91.00 359 ARG A O 1
ATOM 2945 N N . GLN A 1 360 ? 16.938 20.702 1.142 1.00 88.81 360 GLN A N 1
ATOM 2946 C CA . GLN A 1 360 ? 18.119 21.536 1.373 1.00 88.81 360 GLN A CA 1
ATOM 2947 C C . GLN A 1 360 ? 19.387 20.835 0.876 1.00 88.81 360 GLN A C 1
ATOM 2949 O O . GLN A 1 360 ? 19.447 19.605 0.851 1.00 88.81 360 GLN A O 1
ATOM 2954 N N . LYS A 1 361 ? 20.406 21.589 0.447 1.00 83.50 361 LYS A N 1
ATOM 2955 C CA . LYS A 1 361 ? 21.653 21.006 -0.084 1.00 83.50 361 LYS A CA 1
ATOM 2956 C C . LYS A 1 361 ? 22.633 20.616 1.025 1.00 83.50 361 LYS A C 1
ATOM 2958 O O . LYS A 1 361 ? 23.211 19.531 0.929 1.00 83.50 361 LYS A O 1
ATOM 2963 N N . GLY A 1 362 ? 22.800 21.467 2.038 1.00 84.75 362 GLY A N 1
ATOM 2964 C CA . GLY A 1 362 ? 23.672 21.225 3.186 1.00 84.75 362 GLY A CA 1
ATOM 2965 C C . GLY A 1 362 ? 23.031 20.279 4.210 1.00 84.75 362 GLY A C 1
ATOM 2966 O O . GLY A 1 362 ? 21.895 20.526 4.619 1.00 84.75 362 GLY A O 1
ATOM 2967 N N . PRO A 1 363 ? 23.703 19.196 4.646 1.00 82.62 363 PRO A N 1
ATOM 2968 C CA . PRO A 1 363 ? 23.222 18.343 5.741 1.00 82.62 363 PRO A CA 1
ATOM 2969 C C . PRO A 1 363 ? 22.929 19.108 7.046 1.00 82.62 363 PRO A C 1
ATOM 2971 O O . PRO A 1 363 ? 22.040 18.734 7.807 1.00 82.62 363 PRO A O 1
ATOM 2974 N N . GLU A 1 364 ? 23.646 20.202 7.294 1.00 86.44 364 GLU A N 1
ATOM 2975 C CA . GLU A 1 364 ? 23.466 21.117 8.423 1.00 86.44 364 GLU A CA 1
ATOM 2976 C C . GLU A 1 364 ? 22.168 21.937 8.352 1.00 86.44 364 GLU A C 1
ATOM 2978 O O . GLU A 1 364 ? 21.678 22.394 9.380 1.00 86.44 364 GLU A O 1
ATOM 2983 N N . GLU A 1 365 ? 21.592 22.091 7.157 1.00 88.00 365 GLU A N 1
ATOM 2984 C CA . GLU A 1 365 ? 20.340 22.821 6.913 1.00 88.00 365 GLU A CA 1
ATOM 2985 C C . GLU A 1 365 ? 19.121 21.887 6.851 1.00 88.00 365 GLU A C 1
ATOM 2987 O O . GLU A 1 365 ? 17.975 22.344 6.826 1.00 88.00 365 GLU A O 1
ATOM 2992 N N . ARG A 1 366 ? 19.343 20.570 6.799 1.00 87.56 366 ARG A N 1
ATOM 2993 C CA . ARG A 1 366 ? 18.284 19.555 6.761 1.00 87.56 366 ARG A CA 1
ATOM 2994 C C . ARG A 1 366 ? 17.778 19.234 8.163 1.00 87.56 366 ARG A C 1
ATOM 2996 O O . ARG A 1 366 ? 18.500 19.352 9.151 1.00 87.56 366 ARG A O 1
ATOM 3003 N N . TRP A 1 367 ? 16.547 18.738 8.237 1.00 86.81 367 TRP A N 1
ATOM 3004 C CA . TRP A 1 367 ? 16.056 18.049 9.426 1.00 86.81 367 TRP A CA 1
ATOM 3005 C C . TRP A 1 367 ? 17.063 16.959 9.863 1.00 86.81 367 TRP A C 1
ATOM 3007 O O . TRP A 1 367 ? 17.648 16.316 8.993 1.00 86.81 367 TRP A O 1
ATOM 3017 N N . PRO A 1 368 ? 17.318 16.740 11.167 1.00 81.94 368 PRO A N 1
ATOM 3018 C CA . PRO A 1 368 ? 16.697 17.376 12.332 1.00 81.94 368 PRO A CA 1
ATOM 3019 C C . PRO A 1 368 ? 17.328 18.712 12.766 1.00 81.94 368 PRO A C 1
ATOM 3021 O O . PRO A 1 368 ? 16.962 19.241 13.814 1.00 81.94 368 PRO A O 1
ATOM 3024 N N . ASN A 1 369 ? 18.263 19.274 11.994 1.00 84.25 369 ASN A N 1
ATOM 3025 C CA . ASN A 1 369 ? 18.891 20.565 12.310 1.00 84.25 369 ASN A CA 1
ATOM 3026 C C . ASN A 1 369 ? 17.999 21.771 11.952 1.00 84.25 369 ASN A C 1
ATOM 3028 O O . ASN A 1 369 ? 18.254 22.888 12.406 1.00 84.25 369 ASN A O 1
ATOM 3032 N N . SER A 1 370 ? 16.930 21.536 11.191 1.00 86.56 370 SER A N 1
ATOM 3033 C CA . SER A 1 370 ? 15.866 22.486 10.859 1.00 86.56 370 SER A CA 1
ATOM 3034 C C . SER A 1 370 ? 14.477 21.884 11.099 1.00 86.56 370 SER A C 1
ATOM 3036 O O . SER A 1 370 ? 14.330 20.672 11.287 1.00 86.56 370 SER A O 1
ATOM 3038 N N . ASP A 1 371 ? 13.453 22.739 11.105 1.00 87.62 371 ASP A N 1
ATOM 3039 C CA . ASP A 1 371 ? 12.060 22.305 11.212 1.00 87.62 371 ASP A CA 1
ATOM 3040 C C . ASP A 1 371 ? 11.597 21.646 9.906 1.00 87.62 371 ASP A C 1
ATOM 3042 O O . ASP A 1 371 ? 11.904 22.115 8.809 1.00 87.62 371 ASP A O 1
ATOM 3046 N N . TRP A 1 372 ? 10.815 20.570 10.022 1.00 90.75 372 TRP A N 1
ATOM 3047 C CA . TRP A 1 372 ? 10.229 19.913 8.856 1.00 90.75 372 TRP A CA 1
ATOM 3048 C C . TRP A 1 372 ? 9.070 20.738 8.285 1.00 90.75 372 TRP A C 1
ATOM 3050 O O . TRP A 1 372 ? 8.078 20.997 8.969 1.00 90.75 372 TRP A O 1
ATOM 3060 N N . VAL A 1 373 ? 9.158 21.094 7.005 1.00 92.12 373 VAL A N 1
ATOM 3061 C CA . VAL A 1 373 ? 8.106 21.814 6.278 1.00 92.12 373 VAL A CA 1
ATOM 3062 C C . VAL A 1 373 ? 7.057 20.826 5.760 1.00 92.12 373 VAL A C 1
ATOM 3064 O O . VAL A 1 373 ? 7.376 19.867 5.061 1.00 92.12 373 VAL A O 1
ATOM 3067 N N . ASP A 1 374 ? 5.783 21.064 6.063 1.00 90.94 374 ASP A N 1
ATOM 3068 C CA . ASP A 1 374 ? 4.659 20.214 5.643 1.00 90.94 374 ASP A CA 1
ATOM 3069 C C . ASP A 1 374 ? 4.391 20.253 4.123 1.00 90.94 374 ASP A C 1
ATOM 3071 O O . ASP A 1 374 ? 3.902 19.280 3.544 1.00 90.94 374 ASP A O 1
ATOM 3075 N N . GLY A 1 375 ? 4.737 21.357 3.463 1.00 89.56 375 GLY A N 1
ATOM 3076 C CA . GLY 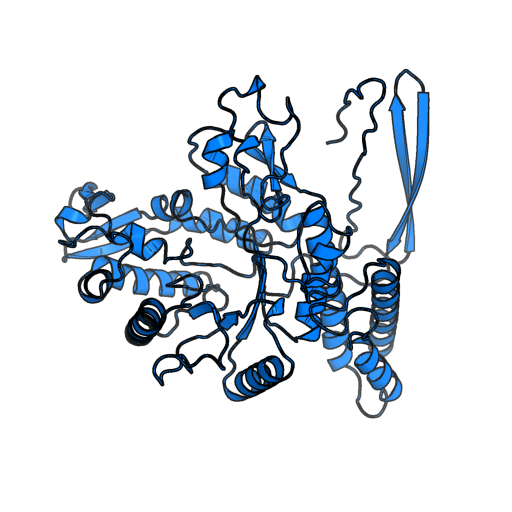A 1 375 ? 4.582 21.551 2.023 1.00 89.56 375 GLY A CA 1
ATOM 3077 C C . GLY A 1 375 ? 3.152 21.893 1.594 1.00 89.56 375 GLY A C 1
ATOM 3078 O O . GLY A 1 375 ? 2.220 21.928 2.397 1.00 89.56 375 GLY A O 1
ATOM 3079 N N . GLY A 1 376 ? 2.966 22.123 0.287 1.00 84.19 376 GLY A N 1
ATOM 3080 C CA . GLY A 1 376 ? 1.686 22.571 -0.289 1.00 84.19 376 GLY A CA 1
ATOM 3081 C C . GLY A 1 376 ? 0.503 21.633 -0.017 1.00 84.19 376 GLY A C 1
ATOM 3082 O O . GLY A 1 376 ? -0.625 22.094 0.140 1.00 84.19 376 GLY A O 1
ATOM 3083 N N . SER A 1 377 ? 0.771 20.334 0.133 1.00 85.19 377 SER A N 1
ATOM 3084 C CA . SER A 1 377 ? -0.243 19.309 0.415 1.00 85.19 377 SER A CA 1
ATOM 3085 C C . SER A 1 377 ? -0.337 18.931 1.900 1.00 85.19 377 SER A C 1
ATOM 3087 O O . SER A 1 377 ? -0.857 17.866 2.236 1.00 85.19 377 SER A O 1
ATOM 3089 N N . ARG A 1 378 ? 0.182 19.780 2.804 1.00 91.75 378 ARG A N 1
ATOM 3090 C CA . ARG A 1 378 ? 0.110 19.610 4.270 1.00 91.75 378 ARG A CA 1
ATOM 3091 C C . ARG A 1 378 ? 0.553 18.220 4.733 1.00 91.75 378 ARG A C 1
ATOM 3093 O O . ARG A 1 378 ? -0.094 17.583 5.564 1.00 91.75 378 ARG A O 1
ATOM 3100 N N . GLY A 1 379 ? 1.655 17.744 4.159 1.00 88.56 379 GLY A N 1
ATOM 3101 C CA . GLY A 1 379 ? 2.321 16.493 4.500 1.00 88.56 379 GLY A CA 1
ATOM 3102 C C . GLY A 1 379 ? 1.640 15.212 4.024 1.00 88.56 379 GLY A C 1
ATOM 3103 O O . GLY A 1 379 ? 2.100 14.147 4.426 1.00 88.56 379 GLY A O 1
ATOM 3104 N N . CYS A 1 380 ? 0.575 15.256 3.213 1.00 87.50 380 CYS A N 1
ATOM 3105 C CA . CYS A 1 380 ? -0.220 14.061 2.884 1.00 87.50 380 CYS A CA 1
ATOM 3106 C C . CYS A 1 380 ? 0.565 12.907 2.232 1.00 87.50 380 CYS A C 1
ATOM 3108 O O . CYS A 1 380 ? 0.159 11.765 2.388 1.00 87.50 380 CYS A O 1
ATOM 3110 N N . GLY A 1 381 ? 1.689 13.192 1.564 1.00 89.62 381 GLY A N 1
ATOM 3111 C CA . GLY A 1 381 ? 2.581 12.180 0.980 1.00 89.62 381 GLY A CA 1
ATOM 3112 C C . GLY A 1 381 ? 3.799 11.806 1.834 1.00 89.62 381 GLY A C 1
ATOM 3113 O O . GLY A 1 381 ? 4.675 11.091 1.355 1.00 89.62 381 GLY A O 1
ATOM 3114 N N . THR A 1 382 ? 3.895 12.307 3.070 1.00 93.38 382 THR A N 1
ATOM 3115 C CA . THR A 1 382 ? 5.004 12.038 4.000 1.00 93.38 382 THR A CA 1
ATOM 3116 C C . THR A 1 382 ? 4.458 11.429 5.289 1.00 93.38 382 THR A C 1
ATOM 3118 O O . THR A 1 382 ? 3.967 12.128 6.177 1.00 93.38 382 THR A O 1
ATOM 3121 N N . LEU A 1 383 ? 4.553 10.112 5.402 1.00 94.69 383 LEU A N 1
ATOM 3122 C CA . LEU A 1 383 ? 4.186 9.306 6.567 1.00 94.69 383 LEU A CA 1
ATOM 3123 C C . LEU A 1 383 ? 5.406 8.725 7.278 1.00 94.69 383 LEU A C 1
ATOM 3125 O O . LEU A 1 383 ? 5.343 8.481 8.483 1.00 94.69 383 LEU A O 1
ATOM 3129 N N . VAL A 1 384 ? 6.506 8.559 6.547 1.00 95.06 384 VAL A N 1
ATOM 3130 C CA . VAL A 1 384 ? 7.820 8.176 7.054 1.00 95.06 384 VAL A CA 1
ATOM 3131 C C . VAL A 1 384 ? 8.853 9.227 6.663 1.00 95.06 384 VAL A C 1
ATOM 3133 O O . VAL A 1 384 ? 8.781 9.812 5.581 1.00 95.06 384 VAL A O 1
ATOM 3136 N N . TYR A 1 385 ? 9.800 9.481 7.560 1.00 94.06 385 TYR A N 1
ATOM 3137 C CA . TYR A 1 385 ? 10.769 10.569 7.466 1.00 94.06 385 TYR A CA 1
ATOM 3138 C C . TYR A 1 385 ? 12.190 10.005 7.368 1.00 94.06 385 TYR A C 1
ATOM 3140 O O . TYR A 1 385 ? 12.485 8.997 8.019 1.00 94.06 385 TYR A O 1
ATOM 3148 N N . PRO A 1 386 ? 13.067 10.649 6.581 1.00 92.06 386 PRO A N 1
ATOM 3149 C CA . PRO A 1 386 ? 14.466 10.261 6.477 1.00 92.06 386 PRO A CA 1
ATOM 3150 C C . PRO A 1 386 ? 15.261 10.714 7.713 1.00 92.06 386 PRO A C 1
ATOM 3152 O O . PRO A 1 386 ? 15.396 11.911 7.947 1.00 92.06 386 PRO A O 1
ATOM 3155 N N . GLY A 1 387 ? 15.800 9.777 8.496 1.00 89.19 387 GLY A N 1
ATOM 3156 C CA . GLY A 1 387 ? 16.694 10.018 9.640 1.00 89.19 387 GLY A CA 1
ATOM 3157 C C . GLY A 1 387 ? 18.184 9.974 9.305 1.00 89.19 387 GLY A C 1
ATOM 3158 O O . GLY A 1 387 ? 18.575 9.813 8.150 1.00 89.19 387 GLY A O 1
ATOM 3159 N N . ALA A 1 388 ? 19.045 10.106 10.314 1.00 83.50 388 ALA A N 1
ATOM 3160 C CA . ALA A 1 388 ? 20.483 9.899 10.125 1.00 83.50 388 ALA A CA 1
ATOM 3161 C C . ALA A 1 388 ? 20.764 8.465 9.629 1.00 83.50 388 ALA A C 1
ATOM 3163 O O . ALA A 1 388 ? 20.009 7.548 9.939 1.00 83.50 388 ALA A O 1
ATOM 3164 N N . ASP A 1 389 ? 21.816 8.273 8.828 1.00 85.69 389 ASP A N 1
ATOM 3165 C CA . ASP A 1 389 ? 22.245 6.957 8.317 1.00 85.69 389 ASP A CA 1
ATOM 3166 C C . ASP A 1 389 ? 21.136 6.118 7.649 1.00 85.69 389 ASP A C 1
ATOM 3168 O O . ASP A 1 389 ? 21.085 4.890 7.772 1.00 85.69 389 ASP A O 1
ATOM 3172 N N . PHE A 1 390 ? 20.240 6.787 6.911 1.00 90.81 390 PHE A N 1
ATOM 3173 C CA . PHE A 1 390 ? 19.073 6.157 6.283 1.00 90.81 390 PHE A CA 1
ATOM 3174 C C . PHE A 1 390 ? 18.138 5.469 7.285 1.00 90.81 390 PHE A C 1
ATOM 3176 O O . PHE A 1 390 ? 17.480 4.489 6.945 1.00 90.81 390 PHE A O 1
ATOM 3183 N N . GLU A 1 391 ? 18.048 5.947 8.523 1.00 91.69 391 GLU A N 1
ATOM 3184 C CA . GLU A 1 391 ? 16.994 5.513 9.437 1.00 91.69 391 GLU A CA 1
ATOM 3185 C C . GLU A 1 391 ? 15.613 5.890 8.871 1.00 91.69 391 GLU A C 1
ATOM 3187 O O . GLU A 1 391 ? 15.416 6.992 8.358 1.00 91.69 391 GLU A O 1
ATOM 3192 N N . LEU A 1 392 ? 14.645 4.973 8.962 1.00 94.25 392 LEU A N 1
ATOM 3193 C CA . LEU A 1 392 ? 13.251 5.248 8.621 1.00 94.25 392 LEU A CA 1
ATOM 3194 C C . LEU A 1 392 ? 12.497 5.611 9.892 1.00 94.25 392 LEU A C 1
ATOM 3196 O O . LEU A 1 392 ? 12.332 4.783 10.787 1.00 94.25 392 LEU A O 1
ATOM 3200 N N . ILE A 1 393 ? 12.026 6.853 9.955 1.00 94.00 393 ILE A N 1
ATOM 3201 C CA . ILE A 1 393 ? 11.381 7.393 11.148 1.00 94.00 393 ILE A CA 1
ATOM 3202 C C . ILE A 1 393 ? 9.870 7.454 10.906 1.00 94.00 393 ILE A C 1
ATOM 3204 O O . ILE A 1 393 ? 9.425 8.183 10.018 1.00 94.00 393 ILE A O 1
ATOM 3208 N N . PRO A 1 394 ? 9.053 6.682 11.642 1.00 94.31 394 PRO A N 1
ATOM 3209 C CA . PRO A 1 394 ? 7.610 6.649 11.438 1.00 94.31 394 PRO A CA 1
ATOM 3210 C C . PRO A 1 394 ? 6.939 7.910 11.997 1.00 94.31 394 PRO A C 1
ATOM 3212 O O . PRO A 1 394 ? 7.259 8.381 13.087 1.00 94.31 394 PRO A O 1
ATOM 3215 N N . GLY A 1 395 ? 5.974 8.459 11.258 1.00 93.06 395 GLY A N 1
ATOM 3216 C CA . GLY A 1 395 ? 5.153 9.578 11.713 1.00 93.06 395 GLY A CA 1
ATOM 3217 C C . GLY A 1 395 ? 3.929 9.148 12.520 1.00 93.06 395 GLY A C 1
ATOM 3218 O O . GLY A 1 395 ? 3.397 8.053 12.350 1.00 93.06 395 GLY A O 1
ATOM 3219 N N . MET A 1 396 ? 3.377 10.070 13.314 1.00 92.94 396 MET A N 1
ATOM 3220 C CA . MET A 1 396 ? 2.124 9.847 14.058 1.00 92.94 396 MET A CA 1
ATOM 3221 C C . MET A 1 396 ? 0.941 9.470 13.151 1.00 92.94 396 MET A C 1
ATOM 3223 O O . MET A 1 396 ? 0.079 8.687 13.535 1.00 92.94 396 MET A O 1
ATOM 3227 N N . ARG A 1 397 ? 0.904 9.995 11.921 1.00 94.50 397 ARG A N 1
ATOM 3228 C CA . ARG A 1 397 ? -0.138 9.662 10.937 1.00 94.50 397 ARG A CA 1
ATOM 3229 C C . ARG A 1 397 ? -0.019 8.217 10.431 1.00 94.50 397 ARG A C 1
ATOM 3231 O O . ARG A 1 397 ? -1.042 7.608 10.144 1.00 94.50 397 ARG A O 1
ATOM 3238 N N . LEU A 1 398 ? 1.189 7.641 10.406 1.00 95.25 398 LEU A N 1
ATOM 3239 C CA . LEU A 1 398 ? 1.386 6.212 10.136 1.00 95.25 398 LEU A CA 1
ATOM 3240 C C . LEU A 1 398 ? 0.898 5.349 11.308 1.00 95.25 398 LEU A C 1
ATOM 3242 O O . LEU A 1 398 ? 0.226 4.346 11.084 1.00 95.25 398 LEU A O 1
ATOM 3246 N N . ALA A 1 399 ? 1.166 5.765 12.552 1.00 94.62 399 ALA A N 1
ATOM 3247 C CA . ALA A 1 399 ? 0.613 5.110 13.742 1.00 94.62 399 ALA A CA 1
ATOM 3248 C C . ALA A 1 399 ? -0.923 5.094 13.718 1.00 94.62 399 ALA A C 1
ATOM 3250 O O . ALA A 1 399 ? -1.542 4.081 14.027 1.00 94.62 399 ALA A O 1
ATOM 3251 N N . ASN A 1 400 ? -1.540 6.186 13.267 1.00 94.75 400 ASN A N 1
ATOM 3252 C CA . ASN A 1 400 ? -2.988 6.263 13.148 1.00 94.75 400 ASN A CA 1
ATOM 3253 C C . ASN A 1 400 ? -3.556 5.414 11.988 1.00 94.75 400 ASN A C 1
ATOM 3255 O O . ASN A 1 400 ? -4.633 4.842 12.128 1.00 94.75 400 ASN A O 1
ATOM 3259 N N . LEU A 1 401 ? -2.827 5.251 10.875 1.00 94.75 401 LEU A N 1
ATOM 3260 C CA . LEU A 1 401 ? -3.181 4.261 9.844 1.00 94.75 401 LEU A CA 1
ATOM 3261 C C . LEU A 1 401 ? -3.113 2.827 10.390 1.00 94.75 401 LEU A C 1
ATOM 3263 O O . LEU A 1 401 ? -4.049 2.060 10.169 1.00 94.75 401 LEU A O 1
ATOM 3267 N N . ARG A 1 402 ? -2.058 2.488 11.150 1.00 94.75 402 ARG A N 1
ATOM 3268 C CA . ARG A 1 402 ? -1.936 1.196 11.850 1.00 94.75 402 ARG A CA 1
ATOM 3269 C C . ARG A 1 402 ? -3.141 0.942 12.754 1.00 94.75 402 ARG A C 1
ATOM 3271 O O . ARG A 1 402 ? -3.691 -0.150 12.713 1.00 94.75 402 ARG A O 1
ATOM 3278 N N . GLU A 1 403 ? -3.583 1.937 13.526 1.00 95.44 403 GLU A N 1
ATOM 3279 C CA . GLU A 1 403 ? -4.781 1.802 14.368 1.00 95.44 403 GLU A CA 1
ATOM 3280 C C . GLU A 1 403 ? -6.035 1.455 13.547 1.00 95.44 403 GLU A C 1
ATOM 3282 O O . GLU A 1 403 ? -6.846 0.654 14.003 1.00 95.44 403 GLU A O 1
ATOM 3287 N N . GLY A 1 404 ? -6.196 2.023 12.347 1.00 96.19 404 GLY A N 1
ATOM 3288 C CA . GLY A 1 404 ? -7.322 1.702 11.462 1.00 96.19 404 GLY A CA 1
ATOM 3289 C C . GLY A 1 404 ? -7.245 0.291 10.878 1.00 96.19 404 GLY A C 1
ATOM 3290 O O . GLY A 1 404 ? -8.261 -0.397 10.809 1.00 96.19 404 GLY A O 1
ATOM 3291 N N . LEU A 1 405 ? -6.044 -0.176 10.528 1.00 95.62 405 LEU A N 1
ATOM 3292 C CA . LEU A 1 405 ? -5.822 -1.578 10.156 1.00 95.62 405 LEU A CA 1
ATOM 3293 C C . LEU A 1 405 ? -6.128 -2.519 11.326 1.00 95.62 405 LEU A C 1
ATOM 3295 O O . LEU A 1 405 ? -6.743 -3.559 11.141 1.00 95.62 405 LEU A O 1
ATOM 3299 N N . GLU A 1 406 ? -5.754 -2.149 12.548 1.00 96.19 406 GLU A N 1
ATOM 3300 C CA . GLU A 1 406 ? -6.099 -2.931 13.735 1.00 96.19 406 GLU A CA 1
ATOM 3301 C C . GLU A 1 406 ? -7.609 -2.944 13.994 1.00 96.19 406 GLU A C 1
ATOM 3303 O O . GLU A 1 406 ? -8.124 -3.994 14.354 1.00 96.19 406 GLU A O 1
ATOM 3308 N N . ASP A 1 407 ? -8.339 -1.842 13.765 1.00 97.44 407 ASP A N 1
ATOM 3309 C CA . ASP A 1 407 ? -9.813 -1.854 13.824 1.00 97.44 407 ASP A CA 1
ATOM 3310 C C . ASP A 1 407 ? -10.410 -2.861 12.841 1.00 97.44 407 ASP A C 1
ATOM 3312 O O . ASP A 1 407 ? -11.289 -3.637 13.215 1.00 97.44 407 ASP A O 1
ATOM 3316 N N . GLN A 1 408 ? -9.909 -2.874 11.603 1.00 96.19 408 GLN A N 1
ATOM 3317 C CA . GLN A 1 408 ? -10.303 -3.841 10.579 1.00 96.19 408 GLN A CA 1
ATOM 3318 C C . GLN A 1 408 ? -10.126 -5.285 11.060 1.00 96.19 408 GLN A C 1
ATOM 3320 O O . GLN A 1 408 ? -11.036 -6.100 10.909 1.00 96.19 408 GLN A O 1
ATOM 3325 N N . GLU A 1 409 ? -9.014 -5.599 11.729 1.00 97.12 409 GLU A N 1
ATOM 3326 C CA . GLU A 1 409 ? -8.799 -6.945 12.266 1.00 97.12 409 GLU A CA 1
ATOM 3327 C C . GLU A 1 409 ? -9.824 -7.335 13.347 1.00 97.12 409 GLU A C 1
ATOM 3329 O O . GLU A 1 409 ? -10.152 -8.514 13.454 1.00 97.12 409 GLU A O 1
ATOM 3334 N N . TYR A 1 410 ? -10.394 -6.393 14.115 1.00 98.25 410 TYR A N 1
ATOM 3335 C CA . TYR A 1 410 ? -11.488 -6.715 15.050 1.00 98.25 410 TYR A CA 1
ATOM 3336 C C . TYR A 1 410 ? -12.750 -7.138 14.296 1.00 98.25 410 TYR A C 1
ATOM 3338 O O . TYR A 1 410 ? -13.393 -8.122 14.669 1.00 98.25 410 TYR A O 1
ATOM 3346 N N . PHE A 1 411 ? -13.110 -6.406 13.241 1.00 98.50 411 PHE A N 1
ATOM 3347 C CA . PHE A 1 411 ? -14.264 -6.733 12.409 1.00 98.50 411 PHE A CA 1
ATOM 3348 C C . PHE A 1 411 ? -14.087 -8.083 11.702 1.00 98.50 411 PHE A C 1
ATOM 3350 O O . PHE A 1 411 ? -14.982 -8.931 11.746 1.00 98.50 411 PHE A O 1
ATOM 3357 N N . ILE A 1 412 ? -12.914 -8.314 11.105 1.00 97.56 412 ILE A N 1
ATOM 3358 C CA . ILE A 1 412 ? -12.570 -9.571 10.433 1.00 97.56 412 ILE A CA 1
ATOM 3359 C C . ILE A 1 412 ? -12.596 -10.727 11.433 1.00 97.56 412 ILE A C 1
ATOM 3361 O O . ILE A 1 412 ? -13.287 -11.714 11.191 1.00 97.56 412 ILE A O 1
ATOM 3365 N N . LEU A 1 413 ? -11.920 -10.598 12.578 1.00 97.94 413 LEU A N 1
ATOM 3366 C CA . LEU A 1 413 ? -11.880 -11.645 13.599 1.00 97.94 413 LEU A CA 1
ATOM 3367 C C . LEU A 1 413 ? -13.284 -11.998 14.099 1.00 97.94 413 LEU A C 1
ATOM 3369 O O . LEU A 1 413 ? -13.622 -13.179 14.183 1.00 97.94 413 LEU A O 1
ATOM 3373 N N . LEU A 1 414 ? -14.121 -10.996 14.387 1.00 98.56 414 LEU A N 1
ATOM 3374 C CA . LEU A 1 414 ? -15.498 -11.229 14.814 1.00 98.56 414 LEU A CA 1
ATOM 3375 C C . LEU A 1 414 ? -16.309 -11.965 13.736 1.00 98.56 414 LEU A C 1
ATOM 3377 O O . LEU A 1 414 ? -16.985 -12.945 14.050 1.00 98.56 414 LEU A O 1
ATOM 3381 N N . ARG A 1 415 ? -16.215 -11.528 12.472 1.00 98.06 415 ARG A N 1
ATOM 3382 C CA . ARG A 1 415 ? -16.891 -12.173 11.335 1.00 98.06 415 ARG A CA 1
ATOM 3383 C C . ARG A 1 415 ? -16.456 -13.628 11.166 1.00 98.06 415 ARG A C 1
ATOM 3385 O O . ARG A 1 415 ? -17.299 -14.487 10.925 1.00 98.06 415 ARG A O 1
ATOM 3392 N N . GLU A 1 416 ? -15.161 -13.910 11.276 1.00 97.50 416 GLU A N 1
ATOM 3393 C CA . GLU A 1 416 ? -14.624 -15.263 11.111 1.00 97.50 416 GLU A CA 1
ATOM 3394 C C . GLU A 1 416 ? -15.034 -16.190 12.260 1.00 97.50 416 GLU A C 1
ATOM 3396 O O . GLU A 1 416 ? -15.505 -17.298 12.009 1.00 97.50 416 GLU A O 1
ATOM 3401 N N . LEU A 1 417 ? -14.945 -15.728 13.511 1.00 97.38 417 LEU A N 1
ATOM 3402 C CA . LEU A 1 417 ? -15.385 -16.502 14.676 1.00 97.38 417 LEU A CA 1
ATOM 3403 C C . LEU A 1 417 ? -16.886 -16.819 14.625 1.00 97.38 417 LEU A C 1
ATOM 3405 O O . LEU A 1 417 ? -17.304 -17.917 14.992 1.00 97.38 417 LEU A O 1
ATOM 3409 N N . ALA A 1 418 ? -17.697 -15.881 14.133 1.00 97.50 418 ALA A N 1
ATOM 3410 C CA . ALA A 1 418 ? -19.143 -16.047 14.039 1.00 97.50 418 ALA A CA 1
ATOM 3411 C C . ALA A 1 418 ? -19.577 -17.184 13.100 1.00 97.50 418 ALA A C 1
ATOM 3413 O O . ALA A 1 418 ? -20.674 -17.711 13.267 1.00 97.50 418 ALA A O 1
ATOM 3414 N N . LYS A 1 419 ? -18.721 -17.618 12.160 1.00 97.06 419 LYS A N 1
ATOM 3415 C CA . LYS A 1 419 ? -19.006 -18.759 11.269 1.00 97.06 419 LYS A CA 1
ATOM 3416 C C . LYS A 1 419 ? -19.186 -20.082 12.020 1.00 97.06 419 LYS A C 1
ATOM 3418 O O . LYS A 1 419 ? -19.783 -21.002 11.472 1.00 97.06 419 LYS A O 1
ATOM 3423 N N . ALA A 1 420 ? -18.665 -20.189 13.244 1.00 95.94 420 ALA A N 1
ATOM 3424 C CA . ALA A 1 420 ? -18.803 -21.377 14.084 1.00 95.94 420 ALA A CA 1
ATOM 3425 C C . ALA A 1 420 ? -20.090 -21.390 14.933 1.00 95.94 420 ALA A C 1
ATOM 3427 O O . ALA A 1 420 ? -20.376 -22.399 15.578 1.00 95.94 420 ALA A O 1
ATOM 3428 N N . LEU A 1 421 ? -20.850 -20.289 14.964 1.00 96.19 421 LEU A N 1
ATOM 3429 C CA . LEU A 1 421 ? -22.106 -20.207 15.708 1.00 96.19 421 LEU A CA 1
ATOM 3430 C C . LEU A 1 421 ? -23.221 -20.970 14.989 1.00 96.19 421 LEU A C 1
ATOM 3432 O O . LEU A 1 421 ? -23.340 -20.923 13.764 1.00 96.19 421 LEU A O 1
ATOM 3436 N N . ASP A 1 422 ? -24.076 -21.633 15.762 1.00 96.50 422 ASP A N 1
ATOM 3437 C CA . ASP A 1 422 ? -25.245 -22.322 15.228 1.00 96.50 422 ASP A CA 1
ATOM 3438 C C . ASP A 1 422 ? -26.377 -21.307 14.954 1.00 96.50 422 ASP A C 1
ATOM 3440 O O . ASP A 1 422 ? -26.793 -20.591 15.872 1.00 96.50 422 ASP A O 1
ATOM 3444 N N . PRO A 1 423 ? -26.922 -21.241 13.722 1.00 95.81 423 PRO A N 1
ATOM 3445 C CA . PRO A 1 423 ? -27.940 -20.255 13.354 1.00 95.81 423 PRO A CA 1
ATOM 3446 C C . PRO A 1 423 ? -29.233 -20.295 14.176 1.00 95.81 423 PRO A C 1
ATOM 3448 O O . PRO A 1 423 ? -29.945 -19.293 14.228 1.00 95.81 423 PRO A O 1
ATOM 3451 N N . VAL A 1 424 ? -29.563 -21.434 14.792 1.00 97.00 424 VAL A N 1
ATOM 3452 C CA . VAL A 1 424 ? -30.800 -21.626 15.561 1.00 97.00 424 VAL A CA 1
ATOM 3453 C C . VAL A 1 424 ? -30.534 -21.456 17.053 1.00 97.00 424 VAL A C 1
ATOM 3455 O O . VAL A 1 424 ? -31.227 -20.685 17.715 1.00 97.00 424 VAL A O 1
ATOM 3458 N N . ARG A 1 425 ? -29.527 -22.152 17.589 1.00 97.00 425 ARG A N 1
ATOM 3459 C CA . ARG A 1 425 ? -29.167 -22.109 19.013 1.00 97.00 425 ARG A CA 1
ATOM 3460 C C . ARG A 1 425 ? -28.621 -20.741 19.417 1.00 97.00 425 ARG A C 1
ATOM 3462 O O . ARG A 1 425 ? -28.993 -20.232 20.471 1.00 97.00 425 ARG A O 1
ATOM 3469 N N . ASP A 1 426 ? -27.788 -20.135 18.571 1.00 97.56 426 ASP A N 1
ATOM 3470 C CA . ASP A 1 426 ? -27.044 -18.912 18.889 1.00 97.56 426 ASP A CA 1
ATOM 3471 C C . ASP A 1 426 ? -27.655 -17.667 18.213 1.00 97.56 426 ASP A C 1
ATOM 3473 O O . ASP A 1 426 ? -27.018 -16.617 18.127 1.00 97.56 426 ASP A O 1
ATOM 3477 N N . ALA A 1 427 ? -28.913 -17.749 17.756 1.00 97.94 427 ALA A N 1
ATOM 3478 C CA . ALA A 1 427 ? -29.594 -16.714 16.970 1.00 97.94 427 ALA A CA 1
ATOM 3479 C C . ALA A 1 427 ? -29.524 -15.301 17.589 1.00 97.94 427 ALA A C 1
ATOM 3481 O O . ALA A 1 427 ? -29.304 -14.316 16.884 1.00 97.94 427 ALA A O 1
ATOM 3482 N N . ALA A 1 428 ? -29.675 -15.185 18.914 1.00 98.06 428 ALA A N 1
ATOM 3483 C CA . ALA A 1 428 ? -29.599 -13.898 19.610 1.00 98.06 428 ALA A CA 1
ATOM 3484 C C . ALA A 1 428 ? -28.178 -13.307 19.613 1.00 98.06 428 ALA A C 1
ATOM 3486 O O . ALA A 1 428 ? -28.011 -12.091 19.488 1.00 98.06 428 ALA A O 1
ATOM 3487 N N . LEU A 1 429 ? -27.153 -14.156 19.738 1.00 98.38 429 LEU A N 1
ATOM 3488 C CA . LEU A 1 429 ? -25.758 -13.736 19.641 1.00 98.38 429 LEU A CA 1
ATOM 3489 C C . LEU A 1 429 ? -25.428 -13.344 18.200 1.00 98.38 429 LEU A C 1
ATOM 3491 O O . LEU A 1 429 ? -24.883 -12.266 17.986 1.00 98.38 429 LEU A O 1
ATOM 3495 N N . LEU A 1 430 ? -25.847 -14.141 17.213 1.00 98.38 430 LEU A N 1
ATOM 3496 C CA . LEU A 1 430 ? -25.689 -13.820 15.792 1.00 98.38 430 LEU A CA 1
ATOM 3497 C C . LEU A 1 430 ? -26.323 -12.475 15.419 1.00 98.38 430 LEU A C 1
ATOM 3499 O O . LEU A 1 430 ? -25.700 -11.689 14.712 1.00 98.38 430 LEU A O 1
ATOM 3503 N N . ALA A 1 431 ? -27.512 -12.153 15.937 1.00 98.44 431 ALA A N 1
ATOM 3504 C CA . ALA A 1 431 ? -28.136 -10.849 15.708 1.00 98.44 431 ALA A CA 1
ATOM 3505 C C . ALA A 1 431 ? -27.273 -9.686 16.236 1.00 98.44 431 ALA A C 1
ATOM 3507 O O . ALA A 1 431 ? -27.090 -8.683 15.544 1.00 98.44 431 ALA A O 1
ATOM 3508 N N . ARG A 1 432 ? -26.692 -9.834 17.434 1.00 98.56 432 ARG A N 1
ATOM 3509 C CA . ARG A 1 432 ? -25.786 -8.836 18.030 1.00 98.56 432 ARG A CA 1
ATOM 3510 C C . ARG A 1 432 ? -24.450 -8.748 17.300 1.00 98.56 432 ARG A C 1
ATOM 3512 O O . ARG A 1 432 ? -23.911 -7.653 17.175 1.00 98.56 432 ARG A O 1
ATOM 3519 N N . VAL A 1 433 ? -23.924 -9.874 16.820 1.00 98.62 433 VAL A N 1
ATOM 3520 C CA . VAL A 1 433 ? -22.720 -9.920 15.984 1.00 98.62 433 VAL A CA 1
ATOM 3521 C C . VAL A 1 433 ? -22.960 -9.169 14.684 1.00 98.62 433 VAL A C 1
ATOM 3523 O O . VAL A 1 433 ? -22.204 -8.255 14.380 1.00 98.62 433 VAL A O 1
ATOM 3526 N N . ASN A 1 434 ? -24.036 -9.490 13.964 1.00 98.38 434 ASN A N 1
ATOM 3527 C CA . ASN A 1 434 ? -24.377 -8.828 12.707 1.00 98.38 434 ASN A CA 1
ATOM 3528 C C . ASN A 1 434 ? -24.543 -7.317 12.910 1.00 98.38 434 ASN A C 1
ATOM 3530 O O . ASN A 1 434 ? -23.957 -6.542 12.169 1.00 98.38 434 ASN A O 1
ATOM 3534 N N . GLN A 1 435 ? -25.233 -6.888 13.974 1.00 98.12 435 GLN A N 1
ATOM 3535 C CA . GLN A 1 435 ? -25.311 -5.468 14.333 1.00 98.12 435 GLN A CA 1
ATOM 3536 C C . GLN A 1 435 ? -23.933 -4.867 14.667 1.00 98.12 435 GLN A C 1
ATOM 3538 O O . GLN A 1 435 ? -23.634 -3.737 14.293 1.00 98.12 435 GLN A O 1
ATOM 3543 N N . GLY A 1 436 ? -23.085 -5.607 15.383 1.00 98.12 436 GLY A N 1
ATOM 3544 C CA . GLY A 1 436 ? -21.726 -5.192 15.719 1.00 98.12 436 GLY A CA 1
ATOM 3545 C C . GLY A 1 436 ? -20.828 -5.006 14.496 1.00 98.12 436 GLY A C 1
ATOM 3546 O O . GLY A 1 436 ? -19.953 -4.146 14.534 1.00 98.12 436 GLY A O 1
ATOM 3547 N N . LEU A 1 437 ? -21.064 -5.763 13.422 1.00 98.50 437 LEU A N 1
ATOM 3548 C CA . LEU A 1 437 ? -20.331 -5.667 12.160 1.00 98.50 437 LEU A CA 1
ATOM 3549 C C . LEU A 1 437 ? -20.789 -4.496 11.275 1.00 98.50 437 LEU A C 1
ATOM 3551 O O . LEU A 1 437 ? -20.073 -4.150 10.344 1.00 98.50 437 LEU A O 1
ATOM 3555 N N . GLU A 1 438 ? -21.916 -3.845 11.559 1.00 97.94 438 GLU A N 1
ATOM 3556 C CA . GLU A 1 438 ? -22.325 -2.629 10.845 1.00 97.94 438 GLU A CA 1
ATOM 3557 C C . GLU A 1 438 ? -21.581 -1.389 11.363 1.00 97.94 438 GLU A C 1
ATOM 3559 O O . GLU A 1 438 ? -21.200 -1.329 12.533 1.00 97.94 438 GLU A O 1
ATOM 3564 N N . ILE A 1 439 ? -21.397 -0.375 10.511 1.00 97.50 439 ILE A N 1
ATOM 3565 C CA . ILE A 1 439 ? -20.885 0.943 10.926 1.00 97.50 439 ILE A CA 1
ATOM 3566 C C . ILE A 1 439 ? -22.054 1.904 11.111 1.00 97.50 439 ILE A C 1
ATOM 3568 O O . ILE A 1 439 ? -22.795 2.195 10.170 1.00 97.50 439 ILE A O 1
ATOM 3572 N N . GLU A 1 440 ? -22.184 2.426 12.327 1.00 97.31 440 GLU A N 1
ATOM 3573 C CA . GLU A 1 440 ? -23.210 3.391 12.689 1.00 97.31 440 GLU A CA 1
ATOM 3574 C C . GLU A 1 440 ? -23.040 4.717 11.910 1.00 97.31 440 GLU A C 1
ATOM 3576 O O . GLU A 1 440 ? -21.909 5.200 11.764 1.00 97.31 440 GLU A O 1
ATOM 3581 N N . PRO A 1 441 ? -24.132 5.361 11.444 1.00 96.62 441 PRO A N 1
ATOM 3582 C CA . PRO A 1 441 ? -24.061 6.639 10.726 1.00 96.62 441 PRO A CA 1
ATOM 3583 C C . PRO A 1 441 ? -23.349 7.749 11.506 1.00 96.62 441 PRO A C 1
ATOM 3585 O O . PRO A 1 441 ? -22.726 8.628 10.917 1.00 96.62 441 PRO A O 1
ATOM 3588 N N . GLU A 1 442 ? -23.397 7.713 12.837 1.00 97.12 442 GLU A N 1
ATOM 3589 C CA . GLU A 1 442 ? -22.707 8.683 13.679 1.00 97.12 442 GLU A CA 1
ATOM 3590 C C . GLU A 1 442 ? -21.190 8.455 13.767 1.00 97.12 442 GLU A C 1
ATOM 3592 O O . GLU A 1 442 ? -20.470 9.332 14.250 1.00 97.12 442 GLU A O 1
ATOM 3597 N N . ILE A 1 443 ? -20.697 7.290 13.336 1.00 98.12 443 ILE A N 1
ATOM 3598 C CA . ILE A 1 443 ? -19.275 7.062 13.066 1.00 98.12 443 ILE A CA 1
ATOM 3599 C C . ILE A 1 443 ? -18.968 7.506 11.636 1.00 98.12 443 ILE A C 1
ATOM 3601 O O . ILE A 1 443 ? -18.076 8.334 11.433 1.00 98.12 443 ILE A O 1
ATOM 3605 N N . MET A 1 444 ? -19.713 6.984 10.659 1.00 97.06 444 MET A N 1
ATOM 3606 C CA . MET A 1 444 ? -19.550 7.322 9.246 1.00 97.06 444 MET A CA 1
ATOM 3607 C C . MET A 1 444 ? -20.841 7.058 8.466 1.00 97.06 444 MET A C 1
ATOM 3609 O O . MET A 1 444 ? -21.192 5.907 8.199 1.00 97.06 444 MET A O 1
ATOM 3613 N N . ALA A 1 445 ? -21.524 8.129 8.067 1.00 94.19 445 ALA A N 1
ATOM 3614 C CA . ALA A 1 445 ? -22.707 8.061 7.213 1.00 94.19 445 ALA A CA 1
ATOM 3615 C C . ALA A 1 445 ? -22.322 8.006 5.727 1.00 94.19 445 ALA A C 1
ATOM 3617 O O . ALA A 1 445 ? -22.880 7.215 4.966 1.00 94.19 445 ALA A O 1
ATOM 3618 N N . ASP A 1 446 ? -21.331 8.800 5.328 1.00 92.69 446 ASP A N 1
ATOM 3619 C CA . ASP A 1 446 ? -20.789 8.841 3.971 1.00 92.69 446 ASP A CA 1
ATOM 3620 C C . ASP A 1 446 ? -19.351 9.387 3.981 1.00 92.69 446 ASP A C 1
ATOM 3622 O O . ASP A 1 446 ? -18.755 9.600 5.044 1.00 92.69 446 ASP A O 1
ATOM 3626 N N . ALA A 1 447 ? -18.779 9.595 2.792 1.00 92.12 447 ALA A N 1
ATOM 3627 C CA . ALA A 1 447 ? -17.419 10.091 2.643 1.00 92.12 447 ALA A CA 1
ATOM 3628 C C . ALA A 1 447 ? -17.198 11.455 3.316 1.00 92.12 447 ALA A C 1
ATOM 3630 O O . ALA A 1 447 ? -16.100 11.698 3.793 1.00 92.12 447 ALA A O 1
ATOM 3631 N N . TYR A 1 448 ? -18.198 12.331 3.408 1.00 94.50 448 TYR A N 1
ATOM 3632 C CA . TYR A 1 448 ? -18.072 13.679 3.970 1.00 94.50 448 TYR A CA 1
ATOM 3633 C C . TYR A 1 448 ? -18.534 13.748 5.434 1.00 94.50 448 TYR A C 1
ATOM 3635 O O . TYR A 1 448 ? -17.943 14.474 6.239 1.00 94.50 448 TYR A O 1
ATOM 3643 N N . HIS A 1 449 ? -19.522 12.940 5.817 1.00 95.25 449 HIS A N 1
ATOM 3644 C CA . HIS A 1 449 ? -20.120 12.918 7.151 1.00 95.25 449 HIS A CA 1
ATOM 3645 C C . HIS A 1 449 ? -19.570 11.771 8.005 1.00 95.25 449 HIS A C 1
ATOM 3647 O O . HIS A 1 449 ? -20.080 10.649 8.011 1.00 95.25 449 HIS A O 1
ATOM 3653 N N . TRP A 1 450 ? -18.526 12.082 8.773 1.00 96.69 450 TRP A N 1
ATOM 3654 C CA . TRP A 1 450 ? -17.858 11.145 9.676 1.00 96.69 450 TRP A CA 1
ATOM 3655 C C . TRP A 1 450 ? -17.346 11.828 10.950 1.00 96.69 450 TRP A C 1
ATOM 3657 O O . TRP A 1 450 ? -17.000 13.018 10.947 1.00 96.69 450 TRP A O 1
ATOM 3667 N N . THR A 1 451 ? -17.275 11.062 12.039 1.00 97.25 451 THR A N 1
ATOM 3668 C CA . THR A 1 451 ? -16.927 11.553 13.380 1.00 97.25 451 THR A CA 1
ATOM 3669 C C . THR A 1 451 ? -15.505 12.096 13.478 1.00 97.25 451 THR A C 1
ATOM 3671 O O . THR A 1 451 ? -14.555 11.464 13.038 1.00 97.25 451 THR A O 1
ATOM 3674 N N . LYS A 1 452 ? -15.318 13.240 14.143 1.00 95.88 452 LYS A N 1
ATOM 3675 C CA . LYS A 1 452 ? -13.976 13.708 14.557 1.00 95.88 452 LYS A CA 1
ATOM 3676 C C . LYS A 1 452 ? -13.642 13.331 16.002 1.00 95.88 452 LYS A C 1
ATOM 3678 O O . LYS A 1 452 ? -12.561 13.654 16.486 1.00 95.88 452 LYS A O 1
ATOM 3683 N N . ASP A 1 453 ? -14.577 12.671 16.679 1.00 96.12 453 ASP A N 1
ATOM 3684 C CA . ASP A 1 453 ? -14.464 12.246 18.065 1.00 96.12 453 ASP A CA 1
ATOM 3685 C C . ASP A 1 453 ? -13.883 10.820 18.147 1.00 96.12 453 ASP A C 1
ATOM 3687 O O . ASP A 1 453 ? -14.565 9.868 17.743 1.00 96.12 453 ASP A O 1
ATOM 3691 N N . PRO A 1 454 ? -12.654 10.648 18.678 1.00 95.69 454 PRO A N 1
ATOM 3692 C CA . PRO A 1 454 ? -12.034 9.335 18.845 1.00 95.69 454 PRO A CA 1
ATOM 3693 C C . PRO A 1 454 ? -12.805 8.423 19.805 1.00 95.69 454 PRO A C 1
ATOM 3695 O O . PRO A 1 454 ? -12.732 7.203 19.667 1.00 95.69 454 PRO A O 1
ATOM 3698 N N . VAL A 1 455 ? -13.574 8.980 20.750 1.00 97.12 455 VAL A N 1
ATOM 3699 C CA . VAL A 1 455 ? -14.300 8.193 21.761 1.00 97.12 455 VAL A CA 1
ATOM 3700 C C . VAL A 1 455 ? -15.307 7.248 21.106 1.00 97.12 455 VAL A C 1
ATOM 3702 O O . VAL A 1 455 ? -15.514 6.138 21.593 1.00 97.12 455 VAL A O 1
ATOM 3705 N N . ARG A 1 456 ? -15.890 7.638 19.965 1.00 97.25 456 ARG A N 1
ATOM 3706 C CA . ARG A 1 456 ? -16.822 6.783 19.215 1.00 97.25 456 ARG A CA 1
ATOM 3707 C C . ARG A 1 456 ? -16.143 5.545 18.631 1.00 97.25 456 ARG A C 1
ATOM 3709 O O . ARG A 1 456 ? -16.714 4.459 18.705 1.00 97.25 456 ARG A O 1
ATOM 3716 N N . LEU A 1 457 ? -14.924 5.692 18.105 1.00 97.69 457 LEU A N 1
ATOM 3717 C CA . LEU A 1 457 ? -14.165 4.563 17.557 1.00 97.69 457 LEU A CA 1
ATOM 3718 C C . LEU A 1 457 ? -13.747 3.603 18.676 1.00 97.69 457 LEU A C 1
ATOM 3720 O O . LEU A 1 457 ? -13.894 2.391 18.540 1.00 97.69 457 LEU A O 1
ATOM 3724 N N . GLU A 1 458 ? -13.313 4.141 19.819 1.00 97.00 458 GLU A N 1
ATOM 3725 C CA . GLU A 1 458 ? -12.963 3.325 20.987 1.00 97.00 458 GLU A CA 1
ATOM 3726 C C . GLU A 1 458 ? -14.174 2.596 21.582 1.00 97.00 458 GLU A C 1
ATOM 3728 O O . GLU A 1 458 ? -14.067 1.427 21.957 1.00 97.00 458 GLU A O 1
ATOM 3733 N N . ALA A 1 459 ? -15.348 3.233 21.617 1.00 98.06 459 ALA A N 1
ATOM 3734 C CA . ALA A 1 459 ? -16.584 2.592 22.061 1.00 98.06 459 ALA A CA 1
ATOM 3735 C C . ALA A 1 459 ? -16.978 1.413 21.155 1.00 98.06 459 ALA A C 1
ATOM 3737 O O . ALA A 1 459 ? -17.340 0.343 21.652 1.00 98.06 459 ALA A O 1
ATOM 3738 N N . LYS A 1 460 ? -16.850 1.573 19.833 1.00 98.31 460 LYS A N 1
ATOM 3739 C CA . LYS A 1 460 ? -17.108 0.492 18.876 1.00 98.31 460 LYS A CA 1
ATOM 3740 C C . LYS A 1 460 ? -16.071 -0.628 18.986 1.00 98.31 460 LYS A C 1
ATOM 3742 O O . LYS A 1 460 ? -16.446 -1.798 19.033 1.00 98.31 460 LYS A O 1
ATOM 3747 N N . ARG A 1 461 ? -14.783 -0.302 19.130 1.00 97.75 461 ARG A N 1
ATOM 3748 C CA . ARG A 1 461 ? -13.715 -1.290 19.377 1.00 97.75 461 ARG A CA 1
ATOM 3749 C C . ARG A 1 461 ? -13.959 -2.084 20.669 1.00 97.75 461 ARG A C 1
ATOM 3751 O O . ARG A 1 461 ? -13.775 -3.300 20.698 1.00 97.75 461 ARG A O 1
ATOM 3758 N N . GLU A 1 462 ? -14.429 -1.428 21.731 1.00 97.62 462 GLU A N 1
ATOM 3759 C CA . GLU A 1 462 ? -14.846 -2.079 22.980 1.00 97.62 462 GLU A CA 1
ATOM 3760 C C . GLU A 1 462 ? -16.044 -3.019 22.773 1.00 97.62 462 GLU A C 1
ATOM 3762 O O . GLU A 1 462 ? -16.035 -4.141 23.281 1.00 97.62 462 GLU A O 1
ATOM 3767 N N . GLN A 1 463 ? -17.058 -2.601 22.010 1.00 98.44 463 GLN A N 1
ATOM 3768 C CA . GLN A 1 463 ? -18.197 -3.454 21.658 1.00 98.44 463 GLN A CA 1
ATOM 3769 C C . GLN A 1 463 ? -17.747 -4.704 20.889 1.00 98.44 463 GLN A C 1
ATOM 3771 O O . GLN A 1 463 ? -18.112 -5.816 21.274 1.00 98.44 463 GLN A O 1
ATOM 3776 N N . LEU A 1 464 ? -16.924 -4.536 19.847 1.00 98.69 464 LEU A N 1
ATOM 3777 C CA . LEU A 1 464 ? -16.373 -5.641 19.056 1.00 98.69 464 LEU A CA 1
ATOM 3778 C C . LEU A 1 464 ? -15.564 -6.601 19.934 1.00 98.69 464 LEU A C 1
ATOM 3780 O O . LEU A 1 464 ? -15.773 -7.808 19.875 1.00 98.69 464 LEU A O 1
ATOM 3784 N N . SER A 1 465 ? -14.710 -6.072 20.817 1.00 98.25 465 SER A N 1
ATOM 3785 C CA . SER A 1 465 ? -13.950 -6.875 21.783 1.00 98.25 465 SER A CA 1
ATOM 3786 C C . SER A 1 465 ? -14.844 -7.758 22.649 1.00 98.25 465 SER A C 1
ATOM 3788 O O . SER A 1 465 ? -14.489 -8.905 22.906 1.00 98.25 465 SER A O 1
ATOM 3790 N N . ARG A 1 466 ? -15.963 -7.229 23.158 1.00 98.19 466 ARG A N 1
ATOM 3791 C CA . ARG A 1 466 ? -16.878 -8.005 24.009 1.00 98.19 466 ARG A CA 1
ATOM 3792 C C . ARG A 1 466 ? -17.557 -9.114 23.218 1.00 98.19 466 ARG A C 1
ATOM 3794 O O . ARG A 1 466 ? -17.642 -10.231 23.716 1.00 98.19 466 ARG A O 1
ATOM 3801 N N . LEU A 1 467 ? -17.985 -8.815 21.991 1.00 98.62 467 LEU A N 1
ATOM 3802 C CA . LEU A 1 467 ? -18.590 -9.804 21.101 1.00 98.62 467 LEU A CA 1
ATOM 3803 C C . LEU A 1 467 ? -17.596 -10.914 20.740 1.00 98.62 467 LEU A C 1
ATOM 3805 O O . LEU A 1 467 ? -17.954 -12.079 20.836 1.00 98.62 467 LEU A O 1
ATOM 3809 N N . ILE A 1 468 ? -16.341 -10.582 20.418 1.00 98.56 468 ILE A N 1
ATOM 3810 C CA . ILE A 1 468 ? -15.285 -11.573 20.139 1.00 98.56 468 ILE A CA 1
ATOM 3811 C C . ILE A 1 468 ? -15.143 -12.557 21.307 1.00 98.56 468 ILE A C 1
ATOM 3813 O O . ILE A 1 468 ? -15.184 -13.770 21.102 1.00 98.56 468 ILE A O 1
ATOM 3817 N N . LEU A 1 469 ? -15.034 -12.045 22.536 1.00 97.88 469 LEU A N 1
ATOM 3818 C CA . LEU A 1 469 ? -14.891 -12.875 23.736 1.00 97.88 469 LEU A CA 1
ATOM 3819 C C . LEU A 1 469 ? -16.129 -13.743 24.001 1.00 97.88 469 LEU A C 1
ATOM 3821 O O . LEU A 1 469 ? -15.999 -14.900 24.394 1.00 97.88 469 LEU A O 1
ATOM 3825 N N . GLU A 1 470 ? -17.328 -13.207 23.774 1.00 97.50 470 GLU A N 1
ATOM 3826 C CA . GLU A 1 470 ? -18.586 -13.938 23.946 1.00 97.50 470 GLU A CA 1
ATOM 3827 C C . GLU A 1 470 ? -18.736 -15.078 22.925 1.00 97.50 470 GLU A C 1
ATOM 3829 O O . GLU A 1 470 ? -19.097 -16.199 23.290 1.00 97.50 470 GLU A O 1
ATOM 3834 N N . VAL A 1 471 ? -18.379 -14.831 21.660 1.00 97.88 471 VAL A N 1
ATOM 3835 C CA . VAL A 1 471 ? -18.359 -15.867 20.616 1.00 97.88 471 VAL A CA 1
ATOM 3836 C C . VAL A 1 471 ? -17.334 -16.953 20.956 1.00 97.88 471 VAL A C 1
ATOM 3838 O O . VAL A 1 471 ? -17.660 -18.138 20.917 1.00 97.88 471 VAL A O 1
ATOM 3841 N N . GLN A 1 472 ? -16.123 -16.576 21.378 1.00 95.69 472 GLN A N 1
ATOM 3842 C CA . GLN A 1 472 ? -15.091 -17.535 21.796 1.00 95.69 472 GLN A CA 1
ATOM 3843 C C . GLN A 1 472 ? -15.506 -18.381 23.005 1.00 95.69 472 GLN A C 1
ATOM 3845 O O . GLN A 1 472 ? -15.126 -19.548 23.088 1.00 95.69 472 GLN A O 1
ATOM 3850 N N . ALA A 1 473 ? -16.276 -17.815 23.936 1.00 94.19 473 ALA A N 1
ATOM 3851 C CA . ALA A 1 473 ? -16.788 -18.541 25.094 1.00 94.19 473 ALA A CA 1
ATOM 3852 C C . ALA A 1 473 ? -17.885 -19.555 24.730 1.00 94.19 473 ALA A C 1
ATOM 3854 O O . ALA A 1 473 ? -18.054 -20.526 25.455 1.00 94.19 473 ALA A O 1
ATOM 3855 N N . THR A 1 474 ? -18.598 -19.351 23.617 1.00 88.50 474 THR A N 1
ATOM 3856 C CA . THR A 1 474 ? -19.663 -20.255 23.137 1.00 88.50 474 THR A CA 1
ATOM 3857 C C . THR A 1 474 ? -19.100 -21.487 22.414 1.00 88.50 474 THR A C 1
ATOM 3859 O O . THR A 1 474 ? -19.743 -22.533 22.367 1.00 88.50 474 THR A O 1
ATOM 3862 N N . GLY A 1 475 ? -17.898 -21.368 21.839 1.00 68.62 475 GLY A N 1
ATOM 3863 C CA . GLY A 1 475 ? -17.193 -22.463 21.159 1.00 68.62 475 GLY A CA 1
ATOM 3864 C C . GLY A 1 475 ? -16.354 -23.367 22.074 1.00 68.62 475 GLY A C 1
ATOM 3865 O O . GLY A 1 475 ? -15.716 -24.292 21.571 1.00 68.62 475 GLY A O 1
ATOM 3866 N N . ARG A 1 476 ? -16.318 -23.090 23.382 1.00 56.41 476 ARG A N 1
ATOM 3867 C CA . ARG A 1 476 ? -15.724 -23.946 24.423 1.00 56.41 476 ARG A CA 1
ATOM 3868 C C . ARG A 1 476 ? -16.830 -24.686 25.155 1.00 56.41 476 ARG A C 1
ATOM 3870 O O . ARG A 1 476 ? -16.575 -25.848 25.539 1.00 56.41 476 ARG A O 1
#

Radius of gyration: 24.56 Å; chains: 1; bounding box: 62×52×71 Å

Secondary structure (DSSP, 8-state):
-----PPPTT------------TTPPSEEEEEEEEEEETTEEEEEEEEEEE-S-PPPSS-SSEEEE---SGGGHHHH-S----HHHHHHHHHHHHTTT---S---HHHHGGG-EEEE-TTS-EEEE-HHHHHHHHHHHHTT---EETT-STT-HHHHHHT-TTSEEEETTT--EEEHHHH-------SS--THHHHS-HHHHHHHHHHHHHHHHTT-GGGEEE-SSS---SHHHHHHHHHHHHHHHHH-TTSEEEEET--TT--BTTB--TTT-SEEE-BGGG--HHHHHHHHHHHHHH--EEEEEESS--B-SSS-B-----TTS-GGGTTHHHHHHHHTT-SEEEES-SB---GGG--SSTTTSTTSSPPP-TTTTTTTBSEEE-GGG-EEE-HHHHHHHHHHHHHHHHHHHHHHHTTS-TTTTHHHHHHHHHHHSPPHHHHSSSS-B---HHHHHHHHHHHHHHHHHHHHHT-

Foldseek 3Di:
DPDDDDDDPPDDDDDDDDDDDDAPRAFDKDWDKDWDDDPRDIDIDIDIDGDLGHDFDLAFPFQEAAQAACPQCCLVVNDDQCALVLLLLQLQVLLNLNYFSQHQALVRQVLQKAWEQEPVGAIDIDCPRSVSSVVSRVVSHNQAAQQLSDQQRSLLQQLQPQADWYQYPVPRDTDTSCVRQPDDHCPVDDDPCSQVVRRNNLSCLVNVCVVCVVVVRQVRHEYHNHAQCPDPRSVVSLLVVLVVCCVRPVSHAYEYAQDAQVDDDPNDGCPPSHQEYEHEQQVDDPVRLVVRVVCCVVPVRFYEYEHDDKDAPVPPFIFQALAPPAQLLSLLCVLVSCLQSVGRYYYQHAACHQAPCQSDDDSCDHPPNDDRDCHPRRVRRHQWYQDPPRRTHGHSSSSSNSVSSVLNSLLVLLVVLCVPDDCPPCVVLNVLSVVLSHDDVAQPVGRGRHDSDVVVSVVSSVSSSVSSVVSVVVVD

pLDDT: mean 92.42, std 6.31, range [56.41, 98.69]